Protein AF-X0SEF6-F1 (afdb_monomer_lite)

Organism: NCBI:txid412755

Structure (mmCIF, N/CA/C/O backbone):
data_AF-X0SEF6-F1
#
_entry.id   AF-X0SEF6-F1
#
loop_
_atom_site.group_PDB
_atom_site.id
_atom_site.type_symbol
_atom_site.label_atom_id
_atom_site.label_alt_id
_atom_site.label_comp_id
_atom_site.label_asym_id
_atom_site.label_entity_id
_atom_site.label_seq_id
_atom_site.pdbx_PDB_ins_code
_atom_site.Cartn_x
_atom_site.Cartn_y
_atom_site.Cartn_z
_atom_site.occupancy
_atom_site.B_iso_or_equiv
_atom_site.auth_seq_id
_atom_site.auth_comp_id
_atom_site.auth_asym_id
_atom_site.auth_atom_id
_atom_site.pdbx_PDB_model_num
ATOM 1 N N . GLU A 1 1 ? 53.444 -32.292 -73.837 1.00 49.59 1 GLU A N 1
ATOM 2 C CA . GLU A 1 1 ? 53.060 -30.864 -73.915 1.00 49.59 1 GLU A CA 1
ATOM 3 C C . GLU A 1 1 ? 51.605 -30.546 -73.526 1.00 49.59 1 GLU A C 1
ATOM 5 O O . GLU A 1 1 ? 51.194 -29.416 -73.721 1.00 49.59 1 GLU A O 1
ATOM 10 N N . SER A 1 2 ? 50.824 -31.433 -72.881 1.00 48.88 2 SER A N 1
ATOM 11 C CA . SER A 1 2 ? 49.420 -31.104 -72.523 1.00 48.88 2 SER A CA 1
ATOM 12 C C . SER A 1 2 ? 49.131 -30.876 -71.032 1.00 48.88 2 SER A C 1
ATOM 14 O O . SER A 1 2 ? 47.974 -30.718 -70.672 1.00 48.88 2 SER A O 1
ATOM 16 N N . LYS A 1 3 ? 50.142 -30.851 -70.149 1.00 47.28 3 LYS A N 1
ATOM 17 C CA . LYS A 1 3 ? 49.934 -30.604 -68.702 1.00 47.28 3 LYS A CA 1
ATOM 18 C C . LYS A 1 3 ? 50.310 -29.197 -68.235 1.00 47.28 3 LYS A C 1
ATOM 20 O O . LYS A 1 3 ? 49.926 -28.808 -67.141 1.00 47.28 3 LYS A O 1
ATOM 25 N N . THR A 1 4 ? 51.022 -28.424 -69.051 1.00 45.66 4 THR A N 1
ATOM 26 C CA . THR A 1 4 ? 51.435 -27.052 -68.716 1.00 45.66 4 THR A CA 1
ATOM 27 C C . THR A 1 4 ? 50.355 -26.020 -69.069 1.00 45.66 4 THR A C 1
ATOM 29 O O . THR A 1 4 ? 50.174 -25.067 -68.322 1.00 45.66 4 THR A O 1
ATOM 32 N N . GLY A 1 5 ? 49.552 -26.260 -70.116 1.00 43.94 5 GLY A N 1
ATOM 33 C CA . GLY A 1 5 ? 48.468 -25.355 -70.535 1.00 43.94 5 GLY A CA 1
ATOM 34 C C . GLY A 1 5 ? 47.200 -25.387 -69.665 1.00 43.94 5 GLY A C 1
ATOM 35 O O . GLY A 1 5 ? 46.475 -24.398 -69.607 1.00 43.94 5 GLY A O 1
ATOM 36 N N . GLU A 1 6 ? 46.928 -26.484 -68.947 1.00 44.94 6 GLU A N 1
ATOM 37 C CA . GLU A 1 6 ? 45.794 -26.558 -68.001 1.00 44.94 6 GLU A CA 1
ATOM 38 C C . GLU A 1 6 ? 46.107 -25.883 -66.657 1.00 44.94 6 GLU A C 1
ATOM 40 O O . GLU A 1 6 ? 45.212 -25.339 -66.012 1.00 44.94 6 GLU A O 1
ATOM 45 N N . LEU A 1 7 ? 47.383 -25.856 -66.253 1.00 40.81 7 LEU A N 1
ATOM 46 C CA . LEU A 1 7 ? 47.833 -25.184 -65.032 1.00 40.81 7 LEU A CA 1
ATOM 47 C C . LEU A 1 7 ? 47.932 -23.660 -65.196 1.00 40.81 7 LEU A C 1
ATOM 49 O O . LEU A 1 7 ? 47.728 -22.955 -64.213 1.00 40.81 7 LEU A O 1
ATOM 53 N N . GLU A 1 8 ? 48.180 -23.146 -66.406 1.00 42.25 8 GLU A N 1
ATOM 54 C CA . GLU A 1 8 ? 48.118 -21.701 -66.688 1.00 42.25 8 GLU A CA 1
ATOM 55 C C . GLU A 1 8 ? 46.672 -21.199 -66.834 1.00 42.25 8 GLU A C 1
ATOM 57 O O . GLU A 1 8 ? 46.326 -20.198 -66.208 1.00 42.25 8 GLU A O 1
ATOM 62 N N . LYS A 1 9 ? 45.772 -21.954 -67.487 1.00 41.47 9 LYS A N 1
ATOM 63 C CA . LYS A 1 9 ? 44.332 -21.616 -67.515 1.00 41.47 9 LYS A CA 1
ATOM 64 C C . LYS A 1 9 ? 43.674 -21.642 -66.131 1.00 41.47 9 LYS A C 1
ATOM 66 O O . LYS A 1 9 ? 42.882 -20.760 -65.812 1.00 41.47 9 LYS A O 1
ATOM 71 N N . ALA A 1 10 ? 44.049 -22.589 -65.267 1.00 38.97 10 ALA A N 1
ATOM 72 C CA . ALA A 1 10 ? 43.556 -22.642 -63.887 1.00 38.97 10 ALA A CA 1
ATOM 73 C C . ALA A 1 10 ? 44.151 -21.549 -62.971 1.00 38.97 10 ALA A C 1
ATOM 75 O O . ALA A 1 10 ? 43.643 -21.327 -61.866 1.00 38.97 10 ALA A O 1
ATOM 76 N N . ARG A 1 11 ? 45.231 -20.881 -63.403 1.00 37.09 11 ARG A N 1
ATOM 77 C CA . ARG A 1 11 ? 45.876 -19.780 -62.675 1.00 37.09 11 ARG A CA 1
ATOM 78 C C . ARG A 1 11 ? 45.358 -18.413 -63.131 1.00 37.09 11 ARG A C 1
ATOM 80 O O . ARG A 1 11 ? 45.251 -17.530 -62.288 1.00 37.09 11 ARG A O 1
ATOM 87 N N . GLU A 1 12 ? 44.943 -18.278 -64.391 1.00 35.09 12 GLU A N 1
ATOM 88 C CA . GLU A 1 12 ? 44.289 -17.068 -64.917 1.00 35.09 12 GLU A CA 1
ATOM 89 C C . GLU A 1 12 ? 42.787 -16.980 -64.571 1.00 35.09 12 GLU A C 1
ATOM 91 O O . GLU A 1 12 ? 42.274 -15.884 -64.369 1.00 35.09 12 GLU A O 1
ATOM 96 N N . GLU A 1 13 ? 42.075 -18.097 -64.357 1.00 35.16 13 GLU A N 1
ATOM 97 C CA . GLU A 1 13 ? 40.662 -18.071 -63.910 1.00 35.16 13 GLU A CA 1
ATOM 98 C C . GLU A 1 13 ? 40.471 -17.815 -62.397 1.00 35.16 13 GLU A C 1
ATOM 100 O O . GLU A 1 13 ? 39.342 -17.761 -61.899 1.00 35.16 13 GLU A O 1
ATOM 105 N N . LYS A 1 14 ? 41.562 -17.625 -61.639 1.00 38.12 14 LYS A N 1
ATOM 106 C CA . LYS A 1 14 ? 41.538 -17.335 -60.191 1.00 38.12 14 LYS A CA 1
ATOM 107 C C . LYS A 1 14 ? 41.860 -15.888 -59.813 1.00 38.12 14 LYS A C 1
ATOM 109 O O . LYS A 1 14 ? 41.932 -15.588 -58.621 1.00 38.12 14 LYS A O 1
ATOM 114 N N . GLU A 1 15 ? 41.951 -14.980 -60.780 1.00 44.91 15 GLU A N 1
ATOM 115 C CA . GLU A 1 15 ? 41.948 -13.538 -60.529 1.00 44.91 15 GLU A CA 1
ATOM 116 C C . GLU A 1 15 ? 40.689 -12.886 -61.120 1.00 44.91 15 GLU A C 1
ATOM 118 O O . GLU A 1 15 ? 40.535 -12.770 -62.330 1.00 44.91 15 GLU A O 1
ATOM 123 N N . SER A 1 16 ? 39.802 -12.440 -60.214 1.00 41.53 16 SER A N 1
ATOM 124 C CA . SER A 1 16 ? 38.735 -11.422 -60.379 1.00 41.53 16 SER A CA 1
ATOM 125 C C . SER A 1 16 ? 37.299 -11.818 -59.988 1.00 41.53 16 SER A C 1
ATOM 127 O O . SER A 1 16 ? 36.321 -11.384 -60.590 1.00 41.53 16 SER A O 1
ATOM 129 N N . LYS A 1 17 ? 37.120 -12.489 -58.846 1.00 36.59 17 LYS A N 1
ATOM 130 C CA . LYS A 1 17 ? 35.926 -12.230 -58.020 1.00 36.59 17 LYS A CA 1
ATOM 131 C C . LYS A 1 17 ? 36.357 -11.722 -56.653 1.00 36.59 17 LYS A C 1
ATOM 133 O O . LYS A 1 17 ? 36.699 -12.505 -55.771 1.00 36.59 17 LYS A O 1
ATOM 138 N N . LYS A 1 18 ? 36.350 -10.391 -56.485 1.00 37.09 18 LYS A N 1
ATOM 139 C CA . LYS A 1 18 ? 36.300 -9.773 -55.151 1.00 37.09 18 LYS A CA 1
ATOM 140 C C . LYS A 1 18 ? 35.148 -10.446 -54.392 1.00 37.09 18 LYS A C 1
ATOM 142 O O . LYS A 1 18 ? 34.067 -10.543 -54.974 1.00 37.09 18 LYS A O 1
ATOM 147 N N . PRO A 1 19 ? 35.341 -10.918 -53.148 1.00 39.47 19 PRO A N 1
ATOM 148 C CA . PRO A 1 19 ? 34.218 -11.394 -52.359 1.00 39.47 19 PRO A CA 1
ATOM 149 C C . PRO A 1 19 ? 33.232 -10.232 -52.226 1.00 39.47 19 PRO A C 1
ATOM 151 O O . PRO A 1 19 ? 33.594 -9.166 -51.727 1.00 39.47 19 PRO A O 1
ATOM 154 N N . GLU A 1 20 ? 32.014 -10.407 -52.737 1.00 45.00 20 GLU A N 1
ATOM 155 C CA . GLU A 1 20 ? 30.930 -9.466 -52.477 1.00 45.00 20 GLU A CA 1
ATOM 156 C C . GLU A 1 20 ? 30.797 -9.333 -50.960 1.00 45.00 20 GLU A C 1
ATOM 158 O O . GLU A 1 20 ? 30.642 -10.327 -50.244 1.00 45.00 20 GLU A O 1
ATOM 163 N N . ALA A 1 21 ? 30.935 -8.106 -50.456 1.00 55.66 21 ALA A N 1
ATOM 164 C CA . ALA A 1 21 ? 30.770 -7.820 -49.043 1.00 55.66 21 ALA A CA 1
ATOM 165 C C . ALA A 1 21 ? 29.341 -8.211 -48.643 1.00 55.66 21 ALA A C 1
ATOM 167 O O . ALA A 1 21 ? 28.380 -7.532 -49.001 1.00 55.66 21 ALA A O 1
ATOM 168 N N . LYS A 1 22 ? 29.198 -9.335 -47.935 1.00 56.25 22 LYS A N 1
ATOM 169 C CA . LYS A 1 22 ? 27.911 -9.803 -47.422 1.00 56.25 22 LYS A CA 1
ATOM 170 C C . LYS A 1 22 ? 27.418 -8.796 -46.384 1.00 56.25 22 LYS A C 1
ATOM 172 O O . LYS A 1 22 ? 27.980 -8.710 -45.296 1.00 56.25 22 LYS A O 1
ATOM 177 N N . ILE A 1 23 ? 26.397 -8.021 -46.739 1.00 61.75 23 ILE A N 1
ATOM 178 C CA . ILE A 1 23 ? 25.765 -7.057 -45.835 1.00 61.75 23 ILE A CA 1
ATOM 179 C C . ILE A 1 23 ? 24.925 -7.849 -44.829 1.00 61.75 23 ILE A C 1
ATOM 181 O O . ILE A 1 23 ? 24.017 -8.583 -45.219 1.00 61.75 23 ILE A O 1
ATOM 185 N N . VAL A 1 24 ? 25.243 -7.720 -43.542 1.00 73.50 24 VAL A N 1
ATOM 186 C CA . VAL A 1 24 ? 24.444 -8.256 -42.434 1.00 73.50 24 VAL A CA 1
ATOM 187 C C . VAL A 1 24 ? 23.917 -7.065 -41.640 1.00 73.50 24 VAL A C 1
ATOM 189 O O . VAL A 1 24 ? 24.701 -6.237 -41.178 1.00 73.50 24 VAL A O 1
ATOM 192 N N . ILE A 1 25 ? 22.593 -6.960 -41.521 1.00 87.69 25 ILE A N 1
ATOM 193 C CA . ILE A 1 25 ? 21.929 -5.945 -40.697 1.00 87.69 25 ILE A CA 1
ATOM 194 C C . ILE A 1 25 ? 21.659 -6.573 -39.332 1.00 87.69 25 ILE A C 1
ATOM 196 O O . ILE A 1 25 ? 20.988 -7.599 -39.250 1.00 87.69 25 ILE A O 1
ATOM 200 N N . ARG A 1 26 ? 22.202 -5.967 -38.276 1.00 92.31 26 ARG A N 1
ATOM 201 C CA . ARG A 1 26 ? 22.035 -6.402 -36.888 1.00 92.31 26 ARG A CA 1
ATOM 202 C C . ARG A 1 26 ? 20.757 -5.813 -36.308 1.00 92.31 26 ARG A C 1
ATOM 204 O O . ARG A 1 26 ? 20.639 -4.590 -36.213 1.00 92.31 26 ARG A O 1
ATOM 211 N N . THR A 1 27 ? 19.835 -6.681 -35.911 1.00 91.69 27 THR A N 1
ATOM 212 C CA . THR A 1 27 ? 18.480 -6.315 -35.461 1.00 91.69 27 THR A CA 1
ATOM 213 C C . THR A 1 27 ? 18.103 -6.972 -34.132 1.00 91.69 27 THR A C 1
ATOM 215 O O . THR A 1 27 ? 17.216 -6.488 -33.432 1.00 91.69 27 THR A O 1
ATOM 218 N N . SER A 1 28 ? 18.794 -8.047 -33.736 1.00 88.94 28 SER A N 1
ATOM 219 C CA . SER A 1 28 ? 18.467 -8.823 -32.539 1.00 88.94 28 SER A CA 1
ATOM 220 C C . SER A 1 28 ? 19.413 -8.516 -31.375 1.00 88.94 28 SER A C 1
ATOM 222 O O . SER A 1 28 ? 20.558 -8.975 -31.331 1.00 88.94 28 SER A O 1
ATOM 224 N N . PHE A 1 29 ? 18.911 -7.766 -30.388 1.00 90.69 29 PHE A N 1
ATOM 225 C CA . PHE A 1 29 ? 19.650 -7.361 -29.182 1.00 90.69 29 PHE A CA 1
ATOM 226 C C . PHE A 1 29 ? 18.973 -7.809 -27.872 1.00 90.69 29 PHE A C 1
ATOM 228 O O . PHE A 1 29 ? 18.750 -6.972 -26.996 1.00 90.69 29 PHE A O 1
ATOM 235 N N . PRO A 1 30 ? 18.614 -9.096 -27.702 1.00 91.75 30 PRO A N 1
ATOM 236 C CA . PRO A 1 30 ? 18.039 -9.562 -26.448 1.00 91.75 30 PRO A CA 1
ATOM 237 C C . PRO A 1 30 ? 19.053 -9.433 -25.305 1.00 91.75 30 PRO A C 1
ATOM 239 O O . PRO A 1 30 ? 20.242 -9.715 -25.470 1.00 91.75 30 PRO A O 1
ATOM 242 N N . GLU A 1 31 ? 18.571 -9.060 -24.121 1.00 89.31 31 GLU A N 1
ATOM 243 C CA . GLU A 1 31 ? 19.401 -9.025 -22.910 1.00 89.31 31 GLU A CA 1
ATOM 244 C C . GLU A 1 31 ? 19.793 -10.437 -22.448 1.00 89.31 31 GLU A C 1
ATOM 246 O O . GLU A 1 31 ? 20.881 -10.643 -21.913 1.00 89.31 31 GLU A O 1
ATOM 251 N N . THR A 1 32 ? 18.922 -11.423 -22.692 1.00 93.44 32 THR A N 1
ATOM 252 C CA . THR A 1 32 ? 19.153 -12.840 -22.383 1.00 93.44 32 THR A CA 1
ATOM 253 C C . THR A 1 32 ? 19.175 -13.656 -23.670 1.00 93.44 32 THR A C 1
ATOM 255 O O . THR A 1 32 ? 18.157 -13.790 -24.341 1.00 93.44 32 THR A O 1
ATOM 258 N N . THR A 1 33 ? 20.340 -14.222 -24.001 1.00 92.69 33 THR A N 1
ATOM 259 C CA . THR A 1 33 ? 20.526 -15.042 -25.214 1.00 92.69 33 THR A CA 1
ATOM 260 C C . THR A 1 33 ? 19.762 -16.369 -25.151 1.00 92.69 33 THR A C 1
ATOM 262 O O . THR A 1 33 ? 19.184 -16.802 -26.141 1.00 92.69 33 THR A O 1
ATOM 265 N N . LEU A 1 34 ? 19.795 -17.041 -23.999 1.00 92.56 34 LEU A N 1
ATOM 266 C CA . LEU A 1 34 ? 19.191 -18.355 -23.791 1.00 92.56 34 LEU A CA 1
ATOM 267 C C . LEU A 1 34 ? 18.745 -18.480 -22.333 1.00 92.56 34 LEU A C 1
ATOM 269 O O . LEU A 1 34 ? 19.518 -18.156 -21.429 1.00 92.56 34 LEU A O 1
ATOM 273 N N . TRP A 1 35 ? 17.544 -19.013 -22.114 1.00 94.25 35 TRP A N 1
ATOM 274 C CA . TRP A 1 35 ? 17.069 -19.433 -20.798 1.00 94.25 35 TRP A CA 1
ATOM 275 C C . TRP A 1 35 ? 16.454 -20.832 -20.881 1.00 94.25 35 TRP A C 1
ATOM 277 O O . TRP A 1 35 ? 15.343 -20.995 -21.372 1.00 94.25 35 TRP A O 1
ATOM 287 N N . GLU A 1 36 ? 17.185 -21.834 -20.388 1.00 93.00 36 GLU A N 1
ATOM 288 C CA . GLU A 1 36 ? 16.756 -23.239 -20.362 1.00 93.00 36 GLU A CA 1
ATOM 289 C C . GLU A 1 36 ? 16.700 -23.721 -18.907 1.00 93.00 36 GLU A C 1
ATOM 291 O O . GLU A 1 36 ? 17.716 -24.174 -18.370 1.00 93.00 36 GLU A O 1
ATOM 296 N N . PRO A 1 37 ? 15.546 -23.584 -18.227 1.00 91.12 37 PRO A N 1
ATOM 297 C CA . PRO A 1 37 ? 15.447 -23.846 -16.792 1.00 91.12 37 PRO A CA 1
ATOM 298 C C . PRO A 1 37 ? 15.525 -25.338 -16.444 1.00 91.12 37 PRO A C 1
ATOM 300 O O . PRO A 1 37 ? 15.799 -25.676 -15.294 1.00 91.12 37 PRO A O 1
ATOM 303 N N . LEU A 1 38 ? 15.280 -26.232 -17.409 1.00 90.38 38 LEU A N 1
ATOM 304 C CA . LEU A 1 38 ? 15.302 -27.675 -17.195 1.00 90.38 38 LEU A CA 1
ATOM 305 C C . LEU A 1 38 ? 15.926 -28.400 -18.388 1.00 90.38 38 LEU A C 1
ATOM 307 O O . LEU A 1 38 ? 15.347 -28.467 -19.468 1.00 90.38 38 LEU A O 1
ATOM 311 N N . LEU A 1 39 ? 17.082 -29.019 -18.154 1.00 90.69 39 LEU A N 1
ATOM 312 C CA . LEU A 1 39 ? 17.761 -29.883 -19.114 1.00 90.69 39 LEU A CA 1
ATOM 313 C C . LEU A 1 39 ? 18.163 -31.185 -18.426 1.00 90.69 39 LEU A C 1
ATOM 315 O O . LEU A 1 39 ? 18.943 -31.183 -17.474 1.00 90.69 39 LEU A O 1
ATOM 319 N N . ILE A 1 40 ? 17.655 -32.311 -18.923 1.00 91.06 40 ILE A N 1
ATOM 320 C CA . ILE A 1 40 ? 18.007 -33.637 -18.407 1.00 91.06 40 ILE A CA 1
ATOM 321 C C . ILE A 1 40 ? 19.186 -34.172 -19.216 1.00 91.06 40 ILE A C 1
ATOM 323 O O . ILE A 1 40 ? 19.093 -34.377 -20.427 1.00 91.06 40 ILE A O 1
ATOM 327 N N . THR A 1 41 ? 20.314 -34.400 -18.548 1.00 90.50 41 THR A N 1
ATOM 328 C CA . THR A 1 41 ? 21.505 -34.955 -19.200 1.00 90.50 41 THR A CA 1
ATOM 329 C C . THR A 1 41 ? 21.343 -36.456 -19.460 1.00 90.50 41 THR A C 1
ATOM 331 O O . THR A 1 41 ? 20.728 -37.177 -18.674 1.00 90.50 41 THR A O 1
ATOM 334 N N . LYS A 1 42 ? 21.942 -36.960 -20.545 1.00 88.38 42 LYS A N 1
ATOM 335 C CA . LYS A 1 42 ? 22.090 -38.404 -20.782 1.00 88.38 42 LYS A CA 1
ATOM 336 C C . LYS A 1 42 ? 23.532 -38.785 -20.470 1.00 88.38 42 LYS A C 1
ATOM 338 O O . LYS A 1 42 ? 24.449 -38.315 -21.140 1.00 88.38 42 LYS A O 1
ATOM 343 N N . ASN A 1 43 ? 23.737 -39.611 -19.444 1.00 86.81 43 ASN A N 1
ATOM 344 C CA . ASN A 1 43 ? 25.067 -40.001 -18.950 1.00 86.81 43 ASN A CA 1
ATOM 345 C C . ASN A 1 43 ? 25.958 -38.789 -18.598 1.00 86.81 43 ASN A C 1
ATOM 347 O O . ASN A 1 43 ? 27.127 -38.743 -18.981 1.00 86.81 43 ASN A O 1
ATOM 351 N N . GLY A 1 44 ? 25.389 -37.769 -17.943 1.00 84.88 44 GLY A N 1
ATOM 352 C CA . GLY A 1 44 ? 26.116 -36.560 -17.534 1.00 84.88 44 GLY A CA 1
ATOM 353 C C . GLY A 1 44 ? 26.490 -35.611 -18.679 1.00 84.88 44 GLY A C 1
ATOM 354 O O . GLY A 1 44 ? 27.224 -34.652 -18.462 1.00 84.88 44 GLY A O 1
ATOM 355 N N . LYS A 1 45 ? 26.011 -35.861 -19.906 1.00 89.44 45 LYS A N 1
ATOM 356 C CA . LYS A 1 45 ? 26.305 -35.038 -21.085 1.00 89.44 45 LYS A CA 1
ATOM 357 C C . LYS A 1 45 ? 25.039 -34.391 -21.640 1.00 89.44 45 LYS A C 1
ATOM 359 O O . LYS A 1 45 ? 23.980 -35.015 -21.713 1.00 89.44 45 LYS A O 1
ATOM 364 N N . VAL A 1 46 ? 25.184 -33.145 -22.077 1.00 89.31 46 VAL A N 1
ATOM 365 C CA . VAL A 1 46 ? 24.174 -32.375 -22.810 1.00 89.31 46 VAL A CA 1
ATOM 366 C C . VAL A 1 46 ? 24.872 -31.579 -23.912 1.00 89.31 46 VAL A C 1
ATOM 368 O O . VAL A 1 46 ? 26.007 -31.135 -23.739 1.00 89.31 46 VAL A O 1
ATOM 371 N N . LYS A 1 47 ? 24.214 -31.430 -25.062 1.00 89.75 47 LYS A N 1
ATOM 372 C CA . LYS A 1 47 ? 24.674 -30.589 -26.169 1.00 89.75 47 LYS A CA 1
ATOM 373 C C . LYS A 1 47 ? 23.586 -29.568 -26.464 1.00 89.75 47 LYS A C 1
ATOM 375 O O . LYS A 1 47 ? 22.450 -29.955 -26.710 1.00 89.75 47 LYS A O 1
ATOM 380 N N . LEU A 1 48 ? 23.956 -28.293 -26.460 1.00 87.88 48 LEU A N 1
ATOM 381 C CA . LEU A 1 48 ? 23.072 -27.182 -26.797 1.00 87.88 48 LEU A CA 1
ATOM 382 C C . LEU A 1 48 ? 23.592 -26.503 -28.060 1.00 87.88 48 LEU A C 1
ATOM 384 O O . LEU A 1 48 ? 24.799 -26.307 -28.215 1.00 87.88 48 LEU A O 1
ATOM 388 N N . SER A 1 49 ? 22.682 -26.171 -28.968 1.00 91.19 49 SER A N 1
ATOM 389 C CA . SER A 1 49 ? 22.960 -25.329 -30.128 1.00 91.19 49 SER A CA 1
ATOM 390 C C . SER A 1 49 ? 22.169 -24.046 -29.943 1.00 91.19 49 SER A C 1
ATOM 392 O O . SER A 1 49 ? 20.958 -24.098 -29.759 1.00 91.19 49 SER A O 1
ATOM 394 N N . VAL A 1 50 ? 22.870 -22.917 -29.917 1.00 89.62 50 VAL A N 1
ATOM 395 C CA . VAL A 1 50 ? 22.291 -21.607 -29.619 1.00 89.62 50 VAL A CA 1
ATOM 396 C C . VAL A 1 50 ? 22.746 -20.644 -30.697 1.00 89.62 50 VAL A C 1
ATOM 398 O O . VAL A 1 50 ? 23.942 -20.557 -30.987 1.00 89.62 50 VAL A O 1
ATOM 401 N N . GLN A 1 51 ? 21.798 -19.928 -31.289 1.00 90.25 51 GLN A N 1
ATOM 402 C CA . GLN A 1 51 ? 22.110 -18.797 -32.146 1.00 90.25 51 GLN A CA 1
ATOM 403 C C . GLN A 1 51 ? 22.491 -17.612 -31.257 1.00 90.25 51 GLN A C 1
ATOM 405 O O . GLN A 1 51 ? 21.711 -17.185 -30.411 1.00 90.25 51 GLN A O 1
ATOM 410 N N . MET A 1 52 ? 23.713 -17.109 -31.422 1.00 90.88 52 MET A N 1
ATOM 411 C CA . MET A 1 52 ? 24.180 -15.944 -30.672 1.00 90.88 52 MET A CA 1
ATOM 412 C C . MET A 1 52 ? 23.438 -14.684 -31.144 1.00 90.88 52 MET A C 1
ATOM 414 O O . MET A 1 52 ? 23.133 -14.589 -32.335 1.00 90.88 52 MET A O 1
ATOM 418 N N . PRO A 1 53 ? 23.158 -13.720 -30.249 1.00 91.81 53 PRO A N 1
ATOM 419 C CA . PRO A 1 53 ? 22.522 -12.466 -30.626 1.00 91.81 53 PRO A CA 1
ATOM 420 C C . PRO A 1 53 ? 23.477 -11.602 -31.451 1.00 91.81 53 PRO A C 1
ATOM 422 O O . PRO A 1 53 ? 24.698 -11.772 -31.396 1.00 91.81 53 PRO A O 1
ATOM 425 N N . ASP A 1 54 ? 22.931 -10.588 -32.118 1.00 92.12 54 ASP A N 1
ATOM 426 C CA . ASP A 1 54 ? 23.720 -9.638 -32.907 1.00 92.12 54 ASP A CA 1
ATOM 427 C C . ASP A 1 54 ? 24.490 -8.635 -32.024 1.00 92.12 54 ASP A C 1
ATOM 429 O O . ASP A 1 54 ? 25.252 -7.787 -32.498 1.00 92.12 54 ASP A O 1
ATOM 433 N N . ALA A 1 55 ? 24.304 -8.705 -30.704 1.00 90.00 55 ALA A N 1
ATOM 434 C CA . ALA A 1 55 ? 25.039 -7.905 -29.743 1.00 90.00 55 ALA A CA 1
ATOM 435 C C . ALA A 1 55 ? 26.527 -8.301 -29.713 1.00 90.00 55 ALA A C 1
ATOM 437 O O . ALA A 1 55 ? 26.910 -9.330 -29.153 1.00 90.00 55 ALA A O 1
ATOM 438 N N . ILE A 1 56 ? 27.383 -7.421 -30.238 1.00 91.94 56 ILE A N 1
ATOM 439 C CA . ILE A 1 56 ? 28.846 -7.532 -30.159 1.00 91.94 56 ILE A CA 1
ATOM 440 C C . ILE A 1 56 ? 29.286 -7.222 -28.721 1.00 91.94 56 ILE A C 1
ATOM 442 O O . ILE A 1 56 ? 29.530 -6.074 -28.342 1.00 91.94 56 ILE A O 1
ATOM 446 N N . THR A 1 57 ? 29.290 -8.254 -27.883 1.00 91.44 57 THR A N 1
ATOM 447 C CA . THR A 1 57 ? 29.634 -8.185 -26.461 1.00 91.44 57 THR A CA 1
ATOM 448 C C . THR A 1 57 ? 30.157 -9.535 -25.962 1.00 91.44 57 THR A C 1
ATOM 450 O O . THR A 1 57 ? 30.185 -10.532 -26.687 1.00 91.44 57 THR A O 1
ATOM 453 N N . THR A 1 58 ? 30.588 -9.579 -24.703 1.00 94.19 58 THR A N 1
ATOM 454 C CA . THR A 1 58 ? 30.877 -10.841 -24.014 1.00 94.19 58 THR A CA 1
ATOM 455 C C . THR A 1 58 ? 29.603 -11.358 -23.354 1.00 94.19 58 THR A C 1
ATOM 457 O O . THR A 1 58 ? 29.070 -10.723 -22.447 1.00 94.19 58 THR A O 1
ATOM 460 N N . GLN A 1 59 ? 29.123 -12.510 -23.811 1.00 94.06 59 GLN A N 1
ATOM 461 C CA . GLN A 1 59 ? 27.985 -13.222 -23.239 1.00 94.06 59 GLN A CA 1
ATOM 462 C C . GLN A 1 59 ? 28.461 -14.094 -22.072 1.00 94.06 59 GLN A C 1
ATOM 464 O O . GLN A 1 59 ? 29.451 -14.817 -22.203 1.00 94.06 59 GLN A O 1
ATOM 469 N N . LYS A 1 60 ? 27.757 -14.043 -20.938 1.00 95.31 60 LYS A N 1
ATOM 470 C CA . LYS A 1 60 ? 28.064 -14.865 -19.759 1.00 95.31 60 LYS A CA 1
ATOM 471 C C . LYS A 1 60 ? 27.158 -16.091 -19.719 1.00 95.31 60 LYS A C 1
ATOM 473 O O . LYS A 1 60 ? 25.963 -15.974 -19.474 1.00 95.31 60 LYS A O 1
ATOM 478 N N . LEU A 1 61 ? 27.738 -17.270 -19.905 1.00 93.81 61 LEU A N 1
ATOM 479 C CA . LEU A 1 61 ? 27.066 -18.552 -19.724 1.00 93.81 61 LEU A CA 1
ATOM 480 C C . LEU A 1 61 ? 27.164 -18.976 -18.257 1.00 93.81 61 LEU A C 1
ATOM 482 O O . LEU A 1 61 ? 28.269 -19.113 -17.732 1.00 93.81 61 LEU A O 1
ATOM 486 N N . SE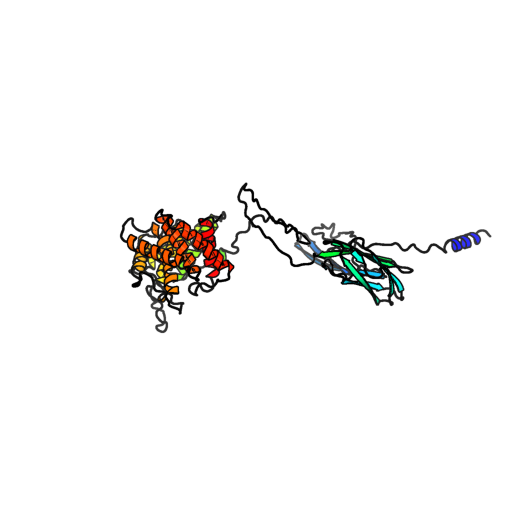R A 1 62 ? 26.020 -19.222 -17.618 1.00 95.56 62 SER A N 1
ATOM 487 C CA . SER A 1 62 ? 25.934 -19.842 -16.291 1.00 95.56 62 SER A CA 1
ATOM 488 C C . SER A 1 62 ? 25.147 -21.144 -16.386 1.00 95.56 62 SER A C 1
ATOM 490 O O . SER A 1 62 ? 24.063 -21.159 -16.959 1.00 95.56 62 SER A O 1
ATOM 492 N N . ILE A 1 63 ? 25.686 -22.225 -15.825 1.00 93.75 63 ILE A N 1
ATOM 493 C CA . ILE A 1 63 ? 25.021 -23.530 -15.758 1.00 93.75 63 ILE A CA 1
ATOM 494 C C . ILE A 1 63 ? 24.999 -23.972 -14.302 1.00 93.75 63 ILE A C 1
ATOM 496 O O . ILE A 1 63 ? 26.056 -24.089 -13.681 1.00 93.75 63 ILE A O 1
ATOM 500 N N . LEU A 1 64 ? 23.801 -24.230 -13.789 1.00 95.06 64 LEU A N 1
ATOM 501 C CA . LEU A 1 64 ? 23.569 -24.885 -12.510 1.00 95.06 64 LEU A CA 1
ATOM 502 C C . LEU A 1 64 ? 23.068 -26.301 -12.800 1.00 95.06 64 LEU A C 1
ATOM 504 O O . LEU A 1 64 ? 22.112 -26.467 -13.553 1.00 95.06 64 LEU A O 1
ATOM 508 N N . ALA A 1 65 ? 23.720 -27.309 -12.233 1.00 93.62 65 ALA A N 1
ATOM 509 C CA . ALA A 1 65 ? 23.344 -28.705 -12.413 1.00 93.62 65 ALA A CA 1
ATOM 510 C C . ALA A 1 65 ? 23.174 -29.385 -11.057 1.00 93.62 65 ALA A C 1
ATOM 512 O O . ALA A 1 65 ? 23.884 -29.057 -10.107 1.00 93.62 65 ALA A O 1
ATOM 513 N N . THR A 1 66 ? 22.260 -30.351 -10.995 1.00 94.38 66 THR A N 1
ATOM 514 C CA . THR A 1 66 ? 22.104 -31.244 -9.848 1.00 94.38 66 THR A CA 1
ATOM 515 C C . THR A 1 66 ? 22.004 -32.695 -10.301 1.00 94.38 66 THR A C 1
ATOM 517 O O . THR A 1 66 ? 21.593 -32.961 -11.435 1.00 94.38 66 THR A O 1
ATOM 520 N N . ASP A 1 67 ? 22.428 -33.626 -9.452 1.00 92.88 67 ASP A N 1
ATOM 521 C CA . ASP A 1 67 ? 22.295 -35.062 -9.685 1.00 92.88 67 ASP A CA 1
ATOM 522 C C . ASP A 1 67 ? 21.181 -35.684 -8.825 1.00 92.88 67 ASP A C 1
ATOM 524 O O . ASP A 1 67 ? 20.424 -34.996 -8.143 1.00 92.88 67 ASP A O 1
ATOM 528 N N . LYS A 1 68 ? 21.044 -37.013 -8.889 1.00 91.12 68 LYS A N 1
ATOM 529 C CA . LYS A 1 68 ? 20.012 -37.744 -8.139 1.00 91.12 68 LYS A CA 1
ATOM 530 C C . LYS A 1 68 ? 20.265 -37.780 -6.630 1.00 91.12 68 LYS A C 1
ATOM 532 O O . LYS A 1 68 ? 19.337 -38.079 -5.887 1.00 91.12 68 LYS A O 1
ATOM 537 N N . GLU A 1 69 ? 21.495 -37.520 -6.198 1.00 94.62 69 GLU A N 1
ATOM 538 C CA . GLU A 1 69 ? 21.902 -37.500 -4.790 1.00 94.62 69 GLU A CA 1
ATOM 539 C C . GLU A 1 69 ? 21.760 -36.089 -4.190 1.00 94.62 69 GLU A C 1
ATOM 541 O O . GLU A 1 69 ? 21.882 -35.912 -2.980 1.00 94.62 69 GLU A O 1
ATOM 546 N N . GLY A 1 70 ? 21.425 -35.092 -5.020 1.00 92.56 70 GLY A N 1
ATOM 547 C CA . GLY A 1 70 ? 21.199 -33.709 -4.612 1.00 92.56 70 GLY A CA 1
ATOM 548 C C . GLY A 1 70 ? 22.470 -32.862 -4.582 1.00 92.56 70 GLY A C 1
ATOM 549 O O . GLY A 1 70 ? 22.431 -31.732 -4.090 1.00 92.56 70 GLY A O 1
ATOM 550 N N . PHE A 1 71 ? 23.593 -33.352 -5.120 1.00 94.75 71 PHE A N 1
ATOM 551 C CA . PHE A 1 71 ? 24.786 -32.523 -5.274 1.00 94.75 71 PHE A CA 1
ATOM 552 C C . PHE A 1 71 ? 24.533 -31.407 -6.282 1.00 94.75 71 PHE A C 1
ATOM 554 O O . PHE A 1 71 ? 23.741 -31.561 -7.211 1.00 94.75 71 PHE A O 1
ATOM 561 N N . ILE A 1 72 ? 25.208 -30.271 -6.098 1.00 95.94 72 ILE A N 1
ATOM 562 C CA . ILE A 1 72 ? 25.054 -29.085 -6.944 1.00 95.94 72 ILE A CA 1
ATOM 563 C C . ILE A 1 72 ? 26.406 -28.706 -7.545 1.00 95.94 72 ILE A C 1
ATOM 565 O O . ILE A 1 72 ? 27.394 -28.537 -6.832 1.00 95.94 72 ILE A O 1
ATOM 569 N N . GLY A 1 73 ? 26.430 -28.519 -8.863 1.00 94.12 73 GLY A N 1
ATOM 570 C CA . GLY A 1 73 ? 27.570 -27.996 -9.609 1.00 94.12 73 GLY A CA 1
ATOM 571 C C . GLY A 1 73 ? 27.238 -26.668 -10.285 1.00 94.12 73 GLY A C 1
ATOM 572 O O . GLY A 1 73 ? 26.141 -26.492 -10.815 1.00 94.12 73 GLY A O 1
ATOM 573 N N . LEU A 1 74 ? 28.203 -25.745 -10.305 1.00 95.81 74 LEU A N 1
ATOM 574 C CA . LEU A 1 74 ? 28.092 -24.448 -10.975 1.00 95.81 74 LEU A CA 1
ATOM 575 C C . LEU A 1 74 ? 29.244 -24.254 -11.964 1.00 95.81 74 LEU A C 1
ATOM 577 O O . LEU A 1 74 ? 30.413 -24.362 -11.600 1.00 95.81 74 LEU A O 1
ATOM 581 N N . LEU A 1 75 ? 28.912 -23.884 -13.199 1.00 94.12 75 LEU A N 1
ATOM 582 C CA . LEU A 1 75 ? 29.870 -23.479 -14.223 1.00 94.12 75 LEU A CA 1
ATOM 583 C C . LEU A 1 75 ? 29.558 -22.061 -14.699 1.00 94.12 75 LEU A C 1
ATOM 585 O O . LEU A 1 75 ? 28.406 -21.738 -14.985 1.00 94.12 75 LEU A O 1
ATOM 589 N N . ARG A 1 76 ? 30.600 -21.237 -14.844 1.00 96.88 76 ARG A N 1
ATOM 590 C CA . ARG A 1 76 ? 30.527 -19.931 -15.509 1.00 96.88 76 ARG A CA 1
ATOM 591 C C . ARG A 1 76 ? 31.564 -19.844 -16.620 1.00 96.88 76 ARG A C 1
ATOM 593 O O . ARG A 1 76 ? 32.718 -20.228 -16.418 1.00 96.88 76 ARG A O 1
ATOM 600 N N . LYS A 1 77 ? 31.157 -19.362 -17.793 1.00 95.06 77 LYS A N 1
ATOM 601 C CA . LYS A 1 77 ? 32.022 -19.194 -18.967 1.00 95.06 77 LYS A CA 1
ATOM 602 C C . LYS A 1 77 ? 31.670 -17.922 -19.725 1.00 95.06 77 LYS A C 1
ATOM 604 O O . LYS A 1 77 ? 30.502 -17.569 -19.833 1.00 95.06 77 LYS A O 1
ATOM 609 N N . ASP A 1 78 ? 32.687 -17.302 -20.305 1.00 96.31 78 ASP A N 1
ATOM 610 C CA . ASP A 1 78 ? 32.536 -16.139 -21.172 1.00 96.31 78 ASP A CA 1
ATOM 611 C C . ASP A 1 78 ? 32.606 -16.572 -22.639 1.00 96.31 78 ASP A C 1
ATOM 613 O O . ASP A 1 78 ? 33.525 -17.287 -23.045 1.00 96.31 78 ASP A O 1
ATOM 617 N N . ILE A 1 79 ? 31.646 -16.115 -23.440 1.00 93.62 79 ILE A N 1
ATOM 618 C CA . ILE A 1 79 ? 31.585 -16.332 -24.886 1.00 93.62 79 ILE A CA 1
ATOM 619 C C . ILE A 1 79 ? 31.672 -14.961 -25.558 1.00 93.62 79 ILE A C 1
ATOM 621 O O . ILE A 1 79 ? 30.782 -14.126 -25.410 1.00 93.62 79 ILE A O 1
ATOM 625 N N . LYS A 1 80 ? 32.765 -14.703 -26.280 1.00 93.56 80 LYS A N 1
ATOM 626 C CA . LYS A 1 80 ? 33.004 -13.410 -26.936 1.00 93.56 80 LYS A CA 1
ATOM 627 C C . LYS A 1 80 ? 32.386 -13.393 -28.334 1.00 93.56 80 LYS A C 1
ATOM 629 O O . LYS A 1 80 ? 32.800 -14.173 -29.186 1.00 93.56 80 LYS A O 1
ATOM 634 N N . VAL A 1 81 ? 31.451 -12.474 -28.573 1.00 92.31 81 VAL A N 1
ATOM 635 C CA . VAL A 1 81 ? 30.927 -12.156 -29.909 1.00 92.31 81 VAL A CA 1
ATOM 636 C C . VAL A 1 81 ? 31.680 -10.934 -30.424 1.00 92.31 81 VAL A C 1
ATOM 638 O O . VAL A 1 81 ? 31.627 -9.869 -29.809 1.00 92.31 81 VAL A O 1
ATOM 641 N N . VAL A 1 82 ? 32.431 -11.094 -31.515 1.00 91.25 82 VAL A N 1
ATOM 642 C CA . VAL A 1 82 ? 33.307 -10.048 -32.064 1.00 91.25 82 VAL A CA 1
ATOM 643 C C . VAL A 1 82 ? 33.185 -9.961 -33.581 1.00 91.25 82 VAL A C 1
ATOM 645 O O . VAL A 1 82 ? 33.030 -10.976 -34.255 1.00 91.25 82 VAL A O 1
ATOM 648 N N . GLN A 1 83 ? 33.316 -8.746 -34.109 1.00 90.88 83 GLN A N 1
ATOM 649 C CA . GLN A 1 83 ? 33.398 -8.458 -35.539 1.00 90.88 83 GLN A CA 1
ATOM 650 C C . GLN A 1 83 ? 34.606 -7.539 -35.794 1.00 90.88 83 GLN A C 1
ATOM 652 O O . GLN A 1 83 ? 34.835 -6.640 -34.981 1.00 90.88 83 GLN A O 1
ATOM 657 N N . PRO A 1 84 ? 35.386 -7.722 -36.881 1.00 93.12 84 PRO A N 1
ATOM 658 C CA . PRO A 1 84 ? 36.591 -6.921 -37.132 1.00 93.12 84 PRO A CA 1
ATOM 659 C C . PRO A 1 84 ? 36.337 -5.412 -37.262 1.00 93.12 84 PRO A C 1
ATOM 661 O O . PRO A 1 84 ? 37.180 -4.610 -36.867 1.00 93.12 84 PRO A O 1
ATOM 664 N N . LEU A 1 85 ? 35.174 -5.032 -37.796 1.00 93.81 85 LEU A N 1
ATOM 665 C CA . LEU A 1 85 ? 34.703 -3.654 -37.903 1.00 93.81 85 LEU A CA 1
ATOM 666 C C . LEU A 1 85 ? 33.200 -3.621 -37.616 1.00 93.81 85 LEU A C 1
ATOM 668 O O . LEU A 1 85 ? 32.461 -4.398 -38.219 1.00 93.81 85 LEU A O 1
ATOM 672 N N . PHE A 1 86 ? 32.743 -2.730 -36.739 1.00 94.94 86 PHE A N 1
ATOM 673 C CA . PHE A 1 86 ? 31.315 -2.559 -36.462 1.00 94.94 86 PHE A CA 1
ATOM 674 C C . PHE A 1 86 ? 30.955 -1.116 -36.105 1.00 94.94 86 PHE A C 1
ATOM 676 O O . PHE A 1 86 ? 31.808 -0.351 -35.655 1.00 94.94 86 PHE A O 1
ATOM 683 N N . ILE A 1 87 ? 29.685 -0.758 -36.280 1.00 95.81 87 ILE A N 1
ATOM 684 C CA . ILE A 1 87 ? 29.104 0.526 -35.882 1.00 95.81 87 ILE A CA 1
ATOM 685 C C . ILE A 1 87 ? 28.069 0.321 -34.772 1.00 95.81 87 ILE A C 1
ATOM 687 O O . ILE A 1 87 ? 27.192 -0.524 -34.876 1.00 95.81 87 ILE A O 1
ATOM 691 N N . ARG A 1 88 ? 28.143 1.085 -33.684 1.00 95.81 88 ARG A N 1
ATOM 692 C CA . ARG A 1 88 ? 27.170 1.023 -32.584 1.00 95.81 88 ARG A CA 1
ATOM 693 C C . ARG A 1 88 ? 26.526 2.385 -32.385 1.00 95.81 88 ARG A C 1
ATOM 695 O O . ARG A 1 88 ? 27.223 3.346 -32.067 1.00 95.81 88 ARG A O 1
ATOM 702 N N . ALA A 1 89 ? 25.207 2.447 -32.504 1.00 96.56 89 ALA A N 1
ATOM 703 C CA . ALA A 1 89 ? 24.429 3.627 -32.172 1.00 96.56 89 ALA A CA 1
ATOM 704 C C . ALA A 1 89 ? 24.452 3.886 -30.659 1.00 96.56 89 ALA A C 1
ATOM 706 O O . ALA A 1 89 ? 24.241 2.975 -29.852 1.00 96.56 89 ALA A O 1
ATOM 707 N N . ALA A 1 90 ? 24.677 5.145 -30.294 1.00 95.50 90 ALA A N 1
ATOM 708 C CA . ALA A 1 90 ? 24.624 5.670 -28.934 1.00 95.50 90 ALA A CA 1
ATOM 709 C C . ALA A 1 90 ? 23.486 6.699 -28.806 1.00 95.50 90 ALA A C 1
ATOM 711 O O . ALA A 1 90 ? 23.658 7.779 -28.246 1.00 95.50 90 ALA A O 1
ATOM 712 N N . PHE A 1 91 ? 22.329 6.380 -29.388 1.00 96.50 91 PHE A N 1
ATOM 713 C CA . PHE A 1 91 ? 21.144 7.231 -29.332 1.00 96.50 91 PHE A CA 1
ATOM 714 C C . PHE A 1 91 ? 20.552 7.164 -27.914 1.00 96.50 91 PHE A C 1
ATOM 716 O O . PHE A 1 91 ? 20.619 6.102 -27.283 1.00 96.50 91 PHE A O 1
ATOM 723 N N . PRO A 1 92 ? 19.974 8.257 -27.390 1.00 96.44 92 PRO A N 1
ATOM 724 C CA . PRO A 1 92 ? 19.240 8.191 -26.134 1.00 96.44 92 PRO A CA 1
ATOM 725 C C . PRO A 1 92 ? 18.023 7.267 -26.282 1.00 96.44 92 PRO A C 1
ATOM 727 O O . PRO A 1 92 ? 17.496 7.081 -27.377 1.00 96.44 92 PRO A O 1
ATOM 730 N N . ALA A 1 93 ? 17.547 6.702 -25.170 1.00 94.12 93 ALA A N 1
ATOM 731 C CA . ALA A 1 93 ? 16.361 5.841 -25.188 1.00 94.12 93 ALA A CA 1
ATOM 732 C C . ALA A 1 93 ? 15.091 6.601 -25.611 1.00 94.12 93 ALA A C 1
ATOM 734 O O . ALA A 1 93 ? 14.175 6.018 -26.193 1.00 94.12 93 ALA A O 1
ATOM 735 N N . THR A 1 94 ? 15.046 7.905 -25.316 1.00 96.38 94 THR A N 1
ATOM 736 C CA . THR A 1 94 ? 13.908 8.772 -25.623 1.00 96.38 94 THR A CA 1
ATOM 737 C C . THR A 1 94 ? 14.356 10.138 -26.133 1.00 96.38 94 THR A C 1
ATOM 739 O O . THR A 1 94 ? 15.463 10.583 -25.827 1.00 96.38 94 THR A O 1
ATOM 742 N N . MET A 1 95 ? 13.479 10.806 -26.879 1.00 96.12 95 MET A N 1
ATOM 743 C CA . MET A 1 95 ? 13.594 12.221 -27.249 1.00 96.12 95 MET A CA 1
ATOM 744 C C . MET A 1 95 ? 12.216 12.887 -27.219 1.00 96.12 95 MET A C 1
ATOM 746 O O . MET A 1 95 ? 11.214 12.181 -27.188 1.00 96.12 95 MET A O 1
ATOM 750 N N . ILE A 1 96 ? 12.141 14.217 -27.245 1.00 94.56 96 ILE A N 1
ATOM 751 C CA . ILE A 1 96 ? 10.865 14.946 -27.261 1.00 94.56 96 ILE A CA 1
ATOM 752 C C . ILE A 1 96 ? 10.520 15.360 -28.699 1.00 94.56 96 ILE A C 1
ATOM 754 O O . ILE A 1 96 ? 11.383 15.772 -29.474 1.00 94.56 96 ILE A O 1
ATOM 758 N N . LEU A 1 97 ? 9.248 15.235 -29.077 1.00 93.38 97 LEU A N 1
ATOM 759 C CA . LEU A 1 97 ? 8.737 15.681 -30.369 1.00 93.38 97 LEU A CA 1
ATOM 760 C C . LEU A 1 97 ? 8.929 17.197 -30.519 1.00 93.38 97 LEU A C 1
ATOM 762 O O . LEU A 1 97 ? 8.449 17.965 -29.691 1.00 93.38 97 LEU A O 1
ATOM 766 N N . GLY A 1 98 ? 9.567 17.620 -31.609 1.00 92.06 98 GLY A N 1
ATOM 767 C CA . GLY A 1 98 ? 9.882 19.028 -31.873 1.00 92.06 98 GLY A CA 1
ATOM 768 C C . GLY A 1 98 ? 11.294 19.443 -31.456 1.00 92.06 98 GLY A C 1
ATOM 769 O O . GLY A 1 98 ? 11.760 20.478 -31.929 1.00 92.06 98 GLY A O 1
ATOM 770 N N . ASP A 1 99 ? 11.995 18.627 -30.664 1.00 95.00 99 ASP A N 1
ATOM 771 C CA . ASP A 1 99 ? 13.408 18.852 -30.367 1.00 95.00 99 ASP A CA 1
ATOM 772 C C . ASP A 1 99 ? 14.291 18.399 -31.534 1.00 95.00 99 ASP A C 1
ATOM 774 O O . ASP A 1 99 ? 14.059 17.359 -32.165 1.00 95.00 99 ASP A O 1
ATOM 778 N N . ASN A 1 100 ? 15.364 19.159 -31.754 1.00 97.25 100 ASN A N 1
ATOM 779 C CA . ASN A 1 100 ? 16.490 18.742 -32.573 1.00 97.25 100 ASN A CA 1
ATOM 780 C C . ASN A 1 100 ? 17.605 18.283 -31.640 1.00 97.25 100 ASN A C 1
ATOM 782 O O . ASN A 1 100 ? 18.067 19.048 -30.791 1.00 97.25 100 ASN A O 1
ATOM 786 N N . ILE A 1 101 ? 18.045 17.039 -31.797 1.00 97.25 101 ILE A N 1
ATOM 787 C CA . ILE A 1 101 ? 19.103 16.469 -30.966 1.00 97.25 101 ILE A CA 1
ATOM 788 C C . ILE A 1 101 ? 20.270 16.007 -31.825 1.00 97.25 101 ILE A C 1
ATOM 790 O O . ILE A 1 101 ? 20.098 15.551 -32.957 1.00 97.25 101 ILE A O 1
ATOM 794 N N . LYS A 1 102 ? 21.469 16.081 -31.248 1.00 97.81 102 LYS A N 1
ATOM 795 C CA . LYS A 1 102 ? 22.644 15.410 -31.796 1.00 97.81 102 LYS A CA 1
ATOM 796 C C . LYS A 1 102 ? 22.682 13.979 -31.288 1.00 97.81 102 LYS A C 1
ATOM 798 O O . LYS A 1 102 ? 22.596 13.736 -30.086 1.00 97.81 102 LYS A O 1
ATOM 803 N N . VAL A 1 103 ? 22.829 13.044 -32.211 1.00 97.69 103 VAL A N 1
ATOM 804 C CA . VAL A 1 103 ? 22.973 11.618 -31.938 1.00 97.69 103 VAL A CA 1
ATOM 805 C C . VAL A 1 103 ? 24.276 11.121 -32.530 1.00 97.69 103 VAL A C 1
ATOM 807 O O . VAL A 1 103 ? 24.719 11.606 -33.569 1.00 97.69 103 VAL A O 1
ATOM 810 N N . ALA A 1 104 ? 24.887 10.143 -31.873 1.00 97.75 104 ALA A N 1
ATOM 811 C CA . ALA A 1 104 ? 26.188 9.636 -32.267 1.00 97.75 104 ALA A CA 1
ATOM 812 C C . ALA A 1 104 ? 26.158 8.128 -32.513 1.00 97.75 104 ALA A C 1
ATOM 814 O O . ALA A 1 104 ? 25.373 7.386 -31.913 1.00 97.75 104 ALA A O 1
ATOM 815 N N . ALA A 1 105 ? 27.074 7.664 -33.357 1.00 97.69 105 ALA A N 1
ATOM 816 C CA . ALA A 1 105 ? 27.455 6.265 -33.429 1.00 97.69 105 ALA A CA 1
ATOM 817 C C . ALA A 1 105 ? 28.976 6.118 -33.323 1.00 97.69 105 ALA A C 1
ATOM 819 O O . ALA A 1 105 ? 29.743 6.920 -33.855 1.00 97.69 105 ALA A O 1
ATOM 820 N N . LEU A 1 106 ? 29.408 5.066 -32.632 1.00 97.38 106 LEU A N 1
ATOM 821 C CA . LEU A 1 106 ? 30.806 4.672 -32.535 1.00 97.38 106 LEU A CA 1
ATOM 822 C C . LEU A 1 106 ? 31.110 3.646 -33.623 1.00 97.38 106 LEU A C 1
ATOM 824 O O . LEU A 1 106 ? 30.565 2.543 -33.599 1.00 97.38 106 LEU A O 1
ATOM 828 N N . VAL A 1 107 ? 32.024 3.976 -34.528 1.00 96.81 107 VAL A N 1
ATOM 829 C CA . VAL A 1 107 ? 32.603 3.019 -35.470 1.00 96.81 107 VAL A CA 1
ATOM 830 C C . VAL A 1 107 ? 33.890 2.473 -34.869 1.00 96.81 107 VAL A C 1
ATOM 832 O O . VAL A 1 107 ? 34.818 3.231 -34.596 1.00 96.81 107 VAL A O 1
ATOM 835 N N . ARG A 1 108 ? 33.962 1.162 -34.644 1.00 96.56 108 ARG A N 1
ATOM 836 C CA . ARG A 1 108 ? 35.103 0.500 -34.007 1.00 96.56 108 ARG A CA 1
ATOM 837 C C . ARG A 1 108 ? 35.856 -0.366 -35.008 1.00 96.56 108 ARG A C 1
ATOM 839 O O . ARG A 1 108 ? 35.257 -1.223 -35.652 1.00 96.56 108 ARG A O 1
ATOM 846 N N . ASN A 1 109 ? 37.172 -0.176 -35.079 1.00 95.62 109 ASN A N 1
ATOM 847 C CA . ASN A 1 109 ? 38.096 -0.963 -35.887 1.00 95.62 109 ASN A CA 1
ATOM 848 C C . ASN A 1 109 ? 38.967 -1.833 -34.976 1.00 95.62 109 ASN A C 1
ATOM 850 O O . ASN A 1 109 ? 39.736 -1.322 -34.168 1.00 95.62 109 ASN A O 1
ATOM 854 N N . LEU A 1 110 ? 38.842 -3.151 -35.104 1.00 94.38 110 LEU A N 1
ATOM 855 C CA . LEU A 1 110 ? 39.653 -4.145 -34.391 1.00 94.38 110 LEU A CA 1
ATOM 856 C C . LEU A 1 110 ? 40.715 -4.789 -35.299 1.00 94.38 110 LEU A C 1
ATOM 858 O O . LEU A 1 110 ? 41.304 -5.807 -34.942 1.00 94.38 110 LEU A O 1
ATOM 862 N N . THR A 1 111 ? 40.932 -4.240 -36.496 1.00 94.19 111 THR A N 1
ATOM 863 C CA . THR A 1 111 ? 41.968 -4.705 -37.422 1.00 94.19 111 THR A CA 1
ATOM 864 C C . THR A 1 111 ? 43.307 -4.016 -37.153 1.00 94.19 111 THR A C 1
ATOM 866 O O . THR A 1 111 ? 43.393 -2.982 -36.486 1.00 94.19 111 THR A O 1
ATOM 869 N N . SER A 1 112 ? 44.376 -4.580 -37.716 1.00 94.25 112 SER A N 1
ATOM 870 C CA . SER A 1 112 ? 45.738 -4.051 -37.593 1.00 94.25 112 SER A CA 1
ATOM 871 C C . SER A 1 112 ? 46.016 -2.819 -38.459 1.00 94.25 112 SER A C 1
ATOM 873 O O . SER A 1 112 ? 47.080 -2.216 -38.314 1.00 94.25 112 SER A O 1
ATOM 875 N N . ASN A 1 113 ? 45.090 -2.445 -39.345 1.00 94.19 113 ASN A N 1
ATOM 876 C CA . ASN A 1 113 ? 45.268 -1.375 -40.319 1.00 94.19 113 ASN A CA 1
ATOM 877 C C . ASN A 1 113 ? 44.263 -0.255 -40.072 1.00 94.19 113 ASN A C 1
ATOM 879 O O . ASN A 1 113 ? 43.158 -0.485 -39.586 1.00 94.19 113 ASN A O 1
ATOM 883 N N . GLU A 1 114 ? 44.643 0.964 -40.427 1.00 95.75 114 GLU A N 1
ATOM 884 C CA . GLU A 1 114 ? 43.693 2.066 -40.511 1.00 95.75 114 GLU A CA 1
ATOM 885 C C . GLU A 1 114 ? 42.709 1.829 -41.662 1.00 95.75 114 GLU A C 1
ATOM 887 O O . GLU A 1 114 ? 43.095 1.343 -42.727 1.00 95.75 114 GLU A O 1
ATOM 892 N N . ILE A 1 115 ? 41.438 2.165 -41.439 1.00 95.69 115 ILE A N 1
ATOM 893 C CA . ILE A 1 115 ? 40.375 1.986 -42.425 1.00 95.69 115 ILE A CA 1
ATOM 894 C C . ILE A 1 115 ? 39.651 3.313 -42.630 1.00 95.69 115 ILE A C 1
ATOM 896 O O . ILE A 1 115 ? 39.208 3.947 -41.673 1.00 95.69 115 ILE A O 1
ATOM 900 N N . THR A 1 116 ? 39.484 3.700 -43.891 1.00 96.31 116 THR A N 1
ATOM 901 C CA . THR A 1 116 ? 38.593 4.793 -44.290 1.00 96.31 116 THR A CA 1
ATOM 902 C C . THR A 1 116 ? 37.296 4.205 -44.831 1.00 96.31 116 THR A C 1
ATOM 904 O O . THR A 1 116 ? 37.307 3.219 -45.574 1.00 96.31 116 THR A O 1
ATOM 907 N N . GLY A 1 117 ? 36.173 4.805 -44.456 1.00 94.81 117 GLY A N 1
ATOM 908 C CA . GLY A 1 117 ? 34.855 4.400 -44.922 1.00 94.81 117 GLY A CA 1
ATOM 909 C C . GLY A 1 117 ? 33.845 5.529 -44.881 1.00 94.81 117 GLY A C 1
ATOM 910 O O . GLY A 1 117 ? 34.163 6.660 -44.520 1.00 94.81 117 GLY A O 1
ATOM 911 N N . THR A 1 118 ? 32.613 5.180 -45.215 1.00 97.62 118 THR A N 1
ATOM 912 C CA . THR A 1 118 ? 31.459 6.072 -45.151 1.00 97.62 118 THR A CA 1
ATOM 913 C C . THR A 1 118 ? 30.481 5.512 -44.132 1.00 97.62 118 THR A C 1
ATOM 915 O O . THR A 1 118 ? 30.038 4.368 -44.264 1.00 97.62 118 THR A O 1
ATOM 918 N N . ALA A 1 119 ? 30.171 6.298 -43.105 1.00 97.56 119 ALA A N 1
ATOM 919 C CA . ALA A 1 119 ? 29.076 6.023 -42.189 1.00 97.56 119 ALA A CA 1
ATOM 920 C C . ALA A 1 119 ? 27.796 6.687 -42.704 1.00 97.56 119 ALA A C 1
ATOM 922 O O . ALA A 1 119 ? 27.853 7.796 -43.228 1.00 97.56 119 ALA A O 1
ATOM 923 N N . ASN A 1 120 ? 26.652 6.028 -42.547 1.00 97.94 120 ASN A N 1
ATOM 924 C CA . ASN A 1 120 ? 25.364 6.541 -42.996 1.00 97.94 120 ASN A CA 1
ATOM 925 C C . ASN A 1 120 ? 24.265 6.292 -41.956 1.00 97.94 120 ASN A C 1
ATOM 927 O O . ASN A 1 120 ? 24.199 5.202 -41.382 1.00 97.94 120 ASN A O 1
ATOM 931 N N . LEU A 1 121 ? 23.394 7.283 -41.766 1.00 98.19 121 LEU A N 1
ATOM 932 C CA . LEU A 1 121 ? 22.159 7.173 -40.989 1.00 98.19 121 LEU A CA 1
ATOM 933 C C . LEU A 1 121 ? 20.952 7.152 -41.933 1.00 98.19 121 LEU A C 1
ATOM 935 O O . LEU A 1 121 ? 20.774 8.043 -42.765 1.00 98.19 121 LEU A O 1
ATOM 939 N N . PHE A 1 122 ? 20.097 6.147 -41.770 1.00 97.44 122 PHE A N 1
ATOM 940 C CA . PHE A 1 122 ? 18.842 5.995 -42.496 1.00 97.44 122 PHE A CA 1
ATOM 941 C C . PHE A 1 122 ? 17.670 5.855 -41.521 1.00 97.44 122 PHE A C 1
ATOM 943 O O . PHE A 1 122 ? 17.788 5.179 -40.501 1.00 97.44 122 PHE A O 1
ATOM 950 N N . SER A 1 123 ? 16.543 6.495 -41.828 1.00 97.06 123 SER A N 1
ATOM 951 C CA . SER A 1 123 ? 15.286 6.348 -41.094 1.00 97.06 123 SER A CA 1
ATOM 952 C C . SER A 1 123 ? 14.136 6.916 -41.927 1.00 97.06 123 SER A C 1
ATOM 954 O O . SER A 1 123 ? 14.256 8.022 -42.468 1.00 97.06 123 SER A O 1
ATOM 956 N N . ASP A 1 124 ? 13.033 6.173 -41.999 1.00 96.25 124 ASP A N 1
ATOM 957 C CA . ASP A 1 124 ? 11.766 6.654 -42.557 1.00 96.25 124 ASP A CA 1
ATOM 958 C C . ASP A 1 124 ? 10.907 7.368 -41.499 1.00 96.25 124 ASP A C 1
ATOM 960 O O . ASP A 1 124 ? 10.104 8.233 -41.851 1.00 96.25 124 ASP A O 1
ATOM 964 N N . ASP A 1 125 ? 11.160 7.133 -40.209 1.00 95.81 125 ASP A N 1
ATOM 965 C CA . ASP A 1 125 ? 10.389 7.693 -39.089 1.00 95.81 125 ASP A CA 1
ATOM 966 C C . ASP A 1 125 ? 11.002 8.983 -38.519 1.00 95.81 125 ASP A C 1
ATOM 968 O O . ASP A 1 125 ? 10.306 9.846 -37.995 1.00 95.81 125 ASP A O 1
ATOM 972 N N . LEU A 1 126 ? 12.312 9.177 -38.674 1.00 96.75 126 LEU A N 1
ATOM 973 C CA . LEU A 1 126 ? 13.038 10.350 -38.184 1.00 96.75 126 LEU A CA 1
ATOM 974 C C . LEU A 1 126 ? 13.354 11.312 -39.325 1.00 96.75 126 LEU A C 1
ATOM 976 O O . LEU A 1 126 ? 13.538 10.933 -40.487 1.00 96.75 126 LEU A O 1
ATOM 980 N N . LYS A 1 127 ? 13.432 12.602 -39.005 1.00 97.25 127 LYS A N 1
ATOM 981 C CA . LYS A 1 127 ? 13.951 13.613 -39.925 1.00 97.25 127 LYS A CA 1
ATOM 982 C C . LYS A 1 127 ? 15.426 13.830 -39.614 1.00 97.25 127 LYS A C 1
ATOM 984 O O . LYS A 1 127 ? 15.773 14.309 -38.542 1.00 97.25 127 LYS A O 1
ATOM 989 N N . ILE A 1 128 ? 16.287 13.488 -40.565 1.00 97.50 128 ILE A N 1
ATOM 990 C CA . ILE A 1 128 ? 17.729 13.734 -40.470 1.00 97.50 128 ILE A CA 1
ATOM 991 C C . ILE A 1 128 ? 17.991 15.147 -41.000 1.00 97.50 128 ILE A C 1
ATOM 993 O O . ILE A 1 128 ? 17.656 15.443 -42.147 1.00 97.50 128 ILE A O 1
ATOM 997 N N . LEU A 1 129 ? 18.518 16.021 -40.144 1.00 96.94 129 LEU A N 1
ATOM 998 C CA . LEU A 1 129 ? 18.721 17.451 -40.402 1.00 96.94 129 LEU A CA 1
ATOM 999 C C . LEU A 1 129 ? 20.121 17.759 -40.950 1.00 96.94 129 LEU A C 1
ATOM 1001 O O . LEU A 1 129 ? 20.298 18.755 -41.648 1.00 96.94 129 LEU A O 1
ATOM 1005 N N . SER A 1 130 ? 21.100 16.901 -40.660 1.00 95.88 130 SER A N 1
ATOM 1006 C CA . SER A 1 130 ? 22.471 16.986 -41.174 1.00 95.88 130 SER A CA 1
ATOM 1007 C C . SER A 1 130 ? 22.692 16.100 -42.412 1.00 95.88 130 SER A C 1
ATOM 1009 O O . SER A 1 130 ? 21.806 15.359 -42.842 1.00 95.88 130 SER A O 1
ATOM 1011 N N . ASN A 1 131 ? 23.905 16.131 -42.979 1.00 95.88 131 ASN A N 1
ATOM 1012 C CA . ASN A 1 131 ? 24.305 15.177 -44.019 1.00 95.88 131 ASN A CA 1
ATOM 1013 C C . ASN A 1 131 ? 24.172 13.739 -43.499 1.00 95.88 131 ASN A C 1
ATOM 1015 O O . ASN A 1 131 ? 24.680 13.420 -42.424 1.00 95.88 131 ASN A O 1
ATOM 1019 N N . LYS A 1 132 ? 23.492 12.877 -44.265 1.00 95.00 132 LYS A N 1
ATOM 1020 C CA . LYS A 1 132 ? 23.269 11.468 -43.898 1.00 95.00 132 LYS A CA 1
ATOM 1021 C C . LYS A 1 132 ? 24.558 10.653 -43.959 1.00 95.00 132 LYS A C 1
ATOM 1023 O O . LYS A 1 132 ? 24.794 9.831 -43.080 1.00 95.00 132 LYS A O 1
ATOM 1028 N N . GLU A 1 133 ? 25.398 10.928 -44.954 1.00 97.00 133 GLU A N 1
ATOM 1029 C CA . GLU A 1 133 ? 26.679 10.260 -45.165 1.00 97.00 133 GLU A CA 1
ATOM 1030 C C . GLU A 1 133 ? 27.841 11.086 -44.605 1.00 97.00 133 GLU A C 1
ATOM 1032 O O . GLU A 1 133 ? 27.957 12.284 -44.871 1.00 97.00 133 GLU A O 1
ATOM 1037 N N . ILE A 1 134 ? 28.719 10.431 -43.846 1.00 97.50 134 ILE A N 1
ATOM 1038 C CA . ILE A 1 134 ? 29.904 11.029 -43.231 1.00 97.50 134 ILE A CA 1
ATOM 1039 C C . ILE A 1 134 ? 31.111 10.150 -43.550 1.00 97.50 134 ILE A C 1
ATOM 1041 O O . ILE A 1 134 ? 31.163 8.977 -43.171 1.00 97.50 134 ILE A O 1
ATOM 1045 N N . THR A 1 135 ? 32.105 10.722 -44.228 1.00 96.88 135 THR A N 1
ATOM 1046 C CA . THR A 1 135 ? 33.404 10.066 -44.415 1.00 96.88 135 THR A CA 1
ATOM 1047 C C . THR A 1 135 ? 34.129 10.002 -43.078 1.00 96.88 135 THR A C 1
ATOM 1049 O O . THR A 1 135 ? 34.334 11.023 -42.425 1.00 96.88 135 THR A O 1
ATOM 1052 N N . VAL A 1 136 ? 34.546 8.804 -42.681 1.00 95.88 136 VAL A N 1
ATOM 1053 C CA . VAL A 1 136 ? 35.192 8.546 -41.395 1.00 95.88 136 VAL A CA 1
ATOM 1054 C C . VAL A 1 136 ? 36.512 7.810 -41.598 1.00 95.88 136 VAL A C 1
ATOM 1056 O O . VAL A 1 136 ? 36.603 6.830 -42.342 1.00 95.88 136 VAL A O 1
ATOM 1059 N N . ARG A 1 137 ? 37.552 8.294 -40.919 1.00 96.69 137 ARG A N 1
ATOM 1060 C CA . ARG A 1 137 ? 38.865 7.652 -40.826 1.00 96.69 137 ARG A CA 1
ATOM 1061 C C . ARG A 1 137 ? 38.966 6.987 -39.459 1.00 96.69 137 ARG A C 1
ATOM 1063 O O . ARG A 1 137 ? 38.807 7.655 -38.443 1.00 96.69 137 ARG A O 1
ATOM 1070 N N . ILE A 1 138 ? 39.199 5.679 -39.437 1.00 96.62 138 ILE A N 1
ATOM 1071 C CA . ILE A 1 138 ? 39.106 4.857 -38.230 1.00 96.62 138 ILE A CA 1
ATOM 1072 C C . ILE A 1 138 ? 40.486 4.226 -37.986 1.00 96.62 138 ILE A C 1
ATOM 1074 O O . ILE A 1 138 ? 40.861 3.288 -38.706 1.00 96.62 138 ILE A O 1
ATOM 1078 N N . PRO A 1 139 ? 41.273 4.728 -37.014 1.00 96.50 139 PRO A N 1
ATOM 1079 C CA . PRO A 1 139 ? 42.624 4.226 -36.779 1.00 96.50 139 PRO A CA 1
ATOM 1080 C C . PRO A 1 139 ? 42.631 2.743 -36.374 1.00 96.50 139 PRO A C 1
ATOM 1082 O O . PRO A 1 139 ? 41.610 2.177 -35.969 1.00 96.50 139 PRO A O 1
ATOM 1085 N N . LYS A 1 140 ? 43.788 2.086 -36.522 1.00 95.88 140 LYS A N 1
ATOM 1086 C CA . LYS A 1 140 ? 43.957 0.664 -36.175 1.00 95.88 140 LYS A CA 1
ATOM 1087 C C . LYS A 1 140 ? 43.655 0.433 -34.692 1.00 95.88 140 LYS A C 1
ATOM 1089 O O . LYS A 1 140 ? 44.129 1.193 -33.855 1.00 95.88 140 LYS A O 1
ATOM 1094 N N . ASN A 1 141 ? 42.926 -0.631 -34.357 1.00 93.81 141 ASN A N 1
ATOM 1095 C CA . ASN A 1 141 ? 42.544 -0.953 -32.971 1.00 93.81 141 ASN A CA 1
ATOM 1096 C C . ASN A 1 141 ? 41.883 0.208 -32.190 1.00 93.81 141 ASN A C 1
ATOM 1098 O O . ASN A 1 141 ? 41.878 0.208 -30.955 1.00 93.81 141 ASN A O 1
ATOM 1102 N N . GLU A 1 142 ? 41.305 1.184 -32.889 1.00 95.44 142 GLU A N 1
ATOM 1103 C CA . GLU A 1 142 ? 40.693 2.385 -32.325 1.00 95.44 142 GLU A CA 1
ATOM 1104 C C . GLU A 1 142 ? 39.242 2.554 -32.803 1.00 95.44 142 GLU A C 1
ATOM 1106 O O . GLU A 1 142 ? 38.660 1.677 -33.445 1.00 95.44 142 GLU A O 1
ATOM 1111 N N . GLY A 1 143 ? 38.589 3.632 -32.373 1.00 94.94 143 GLY A N 1
ATOM 1112 C CA . GLY A 1 143 ? 37.234 3.959 -32.792 1.00 94.94 143 GLY A CA 1
ATOM 1113 C C . GLY A 1 143 ? 37.124 5.419 -33.194 1.00 94.94 143 GLY A C 1
ATOM 1114 O O . GLY A 1 143 ? 37.887 6.253 -32.719 1.00 94.94 143 GLY A O 1
ATOM 1115 N N . ALA A 1 144 ? 36.164 5.705 -34.061 1.00 97.12 144 ALA A N 1
ATOM 1116 C CA . ALA A 1 144 ? 35.820 7.049 -34.490 1.00 97.12 144 ALA A CA 1
ATOM 1117 C C . ALA A 1 144 ? 34.332 7.293 -34.226 1.00 97.12 144 ALA A C 1
ATOM 1119 O O . ALA A 1 144 ? 33.510 6.387 -34.379 1.00 97.12 144 ALA A O 1
ATOM 1120 N N . VAL A 1 145 ? 33.997 8.511 -33.812 1.00 97.62 145 VAL A N 1
ATOM 1121 C CA . VAL A 1 145 ? 32.616 8.924 -33.555 1.00 97.62 145 VAL A CA 1
ATOM 1122 C C . VAL A 1 145 ? 32.098 9.683 -34.768 1.00 97.62 145 VAL A C 1
ATOM 1124 O O . VAL A 1 145 ? 32.793 10.537 -35.315 1.00 97.62 145 VAL A O 1
ATOM 1127 N N . VAL A 1 146 ? 30.883 9.351 -35.184 1.00 97.69 146 VAL A N 1
ATOM 1128 C CA . VAL A 1 146 ? 30.131 10.065 -36.218 1.00 97.69 146 VAL A CA 1
ATOM 1129 C C . VAL A 1 146 ? 28.846 10.595 -35.599 1.00 97.69 146 VAL A C 1
ATOM 1131 O O . VAL A 1 146 ? 28.211 9.893 -34.810 1.00 97.69 146 VAL A O 1
ATOM 1134 N N . GLU A 1 147 ? 28.491 11.834 -35.924 1.00 98.19 147 GLU A N 1
ATOM 1135 C CA . GLU A 1 147 ? 27.360 12.542 -35.324 1.00 98.19 147 GLU A CA 1
ATOM 1136 C C . GLU A 1 147 ? 26.381 13.014 -36.396 1.00 98.19 147 GLU A C 1
ATOM 1138 O O . GLU A 1 147 ? 26.789 13.533 -37.434 1.00 98.19 147 GLU A O 1
ATOM 1143 N N . TRP A 1 148 ? 25.089 12.885 -36.109 1.00 98.38 148 TRP A N 1
ATOM 1144 C CA . TRP A 1 148 ? 24.004 13.424 -36.921 1.00 98.38 148 TRP A CA 1
ATOM 1145 C C . TRP A 1 148 ? 23.092 14.294 -36.070 1.00 98.38 148 TRP A C 1
ATOM 1147 O O . TRP A 1 148 ? 22.944 14.067 -34.870 1.00 98.38 148 TRP A O 1
ATOM 1157 N N . GLU A 1 149 ? 22.445 15.264 -36.701 1.00 98.25 149 GLU A N 1
ATOM 1158 C CA . GLU A 1 149 ? 21.352 16.012 -36.088 1.00 98.25 149 GLU A CA 1
ATOM 1159 C C . GLU A 1 149 ? 20.020 15.447 -36.592 1.00 98.25 149 GLU A C 1
ATOM 1161 O O . GLU A 1 149 ? 19.830 15.287 -37.801 1.00 98.25 149 GLU A O 1
ATOM 1166 N N . ILE A 1 150 ? 19.113 15.106 -35.675 1.00 98.12 150 ILE A N 1
ATOM 1167 C CA . ILE A 1 150 ? 17.814 14.495 -35.986 1.00 98.12 150 ILE A CA 1
ATOM 1168 C C . ILE A 1 150 ? 16.673 15.209 -35.259 1.00 98.12 150 ILE A C 1
ATOM 1170 O O . ILE A 1 150 ? 16.876 15.788 -34.192 1.00 98.12 150 ILE A O 1
ATOM 1174 N N . SER A 1 151 ? 15.460 15.092 -35.796 1.00 97.38 151 SER A N 1
ATOM 1175 C CA . SE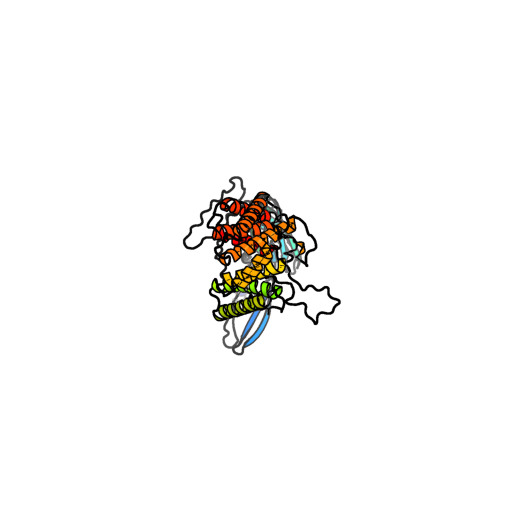R A 1 151 ? 14.212 15.431 -35.109 1.00 97.38 151 SER A CA 1
ATOM 1176 C C . SER A 1 151 ? 13.178 14.313 -35.288 1.00 97.38 151 SER A C 1
ATOM 1178 O O . SER A 1 151 ? 13.132 13.659 -36.335 1.00 97.38 151 SER A O 1
ATOM 1180 N N . GLY A 1 152 ? 12.324 14.096 -34.286 1.00 94.69 152 GLY A N 1
ATOM 1181 C CA . GLY A 1 152 ? 11.217 13.136 -34.384 1.00 94.69 152 GLY A CA 1
ATOM 1182 C C . GLY A 1 152 ? 10.120 13.632 -35.332 1.00 94.69 152 GLY A C 1
ATOM 1183 O O . GLY A 1 152 ? 9.853 14.836 -35.368 1.00 94.69 152 GLY A O 1
ATOM 1184 N N . LYS A 1 153 ? 9.491 12.732 -36.103 1.00 91.12 153 LYS A N 1
ATOM 1185 C CA . LYS A 1 153 ? 8.304 13.073 -36.915 1.00 91.12 153 LYS A CA 1
ATOM 1186 C C . LYS A 1 153 ? 7.009 12.846 -36.143 1.00 91.12 153 LYS A C 1
ATOM 1188 O O . LYS A 1 153 ? 6.137 13.710 -36.161 1.00 91.12 153 LYS A O 1
ATOM 1193 N N . GLU A 1 154 ? 6.908 11.715 -35.448 1.00 89.56 154 GLU A N 1
ATOM 1194 C CA . GLU A 1 154 ? 5.719 11.302 -34.699 1.00 89.56 154 GLU A CA 1
ATOM 1195 C C . GLU A 1 154 ? 6.097 10.717 -33.333 1.00 89.56 154 GLU A C 1
ATOM 1197 O O . GLU A 1 154 ? 7.215 10.245 -33.128 1.00 89.56 154 GLU A O 1
ATOM 1202 N N . CYS A 1 155 ? 5.163 10.764 -32.379 1.00 91.25 155 CYS A N 1
ATOM 1203 C CA . CYS A 1 155 ? 5.340 10.154 -31.059 1.00 91.25 155 CYS A CA 1
ATOM 1204 C C . CYS A 1 155 ? 5.267 8.623 -31.138 1.00 91.25 155 CYS A C 1
ATOM 1206 O O . CYS A 1 155 ? 4.470 8.080 -31.898 1.00 91.25 155 CYS A O 1
ATOM 1208 N N . GLY A 1 156 ? 6.027 7.933 -30.287 1.00 91.69 156 GLY A N 1
ATOM 1209 C CA . GLY A 1 156 ? 6.117 6.471 -30.265 1.00 91.69 156 GLY A CA 1
ATOM 1210 C C . GLY A 1 156 ? 7.489 5.943 -30.703 1.00 91.69 156 GLY A C 1
ATOM 1211 O O . GLY A 1 156 ? 8.455 6.708 -30.767 1.00 91.69 156 GLY A O 1
ATOM 1212 N N . PRO A 1 157 ? 7.622 4.630 -30.962 1.00 94.81 157 PRO A N 1
ATOM 1213 C CA . PRO A 1 157 ? 8.876 4.052 -31.434 1.00 94.81 157 PRO A CA 1
ATOM 1214 C C . PRO A 1 157 ? 9.164 4.519 -32.866 1.00 94.81 157 PRO A C 1
ATOM 1216 O O . PRO A 1 157 ? 8.334 4.343 -33.746 1.00 94.81 157 PRO A O 1
ATOM 1219 N N . ASN A 1 158 ? 10.332 5.118 -33.080 1.00 95.69 158 ASN A N 1
ATOM 1220 C CA . ASN A 1 158 ? 10.817 5.546 -34.391 1.00 95.69 158 ASN A CA 1
ATOM 1221 C C . ASN A 1 158 ? 12.061 4.718 -34.734 1.00 95.69 158 ASN A C 1
ATOM 1223 O O . ASN A 1 158 ? 13.042 4.737 -33.979 1.00 95.69 158 ASN A O 1
ATOM 1227 N N . GLU A 1 159 ? 12.023 3.993 -35.847 1.00 96.75 159 GLU A N 1
ATOM 1228 C CA . GLU A 1 159 ? 13.101 3.105 -36.270 1.00 96.75 159 GLU A CA 1
ATOM 1229 C C . GLU A 1 159 ? 14.203 3.862 -37.014 1.00 96.75 159 GLU A C 1
ATOM 1231 O O . GLU A 1 159 ? 13.959 4.781 -37.799 1.00 96.75 159 GLU A O 1
ATOM 1236 N N . PHE A 1 160 ? 15.452 3.468 -36.791 1.00 96.94 160 PHE A N 1
ATOM 1237 C CA . PHE A 1 160 ? 16.599 3.967 -37.533 1.00 96.94 160 PHE A CA 1
ATOM 1238 C C . PHE A 1 160 ? 17.632 2.868 -37.765 1.00 96.94 160 PHE A C 1
ATOM 1240 O O . PHE A 1 160 ? 17.743 1.908 -37.004 1.00 96.94 160 PHE A O 1
ATOM 1247 N N . THR A 1 161 ? 18.441 3.049 -38.805 1.00 97.88 161 THR A N 1
ATOM 1248 C CA . THR A 1 161 ? 19.585 2.198 -39.127 1.00 97.88 161 THR A CA 1
ATOM 1249 C C . THR A 1 161 ? 20.840 3.049 -39.254 1.00 97.88 161 THR A C 1
ATOM 1251 O O . THR A 1 161 ? 20.901 3.960 -40.081 1.00 97.88 161 THR A O 1
ATOM 1254 N N . VAL A 1 162 ? 21.866 2.731 -38.465 1.00 97.81 162 VAL A N 1
ATOM 1255 C CA . VAL A 1 162 ? 23.226 3.241 -38.676 1.00 97.81 162 VAL A CA 1
ATOM 1256 C C . VAL A 1 162 ? 24.033 2.198 -39.433 1.00 97.81 162 VAL A C 1
ATOM 1258 O O . VAL A 1 162 ? 23.938 1.005 -39.155 1.00 97.81 162 VAL A O 1
ATOM 1261 N N . SER A 1 163 ? 24.840 2.629 -40.392 1.00 97.31 163 SER A N 1
ATOM 1262 C CA . SER A 1 163 ? 25.650 1.734 -41.216 1.00 97.31 163 SER A CA 1
ATOM 1263 C C . SER A 1 163 ? 27.045 2.296 -41.433 1.00 97.31 163 SER A C 1
ATOM 1265 O O . SER A 1 163 ? 27.250 3.507 -41.393 1.00 97.31 163 SER A O 1
ATOM 1267 N N . VAL A 1 164 ? 28.013 1.413 -41.661 1.00 96.06 164 VAL A N 1
ATOM 1268 C CA . VAL A 1 164 ? 29.352 1.770 -42.131 1.00 96.06 164 VAL A CA 1
ATOM 1269 C C . VAL A 1 164 ? 29.723 0.880 -43.309 1.00 96.06 164 VAL A C 1
ATOM 1271 O O . VAL A 1 164 ? 29.528 -0.338 -43.273 1.00 96.06 164 VAL A O 1
ATOM 1274 N N . LYS A 1 165 ? 30.267 1.487 -44.364 1.00 95.62 165 LYS A N 1
ATOM 1275 C CA . LYS A 1 165 ? 30.774 0.792 -45.548 1.00 95.62 165 LYS A CA 1
ATOM 1276 C C . LYS A 1 165 ? 32.214 1.205 -45.820 1.00 95.62 165 LYS A C 1
ATOM 1278 O O . LYS A 1 165 ? 32.547 2.385 -45.841 1.00 95.62 165 LYS A O 1
ATOM 1283 N N . THR A 1 166 ? 33.069 0.217 -46.036 1.00 92.62 166 THR A N 1
ATOM 1284 C CA . THR A 1 166 ? 34.494 0.385 -46.351 1.00 92.62 166 THR A CA 1
ATOM 1285 C C . THR A 1 166 ? 34.835 -0.453 -47.583 1.00 92.62 166 THR A C 1
ATOM 1287 O O . THR A 1 166 ? 33.964 -1.122 -48.142 1.00 92.62 166 THR A O 1
ATOM 1290 N N . ALA A 1 167 ? 36.102 -0.460 -48.003 1.00 89.50 167 ALA A N 1
ATOM 1291 C CA . ALA A 1 167 ? 36.543 -1.299 -49.118 1.00 89.50 167 ALA A CA 1
ATOM 1292 C C . ALA A 1 167 ? 36.310 -2.807 -48.879 1.00 89.50 167 ALA A C 1
ATOM 1294 O O . ALA A 1 167 ? 35.983 -3.520 -49.825 1.00 89.50 167 ALA A O 1
ATOM 1295 N N . ASN A 1 168 ? 36.466 -3.276 -47.633 1.00 88.44 168 ASN A N 1
ATOM 1296 C CA . ASN A 1 168 ? 36.502 -4.710 -47.298 1.00 88.44 168 ASN A CA 1
ATOM 1297 C C . ASN A 1 168 ? 35.451 -5.144 -46.264 1.00 88.44 168 ASN A C 1
ATOM 1299 O O . ASN A 1 168 ? 35.216 -6.336 -46.093 1.00 88.44 168 ASN A O 1
ATOM 1303 N N . PHE A 1 169 ? 34.835 -4.199 -45.556 1.00 90.44 169 PHE A N 1
ATOM 1304 C CA . PHE A 1 169 ? 33.888 -4.467 -44.474 1.00 90.44 169 PHE A CA 1
ATOM 1305 C C . PHE A 1 169 ? 32.637 -3.605 -44.613 1.00 90.44 169 PHE A C 1
ATOM 1307 O O . PHE A 1 169 ? 32.717 -2.444 -45.030 1.00 90.44 169 PHE A O 1
ATOM 1314 N N . SER A 1 170 ? 31.504 -4.156 -44.190 1.00 93.50 170 SER A N 1
ATOM 1315 C CA . SER A 1 170 ? 30.251 -3.432 -44.011 1.00 93.50 170 SER A CA 1
ATOM 1316 C C . SER A 1 170 ? 29.551 -3.938 -42.751 1.00 93.50 170 SER A C 1
ATOM 1318 O O . SER A 1 170 ? 29.591 -5.133 -42.475 1.00 93.50 170 SER A O 1
ATOM 1320 N N . ASP A 1 171 ? 28.946 -3.031 -41.988 1.00 95.38 171 ASP A N 1
ATOM 1321 C CA . ASP A 1 171 ? 28.127 -3.348 -40.813 1.00 95.38 171 ASP A CA 1
ATOM 1322 C C . ASP A 1 171 ? 26.920 -2.414 -40.772 1.00 95.38 171 ASP A C 1
ATOM 1324 O O . ASP A 1 171 ? 26.992 -1.272 -41.239 1.00 95.38 171 ASP A O 1
ATOM 1328 N N . SER A 1 172 ? 25.805 -2.891 -40.233 1.00 96.12 172 SER A N 1
ATOM 1329 C CA . SER A 1 172 ? 24.608 -2.082 -40.010 1.00 96.12 172 SER A CA 1
ATOM 1330 C C . SER A 1 172 ? 23.925 -2.498 -38.715 1.00 96.12 172 SER A C 1
ATOM 1332 O O . SER A 1 172 ? 23.852 -3.683 -38.409 1.00 96.12 172 SER A O 1
ATOM 1334 N N . GLU A 1 173 ? 23.423 -1.527 -37.960 1.00 95.81 173 GLU A N 1
ATOM 1335 C CA . GLU A 1 173 ? 22.668 -1.722 -36.723 1.00 95.81 173 GLU A CA 1
ATOM 1336 C C . GLU A 1 173 ? 21.341 -0.976 -36.823 1.00 95.81 173 GLU A C 1
ATOM 1338 O O . GLU A 1 173 ? 21.334 0.239 -37.032 1.00 95.81 173 GLU A O 1
ATOM 1343 N N . GLN A 1 174 ? 20.239 -1.705 -36.651 1.00 96.69 174 GLN A N 1
ATOM 1344 C CA . GLN A 1 174 ? 18.884 -1.162 -36.626 1.00 96.69 174 GLN A CA 1
ATOM 1345 C C . GLN A 1 174 ? 18.345 -1.178 -35.195 1.00 96.69 174 GLN A C 1
ATOM 1347 O O . GLN A 1 174 ? 18.453 -2.187 -34.493 1.00 96.69 174 GLN A O 1
ATOM 1352 N N . LYS A 1 175 ? 17.796 -0.047 -34.750 1.00 95.12 175 LYS A N 1
ATOM 1353 C CA . LYS A 1 175 ? 17.234 0.157 -33.408 1.00 95.12 175 LYS A CA 1
ATOM 1354 C C . LYS A 1 175 ? 16.092 1.167 -33.462 1.00 95.12 175 LYS A C 1
ATOM 1356 O O . LYS A 1 175 ? 15.899 1.845 -34.465 1.00 95.12 175 LYS A O 1
ATOM 1361 N N . ASN A 1 176 ? 15.396 1.304 -32.337 1.00 95.31 176 ASN A N 1
ATOM 1362 C CA . ASN A 1 176 ? 14.340 2.292 -32.153 1.00 95.31 176 ASN A CA 1
ATOM 1363 C C . ASN A 1 176 ? 14.741 3.332 -31.104 1.00 95.31 176 ASN A C 1
ATOM 1365 O O . ASN A 1 176 ? 15.375 2.998 -30.101 1.00 95.31 176 ASN A O 1
ATOM 1369 N N . ILE A 1 177 ? 14.316 4.574 -31.316 1.00 96.44 177 ILE A N 1
ATOM 1370 C CA . ILE A 1 177 ? 14.264 5.631 -30.299 1.00 96.44 177 ILE A CA 1
ATOM 1371 C C . ILE A 1 177 ? 12.796 5.955 -30.016 1.00 96.44 177 ILE A C 1
ATOM 1373 O O . ILE A 1 177 ? 11.988 6.012 -30.941 1.00 96.44 177 ILE A O 1
ATOM 1377 N N . PHE A 1 178 ? 12.419 6.145 -28.751 1.00 96.06 178 PHE A N 1
ATOM 1378 C CA . PHE A 1 178 ? 11.032 6.467 -28.410 1.00 96.06 178 PHE A CA 1
ATOM 1379 C C . PHE A 1 178 ? 10.820 7.986 -28.341 1.00 96.06 178 PHE A C 1
ATOM 1381 O O . PHE A 1 178 ? 11.390 8.668 -27.490 1.00 96.06 178 PHE A O 1
ATOM 1388 N N . VAL A 1 179 ? 9.985 8.529 -29.222 1.00 95.00 179 VAL A N 1
ATOM 1389 C CA . VAL A 1 179 ? 9.653 9.957 -29.249 1.00 95.00 179 VAL A CA 1
ATOM 1390 C C . VAL A 1 179 ? 8.478 10.223 -28.308 1.00 95.00 179 VAL A C 1
ATOM 1392 O O . VAL A 1 179 ? 7.376 9.703 -28.486 1.00 95.00 179 VAL A O 1
ATOM 1395 N N . LEU A 1 180 ? 8.718 11.037 -27.288 1.00 92.75 180 LEU A N 1
ATOM 1396 C CA . LEU A 1 180 ? 7.737 11.504 -26.319 1.00 92.75 180 LEU A CA 1
ATOM 1397 C C . LEU A 1 180 ? 7.045 12.774 -26.828 1.00 92.75 180 LEU A C 1
ATOM 1399 O O . LEU A 1 180 ? 7.668 13.581 -27.517 1.00 92.75 180 LEU A O 1
ATOM 1403 N N . PRO A 1 181 ? 5.778 13.010 -26.467 1.00 90.06 181 PRO A N 1
ATOM 1404 C CA . PRO A 1 181 ? 5.119 14.267 -26.790 1.00 90.06 181 PRO A CA 1
ATOM 1405 C C . PRO A 1 181 ? 5.735 15.450 -26.045 1.00 90.06 181 PRO A C 1
ATOM 1407 O O . PRO A 1 181 ? 6.115 15.331 -24.882 1.00 90.06 181 PRO A O 1
ATOM 1410 N N . ALA A 1 182 ? 5.760 16.614 -26.692 1.00 87.81 182 ALA A N 1
ATOM 1411 C CA . ALA A 1 182 ? 6.089 17.869 -26.027 1.00 87.81 182 ALA A CA 1
ATOM 1412 C C . ALA A 1 182 ? 4.953 18.327 -25.100 1.00 87.81 182 ALA A C 1
ATOM 1414 O O . ALA A 1 182 ? 3.774 18.276 -25.467 1.00 87.81 182 ALA A O 1
ATOM 1415 N N . GLY A 1 183 ? 5.326 18.835 -23.924 1.00 86.06 183 GLY A N 1
ATOM 1416 C CA . GLY A 1 183 ? 4.418 19.447 -22.954 1.00 86.06 183 GLY A CA 1
ATOM 1417 C C . GLY A 1 183 ? 4.422 18.767 -21.586 1.00 86.06 183 GLY A C 1
ATOM 1418 O O . GLY A 1 183 ? 5.236 17.892 -21.298 1.00 86.06 183 GLY A O 1
ATOM 1419 N N . GLU A 1 184 ? 3.498 19.196 -20.729 1.00 84.19 184 GLU A N 1
ATOM 1420 C CA . GLU A 1 184 ? 3.331 18.658 -19.379 1.00 84.19 184 GLU A CA 1
ATOM 1421 C C . GLU A 1 184 ? 2.272 17.538 -19.367 1.00 84.19 184 GLU A C 1
ATOM 1423 O O . GLU A 1 184 ? 1.155 17.741 -19.862 1.00 84.19 184 GLU A O 1
ATOM 1428 N N . PRO A 1 185 ? 2.574 16.355 -18.803 1.00 85.31 185 PRO A N 1
ATOM 1429 C CA . PRO A 1 185 ? 1.619 15.259 -18.748 1.00 85.31 185 PRO A CA 1
ATOM 1430 C C . PRO A 1 185 ? 0.477 15.571 -17.772 1.00 85.31 185 PRO A C 1
ATOM 1432 O O . PRO A 1 185 ? 0.682 15.705 -16.567 1.00 85.31 185 PRO A O 1
ATOM 1435 N N . LYS A 1 186 ? -0.761 15.605 -18.278 1.00 84.56 186 LYS A N 1
ATOM 1436 C CA . LYS A 1 186 ? -1.970 15.645 -17.442 1.00 84.56 186 LYS A CA 1
ATOM 1437 C C . LYS A 1 186 ? -2.531 14.243 -17.262 1.00 84.56 186 LYS A C 1
ATOM 1439 O O . LYS A 1 186 ? -3.008 13.628 -18.215 1.00 84.56 186 LYS A O 1
ATOM 1444 N N . VAL A 1 187 ? -2.489 13.746 -16.029 1.00 82.56 187 VAL A N 1
ATOM 1445 C CA . VAL A 1 187 ? -2.996 12.416 -15.681 1.00 82.56 187 VAL A CA 1
ATOM 1446 C C . VAL A 1 187 ? -4.399 12.537 -15.097 1.00 82.56 187 VAL A C 1
ATOM 1448 O O . VAL A 1 187 ? -4.593 13.115 -14.030 1.00 82.56 187 VAL A O 1
ATOM 1451 N N . HIS A 1 188 ? -5.377 11.947 -15.782 1.00 82.56 188 HIS A N 1
ATOM 1452 C CA . HIS A 1 188 ? -6.724 11.750 -15.255 1.00 82.56 188 HIS A CA 1
ATOM 1453 C C . HIS A 1 188 ? -6.880 10.300 -14.820 1.00 82.56 188 HIS A C 1
ATOM 1455 O O . HIS A 1 188 ? -6.720 9.384 -15.624 1.00 82.56 188 HIS A O 1
ATOM 1461 N N . LEU A 1 189 ? -7.191 10.098 -13.543 1.00 81.69 189 LEU A N 1
ATOM 1462 C CA . LEU A 1 189 ? -7.308 8.774 -12.958 1.00 81.69 189 LEU A CA 1
ATOM 1463 C C . LEU A 1 189 ? -8.721 8.557 -12.436 1.00 81.69 189 LEU A C 1
ATOM 1465 O O . LEU A 1 189 ? -9.186 9.296 -11.572 1.00 81.69 189 LEU A O 1
ATOM 1469 N N . VAL A 1 190 ? -9.371 7.511 -12.936 1.00 81.81 190 VAL A N 1
ATOM 1470 C CA . VAL A 1 190 ? -10.625 7.008 -12.377 1.00 81.81 190 VAL A CA 1
ATOM 1471 C C . VAL A 1 190 ? -10.374 5.596 -11.876 1.00 81.81 190 VAL A C 1
ATOM 1473 O O . VAL A 1 190 ? -9.735 4.793 -12.554 1.00 81.81 190 VAL A O 1
ATOM 1476 N N . ARG A 1 191 ? -10.836 5.316 -10.660 1.00 82.69 191 ARG A N 1
ATOM 1477 C CA . ARG A 1 191 ? -10.707 4.021 -9.992 1.00 82.69 191 ARG A CA 1
ATOM 1478 C C . ARG A 1 191 ? -12.086 3.581 -9.528 1.00 82.69 191 ARG A C 1
ATOM 1480 O O . ARG A 1 191 ? -12.923 4.424 -9.220 1.00 82.69 191 ARG A O 1
ATOM 1487 N N . GLY A 1 192 ? -12.285 2.277 -9.447 1.00 79.31 192 GLY A N 1
ATOM 1488 C CA . GLY A 1 192 ? -13.481 1.679 -8.880 1.00 79.31 192 GLY A CA 1
ATOM 1489 C C . GLY A 1 192 ? -13.223 0.237 -8.488 1.00 79.31 192 GLY A C 1
ATOM 1490 O O . GLY A 1 192 ? -12.207 -0.348 -8.869 1.00 79.31 192 GLY A O 1
ATOM 1491 N N . SER A 1 193 ? -14.145 -0.319 -7.716 1.00 77.25 193 SER A N 1
ATOM 1492 C CA . SER A 1 193 ? -14.193 -1.734 -7.376 1.00 77.25 193 SER A CA 1
ATOM 1493 C C . SER A 1 193 ? -15.504 -2.321 -7.890 1.00 77.25 193 SER A C 1
ATOM 1495 O O . SER A 1 193 ? -16.542 -1.663 -7.900 1.00 77.25 193 SER A O 1
ATOM 1497 N N . ILE A 1 194 ? -15.445 -3.567 -8.347 1.00 78.75 194 ILE A N 1
ATOM 1498 C CA . ILE A 1 194 ? -16.617 -4.347 -8.738 1.00 78.75 194 ILE A CA 1
ATOM 1499 C C . ILE A 1 194 ? -16.720 -5.510 -7.758 1.00 78.75 194 ILE A C 1
ATOM 1501 O O . ILE A 1 194 ? -15.717 -6.165 -7.469 1.00 78.75 194 ILE A O 1
ATOM 1505 N N . LYS A 1 195 ? -17.926 -5.778 -7.258 1.00 75.19 195 LYS A N 1
ATOM 1506 C CA . LYS A 1 195 ? -18.237 -6.969 -6.463 1.00 75.19 195 LYS A CA 1
ATOM 1507 C C . LYS A 1 195 ? -19.318 -7.776 -7.182 1.00 75.19 195 LYS A C 1
ATOM 1509 O O . LYS A 1 195 ? -20.312 -7.203 -7.620 1.00 75.19 195 LYS A O 1
ATOM 1514 N N . GLY A 1 196 ? -19.132 -9.093 -7.288 1.00 78.44 196 GLY A N 1
ATOM 1515 C CA . GLY A 1 196 ? -20.069 -9.976 -7.994 1.00 78.44 196 GLY A CA 1
ATOM 1516 C C . GLY A 1 196 ? -20.188 -9.636 -9.484 1.00 78.44 196 GLY A C 1
ATOM 1517 O O . GLY A 1 196 ? -19.196 -9.286 -10.117 1.00 78.44 196 GLY A O 1
ATOM 1518 N N . GLU A 1 197 ? -21.403 -9.707 -10.028 1.00 83.00 197 GLU A N 1
ATOM 1519 C CA . GLU A 1 197 ? -21.713 -9.430 -11.444 1.00 83.00 197 GLU A CA 1
ATOM 1520 C C . GLU A 1 197 ? -21.902 -7.929 -11.761 1.00 83.00 197 GLU A C 1
ATOM 1522 O O . GLU A 1 197 ? -22.520 -7.564 -12.760 1.00 83.00 197 GLU A O 1
ATOM 1527 N N . GLY A 1 198 ? -21.405 -7.030 -10.905 1.00 82.06 198 GLY A N 1
ATOM 1528 C CA . GLY A 1 198 ? -21.529 -5.587 -11.114 1.00 82.06 198 GLY A CA 1
ATOM 1529 C C . GLY A 1 198 ? -20.795 -5.086 -12.368 1.00 82.06 198 GLY A C 1
ATOM 1530 O O . GLY A 1 198 ? -19.807 -5.666 -12.813 1.00 82.06 198 GLY A O 1
ATOM 1531 N N . VAL A 1 199 ? -21.241 -3.954 -12.917 1.00 84.19 199 VAL A N 1
ATOM 1532 C CA . VAL A 1 199 ? -20.582 -3.281 -14.049 1.00 84.19 199 VAL A CA 1
ATOM 1533 C C . VAL A 1 199 ? -19.996 -1.952 -13.578 1.00 84.19 199 VAL A C 1
ATOM 1535 O O . VAL A 1 199 ? -20.729 -1.087 -13.100 1.00 84.19 199 VAL A O 1
ATOM 1538 N N . PHE A 1 200 ? -18.685 -1.757 -13.745 1.00 83.56 200 PHE A N 1
ATOM 1539 C CA . PHE A 1 200 ? -18.051 -0.456 -13.522 1.00 83.56 200 PHE A CA 1
ATOM 1540 C C . PHE A 1 200 ? -18.089 0.382 -14.799 1.00 83.56 200 PHE A C 1
ATOM 1542 O O . PHE A 1 200 ? -17.371 0.107 -15.759 1.00 83.56 200 PHE A O 1
ATOM 1549 N N . ASN A 1 201 ? -18.914 1.428 -14.794 1.00 85.56 201 ASN A N 1
ATOM 1550 C CA . ASN A 1 201 ? -18.997 2.388 -15.887 1.00 85.56 201 ASN A CA 1
ATOM 1551 C C . ASN A 1 201 ? -18.236 3.661 -15.524 1.00 85.56 201 ASN A C 1
ATOM 1553 O O . ASN A 1 201 ? -18.500 4.285 -14.501 1.00 85.56 201 ASN A O 1
ATOM 1557 N N . THR A 1 202 ? -17.337 4.091 -16.401 1.00 84.25 202 THR A N 1
ATOM 1558 C CA . THR A 1 202 ? -16.640 5.370 -16.264 1.00 84.25 202 THR A CA 1
ATOM 1559 C C . THR A 1 202 ? -16.535 6.068 -17.615 1.00 84.25 202 THR A C 1
ATOM 1561 O O . THR A 1 202 ? -16.542 5.429 -18.668 1.00 84.25 202 THR A O 1
ATOM 1564 N N . ARG A 1 203 ? -16.462 7.400 -17.590 1.00 81.12 203 ARG A N 1
ATOM 1565 C CA . ARG A 1 203 ? -16.208 8.233 -18.765 1.00 81.12 203 ARG A CA 1
ATOM 1566 C C . ARG A 1 203 ? -14.951 9.047 -18.521 1.00 81.12 203 ARG A C 1
ATOM 1568 O O . ARG A 1 203 ? -14.842 9.741 -17.515 1.00 81.12 203 ARG A O 1
ATOM 1575 N N . PHE A 1 204 ? -14.042 9.011 -19.483 1.00 77.62 204 PHE A N 1
ATOM 1576 C CA . PHE A 1 204 ? -12.855 9.852 -19.491 1.00 77.62 204 PHE A CA 1
ATOM 1577 C C . PHE A 1 204 ? -13.020 10.901 -20.582 1.00 77.62 204 PHE A C 1
ATOM 1579 O O . PHE A 1 204 ? -13.292 10.569 -21.737 1.00 77.62 204 PHE A O 1
ATOM 1586 N N . ILE A 1 205 ? -12.874 12.171 -20.218 1.00 77.25 205 ILE A N 1
ATOM 1587 C CA . ILE A 1 205 ? -12.862 13.260 -21.191 1.00 77.25 205 ILE A CA 1
ATOM 1588 C C . ILE A 1 205 ? -11.412 13.463 -21.606 1.00 77.25 205 ILE A C 1
ATOM 1590 O O . ILE A 1 205 ? -10.578 13.873 -20.803 1.00 77.25 205 ILE A O 1
ATOM 1594 N N . LEU A 1 206 ? -11.114 13.157 -22.864 1.00 77.44 206 LEU A N 1
ATOM 1595 C CA . LEU A 1 206 ? -9.814 13.457 -23.442 1.00 77.44 206 LEU A CA 1
ATOM 1596 C C . LEU A 1 206 ? -9.771 14.926 -23.850 1.00 77.44 206 LEU A C 1
ATOM 1598 O O . LEU A 1 206 ? -10.655 15.404 -24.567 1.00 77.44 206 LEU A O 1
ATOM 1602 N N . ASP A 1 207 ? -8.725 15.631 -23.428 1.00 82.44 207 ASP A N 1
ATOM 1603 C CA . ASP A 1 207 ? -8.494 16.996 -23.883 1.00 82.44 207 ASP A CA 1
ATOM 1604 C C . ASP A 1 207 ? -8.221 16.989 -25.394 1.00 82.44 207 ASP A C 1
ATOM 1606 O O . ASP A 1 207 ? -7.230 16.432 -25.885 1.00 82.44 207 ASP A O 1
ATOM 1610 N N . ARG A 1 208 ? -9.126 17.617 -26.152 1.00 81.81 208 ARG A N 1
ATOM 1611 C CA . ARG A 1 208 ? -9.013 17.731 -27.610 1.00 81.81 208 ARG A CA 1
ATOM 1612 C C . ARG A 1 208 ? -7.793 18.547 -28.036 1.00 81.81 208 ARG A C 1
ATOM 1614 O O . ARG A 1 208 ? -7.347 18.385 -29.166 1.00 81.81 208 ARG A O 1
ATOM 1621 N N . LYS A 1 209 ? -7.251 19.385 -27.151 1.00 83.31 209 LYS A N 1
ATOM 1622 C CA . LYS A 1 209 ? -6.048 20.187 -27.397 1.00 83.31 209 LYS A CA 1
ATOM 1623 C C . LYS A 1 209 ? -4.752 19.457 -27.044 1.00 83.31 209 LYS A C 1
ATOM 1625 O O . LYS A 1 209 ? -3.687 19.972 -27.359 1.00 83.31 209 LYS A O 1
ATOM 1630 N N . ALA A 1 210 ? -4.818 18.287 -26.403 1.00 81.56 210 ALA A N 1
ATOM 1631 C CA . ALA A 1 210 ? -3.617 17.527 -26.075 1.00 81.56 210 ALA A CA 1
ATOM 1632 C C . ALA A 1 210 ? -2.908 17.048 -27.350 1.00 81.56 210 ALA A C 1
ATOM 1634 O O . ALA A 1 210 ? -3.540 16.427 -28.209 1.00 81.56 210 ALA A O 1
ATOM 1635 N N . THR A 1 211 ? -1.599 17.302 -27.419 1.00 76.25 211 THR A N 1
ATOM 1636 C CA . THR A 1 211 ? -0.694 16.892 -28.506 1.00 76.25 211 THR A CA 1
ATOM 1637 C C . THR A 1 211 ? -0.632 15.374 -28.662 1.00 76.25 211 THR A C 1
ATOM 1639 O O . THR A 1 211 ? -0.495 14.863 -29.767 1.00 76.25 211 THR A O 1
ATOM 1642 N N . TYR A 1 212 ? -0.760 14.641 -27.554 1.00 79.62 212 TYR A N 1
ATOM 1643 C CA . TYR A 1 212 ? -0.729 13.184 -27.528 1.00 79.62 212 TYR A CA 1
ATOM 1644 C C . TYR A 1 212 ? -1.598 12.657 -26.394 1.00 79.62 212 TYR A C 1
ATOM 1646 O O . TYR A 1 212 ? -1.774 13.319 -25.369 1.00 79.62 212 TYR A O 1
ATOM 1654 N N . ARG A 1 213 ? -2.185 11.477 -26.591 1.00 81.38 213 ARG A N 1
ATOM 1655 C CA . ARG A 1 213 ? -3.182 10.905 -25.683 1.00 81.38 213 ARG A CA 1
ATOM 1656 C C . ARG A 1 213 ? -2.869 9.439 -25.461 1.00 81.38 213 ARG A C 1
ATOM 1658 O O . ARG A 1 213 ? -2.762 8.681 -26.418 1.00 81.38 213 ARG A O 1
ATOM 1665 N N . VAL A 1 214 ? -2.776 9.048 -24.197 1.00 77.81 214 VAL A N 1
ATOM 1666 C CA . VAL A 1 214 ? -2.627 7.650 -23.792 1.00 77.81 214 VAL A CA 1
ATOM 1667 C C . VAL A 1 214 ? -3.764 7.320 -22.843 1.00 77.81 214 VAL A C 1
ATOM 1669 O O . VAL A 1 214 ? -4.017 8.057 -21.891 1.00 77.81 214 VAL A O 1
ATOM 1672 N N . VAL A 1 215 ? -4.451 6.213 -23.111 1.00 80.69 215 VAL A N 1
ATOM 1673 C CA . VAL A 1 215 ? -5.475 5.664 -22.223 1.00 80.69 215 VAL A CA 1
ATOM 1674 C C . VAL A 1 215 ? -5.000 4.295 -21.779 1.00 80.69 215 VAL A C 1
ATOM 1676 O O . VAL A 1 215 ? -4.847 3.397 -22.600 1.00 80.69 215 VAL A O 1
ATOM 1679 N N . ASN A 1 216 ? -4.774 4.152 -20.476 1.00 82.56 216 ASN A N 1
ATOM 1680 C CA . ASN A 1 216 ? -4.399 2.886 -19.866 1.00 82.56 216 ASN A CA 1
ATOM 1681 C C . ASN A 1 216 ? -5.553 2.389 -19.005 1.00 82.56 216 ASN A C 1
ATOM 1683 O O . ASN A 1 216 ? -6.027 3.103 -18.121 1.00 82.56 216 ASN A O 1
ATOM 1687 N N . ILE A 1 217 ? -5.972 1.150 -19.246 1.00 85.50 217 ILE A N 1
ATOM 1688 C CA . ILE A 1 217 ? -6.898 0.432 -18.376 1.00 85.50 217 ILE A CA 1
ATOM 1689 C C . ILE A 1 217 ? -6.074 -0.609 -17.631 1.00 85.50 217 ILE A C 1
ATOM 1691 O O . ILE A 1 217 ? -5.466 -1.481 -18.248 1.00 85.50 217 ILE A O 1
ATOM 1695 N N . ASN A 1 218 ? -6.036 -0.497 -16.306 1.00 84.75 218 ASN A N 1
ATOM 1696 C CA . ASN A 1 218 ? -5.407 -1.489 -15.447 1.00 84.75 218 ASN A CA 1
ATOM 1697 C C . ASN A 1 218 ? -6.499 -2.185 -14.631 1.00 84.75 218 ASN A C 1
ATOM 1699 O O . ASN A 1 218 ? -7.235 -1.527 -13.894 1.00 84.75 218 ASN A O 1
ATOM 1703 N N . VAL A 1 219 ? -6.615 -3.500 -14.807 1.00 83.50 219 VAL A N 1
ATOM 1704 C CA . VAL A 1 219 ? -7.537 -4.343 -14.050 1.00 83.50 219 VAL A CA 1
ATOM 1705 C C . VAL A 1 219 ? -6.718 -5.131 -13.042 1.00 83.50 219 VAL A C 1
ATOM 1707 O O . VAL A 1 219 ? -6.055 -6.108 -13.388 1.00 83.50 219 VAL A O 1
ATOM 1710 N N . SER A 1 220 ? -6.784 -4.705 -11.786 1.00 80.69 220 SER A N 1
ATOM 1711 C CA . SER A 1 220 ? -6.222 -5.463 -10.675 1.00 80.69 220 SER A CA 1
ATOM 1712 C C . SER A 1 220 ? -7.280 -6.413 -10.138 1.00 80.69 220 SER A C 1
ATOM 1714 O O . SER A 1 220 ? -8.308 -5.977 -9.619 1.00 80.69 220 SER A O 1
ATOM 1716 N N . LEU A 1 221 ? -7.017 -7.714 -10.234 1.00 75.75 221 LEU A N 1
ATOM 1717 C CA . LEU A 1 221 ? -7.779 -8.695 -9.470 1.00 75.75 221 LEU A CA 1
ATOM 1718 C C . LEU A 1 221 ? -7.478 -8.489 -7.975 1.00 75.75 221 LEU A C 1
ATOM 1720 O O . LEU A 1 221 ? -6.343 -8.132 -7.636 1.00 75.75 221 LEU A O 1
ATOM 1724 N N . PRO A 1 222 ? -8.464 -8.669 -7.078 1.00 67.94 222 PRO A N 1
ATOM 1725 C CA . PRO A 1 222 ? -8.235 -8.524 -5.648 1.00 67.94 222 PRO A CA 1
ATOM 1726 C C . PRO A 1 222 ? -7.063 -9.409 -5.222 1.00 67.94 222 PRO A C 1
ATOM 1728 O O . PRO A 1 222 ? -6.985 -10.584 -5.587 1.00 67.94 222 PRO A O 1
ATOM 1731 N N . SER A 1 223 ? -6.130 -8.834 -4.464 1.00 58.56 223 SER A N 1
ATOM 1732 C CA . SER A 1 223 ? -5.022 -9.595 -3.904 1.00 58.56 223 SER A CA 1
ATOM 1733 C C . SER A 1 223 ? -5.590 -10.643 -2.951 1.00 58.56 223 SER A C 1
ATOM 1735 O O . SER A 1 223 ? -6.138 -10.296 -1.908 1.00 58.56 223 SER A O 1
ATOM 1737 N N . VAL A 1 224 ? -5.425 -11.920 -3.290 1.00 55.47 224 VAL A N 1
ATOM 1738 C CA . VAL A 1 224 ? -5.853 -13.071 -2.472 1.00 55.47 224 VAL A CA 1
ATOM 1739 C C . VAL A 1 224 ? -4.962 -13.274 -1.234 1.00 55.47 224 VAL A C 1
ATOM 1741 O O . VAL A 1 224 ? -5.080 -14.267 -0.523 1.00 55.47 224 VAL A O 1
ATOM 1744 N N . PHE A 1 225 ? -4.026 -12.357 -0.979 1.00 56.44 225 PHE A N 1
ATOM 1745 C CA . PHE A 1 225 ? -3.111 -12.458 0.147 1.00 56.44 225 PHE A CA 1
ATOM 1746 C C . PHE A 1 225 ? -3.766 -11.915 1.420 1.00 56.44 225 PHE A C 1
ATOM 1748 O O . PHE A 1 225 ? -4.345 -10.826 1.387 1.00 56.44 225 PHE A O 1
ATOM 1755 N N . PRO A 1 226 ? -3.647 -12.624 2.557 1.00 60.38 226 PRO A N 1
ATOM 1756 C CA . PRO A 1 226 ? -4.062 -12.074 3.836 1.00 60.38 226 PRO A CA 1
ATOM 1757 C C . PRO A 1 226 ? -3.276 -10.788 4.109 1.00 60.38 226 PRO A C 1
ATOM 1759 O O . PRO A 1 226 ? -2.047 -10.768 4.024 1.00 60.38 226 PRO A O 1
ATOM 1762 N N . ALA A 1 227 ? -3.996 -9.714 4.444 1.00 63.28 227 ALA A N 1
ATOM 1763 C CA . ALA A 1 227 ? -3.419 -8.408 4.769 1.00 63.28 227 ALA A CA 1
ATOM 1764 C C . ALA A 1 227 ? -2.424 -8.459 5.945 1.00 63.28 227 ALA A C 1
ATOM 1766 O O . ALA A 1 227 ? -1.605 -7.555 6.092 1.00 63.28 227 ALA A O 1
ATOM 1767 N N . ILE A 1 228 ? -2.478 -9.511 6.771 1.00 66.94 228 ILE A N 1
ATOM 1768 C CA . ILE A 1 228 ? -1.593 -9.705 7.918 1.00 66.94 228 ILE A CA 1
ATOM 1769 C C . ILE A 1 228 ? -0.804 -11.004 7.738 1.00 66.94 228 ILE A C 1
ATOM 1771 O O . ILE A 1 228 ? -1.325 -12.108 7.890 1.00 66.94 228 ILE A O 1
ATOM 1775 N N . GLN A 1 229 ? 0.489 -10.861 7.461 1.00 65.81 229 GLN A N 1
ATOM 1776 C CA . GLN A 1 229 ? 1.468 -11.939 7.583 1.00 65.81 229 GLN A CA 1
ATOM 1777 C C . GLN A 1 229 ? 2.061 -11.929 9.001 1.00 65.81 229 GLN A C 1
ATOM 1779 O O . GLN A 1 229 ? 2.077 -10.897 9.665 1.00 65.81 229 GLN A O 1
ATOM 1784 N N . ALA A 1 230 ? 2.529 -13.082 9.487 1.00 69.50 230 ALA A N 1
ATOM 1785 C CA . ALA A 1 230 ? 3.135 -13.226 10.820 1.00 69.50 230 ALA A CA 1
ATOM 1786 C C . ALA A 1 230 ? 2.241 -12.824 12.014 1.00 69.50 230 ALA A C 1
ATOM 1788 O O . ALA A 1 230 ? 2.730 -12.451 13.073 1.00 69.50 230 ALA A O 1
ATOM 1789 N N . TRP A 1 231 ? 0.924 -12.977 11.889 1.00 64.81 231 TRP A N 1
ATOM 1790 C CA . TRP A 1 231 ? -0.046 -12.741 12.966 1.00 64.81 231 TRP A CA 1
ATOM 1791 C C . TRP A 1 231 ? 0.210 -13.547 14.258 1.00 64.81 231 TRP A C 1
ATOM 1793 O O . TRP A 1 231 ? -0.247 -13.167 15.335 1.00 64.81 231 TRP A O 1
ATOM 1803 N N . TRP A 1 232 ? 0.968 -14.645 14.182 1.00 64.56 232 TRP A N 1
ATOM 1804 C CA . TRP A 1 232 ? 1.464 -15.380 15.349 1.00 64.56 232 TRP A CA 1
ATOM 1805 C C . TRP A 1 232 ? 2.429 -14.555 16.215 1.00 64.56 232 TRP A C 1
ATOM 1807 O O . TRP A 1 232 ? 2.530 -14.829 17.405 1.00 64.56 232 TRP A O 1
ATOM 1817 N N . ALA A 1 233 ? 3.084 -13.520 15.676 1.00 70.12 233 ALA A N 1
ATOM 1818 C CA . ALA A 1 233 ? 3.949 -12.614 16.437 1.00 70.12 233 ALA A CA 1
ATOM 1819 C C . ALA A 1 233 ? 3.174 -11.780 17.473 1.00 70.12 233 ALA A C 1
ATOM 1821 O O . ALA A 1 233 ? 3.758 -11.280 18.430 1.00 70.12 233 ALA A O 1
ATOM 1822 N N . PHE A 1 234 ? 1.849 -11.680 17.323 1.00 67.56 234 PHE A N 1
ATOM 1823 C CA . PHE A 1 234 ? 0.958 -11.070 18.309 1.00 67.56 234 PHE A CA 1
ATOM 1824 C C . PHE A 1 234 ? 0.578 -12.027 19.453 1.00 67.56 234 PHE A C 1
ATOM 1826 O O . PHE A 1 234 ? -0.236 -11.684 20.307 1.00 67.56 234 PHE A O 1
ATOM 1833 N N . ASP A 1 235 ? 1.149 -13.236 19.505 1.00 66.25 235 ASP A N 1
ATOM 1834 C CA . ASP A 1 235 ? 1.014 -14.157 20.635 1.00 66.25 235 ASP A CA 1
ATOM 1835 C C . ASP A 1 235 ? 1.835 -13.672 21.842 1.00 66.25 235 ASP A C 1
ATOM 1837 O O . ASP A 1 235 ? 2.846 -14.253 22.232 1.00 66.25 235 ASP A O 1
ATOM 1841 N N . THR A 1 236 ? 1.407 -12.560 22.435 1.00 64.69 236 THR A N 1
ATOM 1842 C CA . THR A 1 236 ? 1.989 -12.036 23.665 1.00 64.69 236 THR A CA 1
ATOM 1843 C C . THR A 1 236 ? 1.254 -12.621 24.870 1.00 64.69 236 THR A C 1
ATOM 1845 O O . THR A 1 236 ? 0.027 -12.799 24.879 1.00 64.69 236 THR A O 1
ATOM 1848 N N . ARG A 1 237 ? 2.012 -12.976 25.914 1.00 61.94 237 ARG A N 1
ATOM 1849 C CA . ARG A 1 237 ? 1.433 -13.263 27.231 1.00 61.94 237 ARG A CA 1
ATOM 1850 C C . ARG A 1 237 ? 1.052 -11.921 27.862 1.00 61.94 237 ARG A C 1
ATOM 1852 O O . ARG A 1 237 ? 1.929 -11.062 27.947 1.00 61.94 237 ARG A O 1
ATOM 1859 N N . PRO A 1 238 ? -0.200 -11.725 28.309 1.00 61.72 238 PRO A N 1
ATOM 1860 C CA . PRO A 1 238 ? -0.560 -10.495 28.997 1.00 61.72 238 PRO A CA 1
ATOM 1861 C C . PRO A 1 238 ? 0.274 -10.364 30.279 1.00 61.72 238 PRO A C 1
ATOM 1863 O O . PRO A 1 238 ? 0.413 -11.323 31.043 1.00 61.72 238 PRO A O 1
ATOM 1866 N N . TRP A 1 239 ? 0.849 -9.179 30.487 1.00 63.47 239 TRP A N 1
ATOM 1867 C CA . TRP A 1 239 ? 1.510 -8.794 31.737 1.00 63.47 239 TRP A CA 1
ATOM 1868 C C . TRP A 1 239 ? 0.455 -8.708 32.863 1.00 63.47 239 TRP A C 1
ATOM 1870 O O . TRP A 1 239 ? -0.739 -8.608 32.593 1.00 63.47 239 TRP A O 1
ATOM 1880 N N . TYR A 1 240 ? 0.859 -8.749 34.136 1.00 72.50 240 TYR A N 1
ATOM 1881 C CA . TYR A 1 240 ? -0.063 -8.710 35.285 1.00 72.50 240 TYR A CA 1
ATOM 1882 C C . TYR A 1 240 ? -0.922 -7.430 35.411 1.00 72.50 240 TYR A C 1
ATOM 1884 O O . TYR A 1 240 ? -1.881 -7.430 36.183 1.00 72.50 240 TYR A O 1
ATOM 1892 N N . SER A 1 241 ? -0.614 -6.344 34.693 1.00 84.56 241 SER A N 1
ATOM 1893 C CA . SER A 1 241 ? -1.350 -5.075 34.783 1.00 84.56 241 SER A CA 1
ATOM 1894 C C . SER A 1 241 ? -2.707 -5.120 34.058 1.00 84.56 241 SER A C 1
ATOM 1896 O O . SER A 1 241 ? -2.765 -5.612 32.928 1.00 84.56 241 SER A O 1
ATOM 1898 N N . PRO A 1 242 ? -3.784 -4.534 34.627 1.00 88.88 242 PRO A N 1
ATOM 1899 C CA . PRO A 1 242 ? -5.083 -4.436 33.951 1.00 88.88 242 PRO A CA 1
ATOM 1900 C C . PRO A 1 242 ? -4.995 -3.789 32.565 1.00 88.88 242 PRO A C 1
ATOM 1902 O O . PRO A 1 242 ? -5.633 -4.249 31.621 1.00 88.88 242 PRO A O 1
ATOM 1905 N N . TRP A 1 243 ? -4.147 -2.767 32.413 1.00 85.19 243 TRP A N 1
ATOM 1906 C CA . TRP A 1 243 ? -3.902 -2.116 31.125 1.00 85.19 243 TRP A CA 1
ATOM 1907 C C . TRP A 1 243 ? -3.334 -3.081 30.070 1.00 85.19 243 TRP A C 1
ATOM 1909 O O . TRP A 1 243 ? -3.855 -3.142 28.958 1.00 85.19 243 TRP A O 1
ATOM 1919 N N . ALA A 1 244 ? -2.310 -3.874 30.408 1.00 86.06 244 ALA A N 1
ATOM 1920 C CA . ALA A 1 244 ? -1.698 -4.798 29.451 1.00 86.06 244 ALA A CA 1
ATOM 1921 C C . ALA A 1 244 ? -2.653 -5.939 29.074 1.00 86.06 244 ALA A C 1
ATOM 1923 O O . ALA A 1 244 ? -2.681 -6.373 27.918 1.00 86.06 244 ALA A O 1
ATOM 1924 N N . VAL A 1 245 ? -3.459 -6.403 30.036 1.00 90.12 245 VAL A N 1
ATOM 1925 C CA . VAL A 1 245 ? -4.524 -7.383 29.789 1.00 90.12 245 VAL A CA 1
ATOM 1926 C C . VAL A 1 245 ? -5.558 -6.803 28.822 1.00 90.12 245 VAL A C 1
ATOM 1928 O O . VAL A 1 245 ? -5.884 -7.461 27.836 1.00 90.12 245 VAL A O 1
ATOM 1931 N N . ALA A 1 246 ? -6.018 -5.568 29.047 1.00 92.06 246 ALA A N 1
ATOM 1932 C CA . ALA A 1 246 ? -6.974 -4.883 28.177 1.00 92.06 246 ALA A CA 1
ATOM 1933 C C . ALA A 1 246 ? -6.430 -4.665 26.755 1.00 92.06 246 ALA A C 1
ATOM 1935 O O . ALA A 1 246 ? -7.100 -5.027 25.789 1.00 92.06 246 ALA A O 1
ATOM 1936 N N . ALA A 1 247 ? -5.197 -4.170 26.613 1.00 88.12 247 ALA A N 1
ATOM 1937 C CA . ALA A 1 247 ? -4.562 -3.958 25.309 1.00 88.12 247 ALA A CA 1
ATOM 1938 C C . ALA A 1 247 ? -4.454 -5.269 24.510 1.00 88.12 247 ALA A C 1
ATOM 1940 O O . ALA A 1 247 ? -4.838 -5.350 23.342 1.00 88.12 247 ALA A O 1
ATOM 1941 N N . THR A 1 248 ? -3.994 -6.335 25.174 1.00 88.44 248 THR A N 1
ATOM 1942 C CA . THR A 1 248 ? -3.865 -7.667 24.564 1.00 88.44 248 THR A CA 1
ATOM 1943 C C . THR A 1 248 ? -5.235 -8.263 24.220 1.00 88.44 248 THR A C 1
ATOM 1945 O O . THR A 1 248 ? -5.370 -8.973 23.224 1.00 88.44 248 THR A O 1
ATOM 1948 N N . ALA A 1 249 ? -6.268 -7.979 25.018 1.00 91.75 249 ALA A N 1
ATOM 1949 C CA . ALA A 1 249 ? -7.632 -8.424 24.756 1.00 91.75 249 ALA A CA 1
ATOM 1950 C C . ALA A 1 249 ? -8.249 -7.736 23.531 1.00 91.75 249 ALA A C 1
ATOM 1952 O O . ALA A 1 249 ? -8.794 -8.437 22.685 1.00 91.75 249 ALA A O 1
ATOM 1953 N N . ILE A 1 250 ? -8.105 -6.412 23.387 1.00 90.88 250 ILE A N 1
ATOM 1954 C CA . ILE A 1 250 ? -8.574 -5.671 22.199 1.00 90.88 250 ILE A CA 1
ATOM 1955 C C . ILE A 1 250 ? -7.932 -6.256 20.935 1.00 90.88 250 ILE A C 1
ATOM 1957 O O . ILE A 1 250 ? -8.623 -6.611 19.984 1.00 90.88 250 ILE A O 1
ATOM 1961 N N . MET A 1 251 ? -6.613 -6.460 20.958 1.00 88.31 251 MET A N 1
ATOM 1962 C CA . MET A 1 251 ? -5.886 -7.071 19.845 1.00 88.31 251 MET A CA 1
ATOM 1963 C C . MET A 1 251 ? -6.382 -8.492 19.523 1.00 88.31 251 MET A C 1
ATOM 1965 O O . MET A 1 251 ? -6.630 -8.816 18.361 1.00 88.31 251 MET A O 1
ATOM 1969 N N . ASN A 1 252 ? -6.548 -9.350 20.536 1.00 89.38 252 ASN A N 1
ATOM 1970 C CA . ASN A 1 252 ? -7.022 -10.724 20.340 1.00 89.38 252 ASN A CA 1
ATOM 1971 C C . ASN A 1 252 ? -8.482 -10.785 19.862 1.00 89.38 252 ASN A C 1
ATOM 1973 O O . ASN A 1 252 ? -8.825 -11.708 19.124 1.00 89.38 252 ASN A O 1
ATOM 1977 N N . ALA A 1 253 ? -9.329 -9.825 20.248 1.00 91.56 253 ALA A N 1
ATOM 1978 C CA . ALA A 1 253 ? -10.707 -9.722 19.774 1.00 91.56 253 ALA A CA 1
ATOM 1979 C C . ALA A 1 253 ? -10.740 -9.401 18.273 1.00 91.56 253 ALA A C 1
ATOM 1981 O O . ALA A 1 253 ? -11.364 -10.139 17.507 1.00 91.56 253 ALA A O 1
ATOM 1982 N N . SER A 1 254 ? -9.964 -8.403 17.834 1.00 87.62 254 SER A N 1
ATOM 1983 C CA . SER A 1 254 ? -9.797 -8.084 16.410 1.00 87.62 254 SER A CA 1
ATOM 1984 C C . SER A 1 254 ? -9.215 -9.260 15.623 1.00 87.62 254 SER A C 1
ATOM 1986 O O . SER A 1 254 ? -9.670 -9.563 14.521 1.00 87.62 254 SER A O 1
ATOM 1988 N N . MET A 1 255 ? -8.243 -9.980 16.197 1.00 85.81 255 MET A N 1
ATOM 1989 C CA . MET A 1 255 ? -7.657 -11.163 15.560 1.00 85.81 255 MET A CA 1
ATOM 1990 C C . MET A 1 255 ? -8.664 -12.310 15.429 1.00 85.81 255 MET A C 1
ATOM 1992 O O . MET A 1 255 ? -8.671 -13.017 14.421 1.00 85.81 255 MET A O 1
ATOM 1996 N N . LEU A 1 256 ? -9.528 -12.501 16.427 1.00 88.88 256 LEU A N 1
ATOM 1997 C CA . LEU A 1 256 ? -10.589 -13.503 16.384 1.00 88.88 256 LEU A CA 1
ATOM 1998 C C . LEU A 1 256 ? -11.614 -13.166 15.296 1.00 88.88 256 LEU A C 1
ATOM 2000 O O . LEU A 1 256 ? -12.012 -14.055 14.543 1.00 88.88 256 LEU A O 1
ATOM 2004 N N . GLU A 1 257 ? -12.017 -11.899 15.181 1.00 87.62 257 GLU A N 1
ATOM 2005 C CA . GLU A 1 257 ? -12.910 -11.443 14.112 1.00 87.62 257 GLU A CA 1
ATOM 2006 C C . GLU A 1 257 ? -12.278 -11.632 12.728 1.00 87.62 257 GLU A C 1
ATOM 2008 O O . GLU A 1 257 ? -12.913 -12.193 11.833 1.00 87.62 257 GLU A O 1
ATOM 2013 N N . TYR A 1 258 ? -11.013 -11.234 12.568 1.00 84.00 258 TYR A N 1
ATOM 2014 C CA . TYR A 1 258 ? -10.263 -11.424 11.329 1.00 84.00 258 TYR A CA 1
ATOM 2015 C C . TYR A 1 258 ? -10.193 -12.904 10.935 1.00 84.00 258 TYR A C 1
ATOM 2017 O O . TYR A 1 258 ? -10.596 -13.265 9.833 1.00 84.00 258 TYR A O 1
ATOM 2025 N N . THR A 1 259 ? -9.789 -13.774 11.868 1.00 82.38 259 THR A N 1
ATOM 2026 C CA . THR A 1 259 ? -9.665 -15.226 11.644 1.00 82.38 259 THR A CA 1
ATOM 2027 C C . THR A 1 259 ? -10.998 -15.848 11.216 1.00 82.38 259 THR A C 1
ATOM 2029 O O . THR A 1 259 ? -11.023 -16.698 10.331 1.00 82.38 259 THR A O 1
ATOM 2032 N N . ARG A 1 260 ? -12.123 -15.404 11.795 1.00 85.94 260 ARG A N 1
ATOM 2033 C CA . ARG A 1 260 ? -13.470 -15.860 11.408 1.00 85.94 260 ARG A CA 1
ATOM 2034 C C . ARG A 1 260 ? -13.870 -15.423 9.996 1.00 85.94 260 ARG A C 1
ATOM 2036 O O . ARG A 1 260 ? -14.598 -16.153 9.337 1.00 85.94 260 ARG A O 1
ATOM 2043 N N . LYS A 1 261 ? -13.434 -14.241 9.547 1.00 83.00 261 LYS A N 1
ATOM 2044 C CA . LYS A 1 261 ? -13.774 -13.677 8.227 1.00 83.00 261 LYS A CA 1
ATOM 2045 C C . LYS A 1 261 ? -12.916 -14.225 7.085 1.00 83.00 261 LYS A C 1
ATOM 2047 O O . LYS A 1 261 ? -13.313 -14.094 5.933 1.00 83.00 261 LYS A O 1
ATOM 2052 N N . THR A 1 262 ? -11.752 -14.799 7.383 1.00 78.25 262 THR A N 1
ATOM 2053 C CA . THR A 1 262 ? -10.796 -15.289 6.377 1.00 78.25 262 THR A CA 1
ATOM 2054 C C . THR A 1 262 ? -10.686 -16.818 6.337 1.00 78.25 262 THR A C 1
ATOM 2056 O O . THR A 1 262 ? -9.606 -17.322 6.042 1.00 78.25 262 THR A O 1
ATOM 2059 N N . ASP A 1 263 ? -11.752 -17.550 6.692 1.00 66.25 263 ASP A N 1
ATOM 2060 C CA . ASP A 1 263 ? -11.786 -19.026 6.773 1.00 66.25 263 ASP A CA 1
ATOM 2061 C C . ASP A 1 263 ? -10.615 -19.631 7.578 1.00 66.25 263 ASP A C 1
ATOM 2063 O O . ASP A 1 263 ? -10.000 -20.630 7.202 1.00 66.25 263 ASP A O 1
ATOM 2067 N N . GLY A 1 264 ? -10.259 -18.986 8.694 1.00 66.69 264 GLY A N 1
ATOM 2068 C CA . GLY A 1 264 ? -9.112 -19.366 9.511 1.00 66.69 264 GLY A CA 1
ATOM 2069 C C . GLY A 1 264 ? -9.300 -20.659 10.316 1.00 66.69 264 GLY A C 1
ATOM 2070 O O . GLY A 1 264 ? -10.407 -21.060 10.669 1.00 66.69 264 GLY A O 1
ATOM 2071 N N . ASP A 1 265 ? -8.171 -21.288 10.649 1.00 78.44 265 ASP A N 1
ATOM 2072 C CA . ASP A 1 265 ? -8.057 -22.543 11.403 1.00 78.44 265 ASP A CA 1
ATOM 2073 C C . ASP A 1 265 ? -8.881 -22.562 12.712 1.00 78.44 265 ASP A C 1
ATOM 2075 O O . ASP A 1 265 ? -8.726 -21.707 13.594 1.00 78.44 265 ASP A O 1
ATOM 2079 N N . THR A 1 266 ? -9.722 -23.593 12.866 1.00 86.81 266 THR A N 1
ATOM 2080 C CA . THR A 1 266 ? -10.566 -23.832 14.048 1.00 86.81 266 THR A CA 1
ATOM 2081 C C . THR A 1 266 ? -9.761 -23.887 15.347 1.00 86.81 266 THR A C 1
ATOM 2083 O O . THR A 1 266 ? -10.218 -23.358 16.364 1.00 86.81 266 THR A O 1
ATOM 2086 N N . GLN A 1 267 ? -8.552 -24.463 15.334 1.00 86.69 267 GLN A N 1
ATOM 2087 C CA . GLN A 1 267 ? -7.707 -24.538 16.532 1.00 86.69 267 GLN A CA 1
ATOM 2088 C C . GLN A 1 267 ? -7.343 -23.146 17.042 1.00 86.69 267 GLN A C 1
ATOM 2090 O O . GLN A 1 267 ? -7.320 -22.890 18.248 1.00 86.69 267 GLN A O 1
ATOM 2095 N N . ARG A 1 268 ? -7.102 -22.211 16.122 1.00 83.38 268 ARG A N 1
ATOM 2096 C CA . ARG A 1 268 ? -6.764 -20.844 16.492 1.00 83.38 268 ARG A CA 1
ATOM 2097 C C . ARG A 1 268 ? -7.970 -20.061 16.986 1.00 83.38 268 ARG A C 1
ATOM 2099 O O . ARG A 1 268 ? -7.841 -19.311 17.954 1.00 83.38 268 ARG A O 1
ATOM 2106 N N . ILE A 1 269 ? -9.124 -20.226 16.344 1.00 88.81 269 ILE A N 1
ATOM 2107 C CA . ILE A 1 269 ? -10.371 -19.623 16.827 1.00 88.81 269 ILE A CA 1
ATOM 2108 C C . ILE A 1 269 ? -10.567 -19.997 18.299 1.00 88.81 269 ILE A C 1
ATOM 2110 O O . ILE A 1 269 ? -10.794 -19.117 19.129 1.00 88.81 269 ILE A O 1
ATOM 2114 N N . GLU A 1 270 ? -10.389 -21.272 18.638 1.00 90.69 270 GLU A N 1
ATOM 2115 C CA . GLU A 1 270 ? -10.518 -21.746 20.013 1.00 90.69 270 GLU A CA 1
ATOM 2116 C C . GLU A 1 270 ? -9.426 -21.187 20.942 1.00 90.69 270 GLU A C 1
ATOM 2118 O O . GLU A 1 270 ? -9.727 -20.691 22.027 1.00 90.69 270 GLU A O 1
ATOM 2123 N N . PHE A 1 271 ? -8.170 -21.143 20.495 1.00 88.62 271 PHE A N 1
ATOM 2124 C CA . PHE A 1 271 ? -7.075 -20.529 21.254 1.00 88.62 271 PHE A CA 1
ATOM 2125 C C . PHE A 1 271 ? -7.331 -19.052 21.607 1.00 88.62 271 PHE A C 1
ATOM 2127 O O . PHE A 1 271 ? -7.122 -18.627 22.747 1.00 88.62 271 PHE A O 1
ATOM 2134 N N . LEU A 1 272 ? -7.809 -18.253 20.647 1.00 89.88 272 LEU A N 1
ATOM 2135 C CA . LEU A 1 272 ? -8.138 -16.841 20.868 1.00 89.88 272 LEU A CA 1
ATOM 2136 C C . LEU A 1 272 ? -9.335 -16.688 21.812 1.00 89.88 272 LEU A C 1
ATOM 2138 O O . LEU A 1 272 ? -9.302 -15.831 22.696 1.00 89.88 272 LEU A O 1
ATOM 2142 N N . ARG A 1 273 ? -10.356 -17.547 21.685 1.00 93.00 273 ARG A N 1
ATOM 2143 C CA . ARG A 1 273 ? -11.495 -17.580 22.616 1.00 93.00 273 ARG A CA 1
ATOM 2144 C C . ARG A 1 273 ? -11.031 -17.840 24.048 1.00 93.00 273 ARG A C 1
ATOM 2146 O O . ARG A 1 273 ? -11.384 -17.068 24.933 1.00 93.00 273 ARG A O 1
ATOM 2153 N N . GLN A 1 274 ? -10.176 -18.840 24.267 1.00 92.12 274 GLN A N 1
ATOM 2154 C CA . GLN A 1 274 ? -9.626 -19.151 25.593 1.00 92.12 274 GLN A CA 1
ATOM 2155 C C . GLN A 1 274 ? -8.853 -17.972 26.193 1.00 92.12 274 GLN A C 1
ATOM 2157 O O . GLN A 1 274 ? -9.030 -17.638 27.368 1.00 92.12 274 GLN A O 1
ATOM 2162 N N . LYS A 1 275 ? -8.024 -17.297 25.387 1.00 90.81 275 LYS A N 1
ATOM 2163 C CA . LYS A 1 275 ? -7.299 -16.097 25.823 1.00 90.81 275 LYS A CA 1
ATOM 2164 C C . LYS A 1 275 ? -8.226 -14.959 26.228 1.00 90.81 275 LYS A C 1
ATOM 2166 O O . LYS A 1 275 ? -7.998 -14.339 27.264 1.00 90.81 275 LYS A O 1
ATOM 2171 N N . LEU A 1 276 ? -9.255 -14.689 25.431 1.00 93.19 276 LEU A N 1
ATOM 2172 C CA . LEU A 1 276 ? -10.223 -13.628 25.700 1.00 93.19 276 LEU A CA 1
ATOM 2173 C C . LEU A 1 276 ? -11.070 -13.938 26.941 1.00 93.19 276 LEU A C 1
ATOM 2175 O O . LEU A 1 276 ? -11.278 -13.054 27.768 1.00 93.19 276 LEU A O 1
ATOM 2179 N N . THR A 1 277 ? -11.479 -15.196 27.136 1.00 94.31 277 THR A N 1
ATOM 2180 C CA . THR A 1 277 ? -12.147 -15.636 28.370 1.00 94.31 277 THR A CA 1
ATOM 2181 C C . THR A 1 277 ? -11.248 -15.425 29.586 1.00 94.31 277 THR A C 1
ATOM 2183 O O . THR A 1 277 ? -11.682 -14.821 30.564 1.00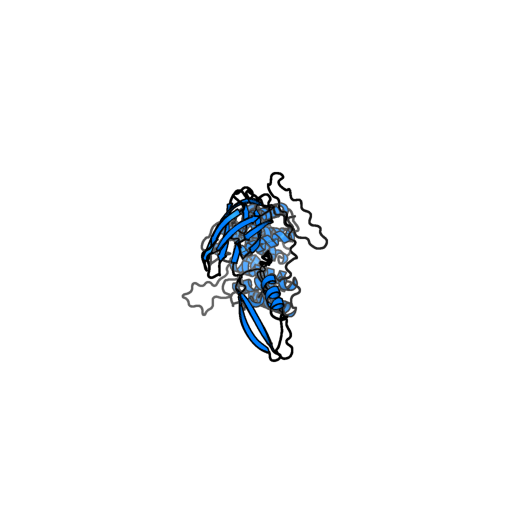 94.31 277 THR A O 1
ATOM 2186 N N . LYS A 1 278 ? -9.973 -15.832 29.510 1.00 92.06 278 LYS A N 1
ATOM 2187 C CA . LYS A 1 278 ? -9.002 -15.599 30.589 1.00 92.06 278 LYS A CA 1
ATOM 2188 C C . LYS A 1 278 ? -8.822 -14.108 30.887 1.00 92.06 278 LYS A C 1
ATOM 2190 O O . LYS A 1 278 ? -8.786 -13.732 32.055 1.00 92.06 278 LYS A O 1
ATOM 2195 N N . ALA A 1 279 ? -8.726 -13.272 29.853 1.00 92.44 279 ALA A N 1
ATOM 2196 C CA . ALA A 1 279 ? -8.603 -11.826 30.006 1.00 92.44 279 ALA A CA 1
ATOM 2197 C C . ALA A 1 279 ? -9.836 -11.217 30.695 1.00 92.44 279 ALA A C 1
ATOM 2199 O O . ALA A 1 279 ? -9.670 -10.452 31.638 1.00 92.44 279 ALA A O 1
ATOM 2200 N N . SER A 1 280 ? -11.053 -11.606 30.293 1.00 94.81 280 SER A N 1
ATOM 2201 C CA . SER A 1 280 ? -12.306 -11.176 30.938 1.00 94.81 280 SER A CA 1
ATOM 2202 C C . SER A 1 280 ? -12.322 -11.519 32.430 1.00 94.81 280 SER A C 1
ATOM 2204 O O . SER A 1 280 ? -12.509 -10.636 33.267 1.00 94.81 280 SER A O 1
ATOM 2206 N N . THR A 1 281 ? -12.036 -12.779 32.784 1.00 93.25 281 THR A N 1
ATOM 2207 C CA . THR A 1 281 ? -11.997 -13.226 34.186 1.00 93.25 281 THR A CA 1
ATOM 2208 C C . THR A 1 281 ? -10.927 -12.490 34.988 1.00 93.25 281 THR A C 1
ATOM 2210 O O . THR A 1 281 ? -11.171 -12.089 36.124 1.00 93.25 281 THR A O 1
ATOM 2213 N N . GLN A 1 282 ? -9.746 -12.283 34.401 1.00 91.19 282 GLN A N 1
ATOM 2214 C CA . GLN A 1 282 ? -8.669 -11.549 35.053 1.00 91.19 282 GLN A CA 1
ATOM 2215 C C . GLN A 1 282 ? -9.061 -10.088 35.293 1.00 91.19 282 GLN A C 1
ATOM 2217 O O . GLN A 1 282 ? -8.924 -9.615 36.413 1.00 91.19 282 GLN A O 1
ATOM 2222 N N . LEU A 1 283 ? -9.598 -9.385 34.294 1.00 93.81 283 LEU A N 1
ATOM 2223 C CA . LEU A 1 283 ? -10.036 -7.994 34.445 1.00 93.81 283 LEU A CA 1
ATOM 2224 C C . LEU A 1 283 ? -11.145 -7.856 35.494 1.00 93.81 283 LEU A C 1
ATOM 2226 O O . LEU A 1 283 ? -11.083 -6.944 36.315 1.00 93.81 283 LEU A O 1
ATOM 2230 N N . ALA A 1 284 ? -12.106 -8.782 35.525 1.00 94.25 284 ALA A N 1
ATOM 2231 C CA . ALA A 1 284 ? -13.148 -8.821 36.550 1.00 94.25 284 ALA A CA 1
ATOM 2232 C C . ALA A 1 284 ? -12.564 -8.975 37.964 1.00 94.25 284 ALA A C 1
ATOM 2234 O O . ALA A 1 284 ? -12.911 -8.209 38.860 1.00 94.25 284 ALA A O 1
ATOM 2235 N N . ALA A 1 285 ? -11.622 -9.907 38.152 1.00 91.06 285 ALA A N 1
ATOM 2236 C CA . ALA A 1 285 ? -10.920 -10.080 39.425 1.00 91.06 285 ALA A CA 1
ATOM 2237 C C . ALA A 1 285 ? -10.066 -8.858 39.798 1.00 91.06 285 ALA A C 1
ATOM 2239 O O . ALA A 1 285 ? -9.822 -8.615 40.978 1.00 91.06 285 ALA A O 1
ATOM 2240 N N . GLN A 1 286 ? -9.620 -8.100 38.793 1.00 90.44 286 GLN A N 1
ATOM 2241 C CA . GLN A 1 286 ? -8.769 -6.931 38.956 1.00 90.44 286 GLN A CA 1
ATOM 2242 C C . GLN A 1 286 ? -9.528 -5.610 39.203 1.00 90.44 286 GLN A C 1
ATOM 2244 O O . GLN A 1 286 ? -8.902 -4.553 39.306 1.00 90.44 286 GLN A O 1
ATOM 2249 N N . GLN A 1 287 ? -10.862 -5.637 39.263 1.00 92.44 287 GLN A N 1
ATOM 2250 C CA . GLN A 1 287 ? -11.679 -4.436 39.442 1.00 92.44 287 GLN A CA 1
ATOM 2251 C C . GLN A 1 287 ? -11.653 -3.959 40.902 1.00 92.44 287 GLN A C 1
ATOM 2253 O O . GLN A 1 287 ? -11.879 -4.739 41.829 1.00 92.44 287 GLN A O 1
ATOM 2258 N N . PHE A 1 288 ? -11.419 -2.663 41.124 1.00 91.12 288 PHE A N 1
ATOM 2259 C CA . PHE A 1 288 ? -11.530 -2.068 42.457 1.00 91.12 288 PHE A CA 1
ATOM 2260 C C . PHE A 1 288 ? -12.994 -2.043 42.936 1.00 91.12 288 PHE A C 1
ATOM 2262 O O . PHE A 1 288 ? -13.907 -2.000 42.108 1.00 91.12 288 PHE A O 1
ATOM 2269 N N . PRO A 1 289 ? -13.263 -1.985 44.258 1.00 90.19 289 PRO A N 1
ATOM 2270 C CA . PRO A 1 289 ? -14.631 -1.900 44.785 1.00 90.19 289 PRO A CA 1
ATOM 2271 C C . PRO A 1 289 ? -15.465 -0.729 44.237 1.00 90.19 289 PRO A C 1
ATOM 2273 O O . PRO A 1 289 ? -16.690 -0.803 44.210 1.00 90.19 289 PRO A O 1
ATOM 2276 N N . SER A 1 290 ? -14.813 0.346 43.787 1.00 89.69 290 SER A N 1
ATOM 2277 C CA . SER A 1 290 ? -15.443 1.493 43.122 1.00 89.69 290 SER A CA 1
ATOM 2278 C C . SER A 1 290 ? -15.957 1.210 41.707 1.00 89.69 290 SER A C 1
ATOM 2280 O O . SER A 1 290 ? -16.720 2.016 41.176 1.00 89.69 290 SER A O 1
ATOM 2282 N N . GLY A 1 291 ? -15.534 0.104 41.088 1.00 92.81 291 GLY A N 1
ATOM 2283 C CA . GLY A 1 291 ? -15.752 -0.207 39.675 1.00 92.81 291 GLY A CA 1
ATOM 2284 C C . GLY A 1 291 ? -14.605 0.194 38.743 1.00 92.81 291 GLY A C 1
ATOM 2285 O O . GLY A 1 291 ? -14.674 -0.094 37.549 1.00 92.81 291 GLY A O 1
ATOM 2286 N N . ALA A 1 292 ? -13.560 0.840 39.260 1.00 92.38 292 ALA A N 1
ATOM 2287 C CA . ALA A 1 292 ? -12.437 1.324 38.464 1.00 92.38 292 ALA A CA 1
ATOM 2288 C C . ALA A 1 292 ? -11.343 0.273 38.229 1.00 92.38 292 ALA A C 1
ATOM 2290 O O . ALA A 1 292 ? -11.259 -0.742 38.923 1.00 92.38 292 ALA A O 1
ATOM 2291 N N . TRP A 1 293 ? -10.432 0.601 37.312 1.00 91.75 293 TRP A N 1
ATOM 2292 C CA . TRP A 1 293 ? -9.110 -0.012 37.185 1.00 91.75 293 TRP A CA 1
ATOM 2293 C C . TRP A 1 293 ? -8.008 1.044 37.234 1.00 91.75 293 TRP A C 1
ATOM 2295 O O . TRP A 1 293 ? -8.248 2.242 37.086 1.00 91.75 293 TRP A O 1
ATOM 2305 N N . GLY A 1 294 ? -6.786 0.570 37.444 1.00 85.56 294 GLY A N 1
ATOM 2306 C CA . GLY A 1 294 ? -5.565 1.362 37.455 1.00 85.56 294 GLY A CA 1
ATOM 2307 C C . GLY A 1 294 ? -4.511 0.781 36.527 1.00 85.56 294 GLY A C 1
ATOM 2308 O O . GLY A 1 294 ? -4.732 -0.237 35.869 1.00 85.56 294 GLY A O 1
ATOM 2309 N N . TRP A 1 295 ? -3.328 1.395 36.527 1.00 78.94 295 TRP A N 1
ATOM 2310 C CA . TRP A 1 295 ? -2.170 0.831 35.833 1.00 78.94 295 TRP A CA 1
ATOM 2311 C C . TRP A 1 295 ? -1.740 -0.505 36.456 1.00 78.94 295 TRP A C 1
ATOM 2313 O O . TRP A 1 295 ? -1.461 -1.458 35.736 1.00 78.94 295 TRP A O 1
ATOM 2323 N N . TYR A 1 296 ? -1.754 -0.610 37.789 1.00 74.75 296 TYR A N 1
ATOM 2324 C CA . TYR A 1 296 ? -1.501 -1.850 38.528 1.00 74.75 296 TYR A CA 1
ATOM 2325 C C . TYR A 1 296 ? -2.741 -2.300 39.307 1.00 74.75 296 TYR A C 1
ATOM 2327 O O . TYR A 1 296 ? -3.454 -1.478 39.886 1.00 74.75 296 TYR A O 1
ATOM 2335 N N . PHE A 1 297 ? -2.981 -3.614 39.336 1.00 64.81 297 PHE A N 1
ATOM 2336 C CA . PHE A 1 297 ? -3.951 -4.221 40.242 1.00 64.81 297 PHE A CA 1
ATOM 2337 C C . PHE A 1 297 ? -3.272 -4.433 41.591 1.00 64.81 297 PHE A C 1
ATOM 2339 O O . PHE A 1 297 ? -2.456 -5.341 41.715 1.00 64.81 297 PHE A O 1
ATOM 2346 N N . LEU A 1 298 ? -3.610 -3.574 42.559 1.00 58.78 298 LEU A N 1
ATOM 2347 C CA . LEU A 1 298 ? -2.963 -3.442 43.869 1.00 58.78 298 LEU A CA 1
ATOM 2348 C C . LEU A 1 298 ? -1.533 -2.885 43.740 1.00 58.78 298 LEU A C 1
ATOM 2350 O O . LEU A 1 298 ? -0.740 -3.327 42.913 1.00 58.78 298 LEU A O 1
ATOM 2354 N N . ALA A 1 299 ? -1.205 -1.862 44.534 1.00 50.84 299 ALA A N 1
ATOM 2355 C CA . ALA A 1 299 ? 0.183 -1.448 44.696 1.00 50.84 299 ALA A CA 1
ATOM 2356 C C . ALA A 1 299 ? 0.963 -2.680 45.166 1.00 50.84 299 ALA A C 1
ATOM 2358 O O . ALA A 1 299 ? 0.653 -3.243 46.215 1.00 50.84 299 ALA A O 1
ATOM 2359 N N . ASP A 1 300 ? 1.900 -3.145 44.349 1.00 43.47 300 ASP A N 1
ATOM 2360 C CA . ASP A 1 300 ? 2.788 -4.235 44.709 1.00 43.47 300 ASP A CA 1
ATOM 2361 C C . ASP A 1 300 ? 3.459 -3.883 46.045 1.00 43.47 300 ASP A C 1
ATOM 2363 O O . ASP A 1 300 ? 4.195 -2.901 46.136 1.00 43.47 300 ASP A O 1
ATOM 2367 N N . ALA A 1 301 ? 3.186 -4.664 47.092 1.00 42.09 301 ALA A N 1
ATOM 2368 C CA . ALA A 1 301 ? 3.832 -4.512 48.394 1.00 42.09 301 ALA A CA 1
ATOM 2369 C C . ALA A 1 301 ? 5.354 -4.771 48.331 1.00 42.09 301 ALA A C 1
ATOM 2371 O O . ALA A 1 301 ? 6.043 -4.607 49.335 1.00 42.09 301 ALA A O 1
ATOM 2372 N N . THR A 1 302 ? 5.883 -5.170 47.168 1.00 44.38 302 THR A N 1
ATOM 2373 C CA . THR A 1 302 ? 7.311 -5.332 46.876 1.00 44.38 302 THR A CA 1
ATOM 2374 C C . THR A 1 302 ? 7.895 -4.224 45.989 1.00 44.38 302 THR A C 1
ATOM 2376 O O . THR A 1 302 ? 9.107 -4.206 45.764 1.00 44.38 302 THR A O 1
ATOM 2379 N N . ALA A 1 303 ? 7.090 -3.249 45.540 1.00 45.44 303 ALA A N 1
ATOM 2380 C CA . ALA A 1 303 ? 7.610 -2.080 44.836 1.00 45.44 303 ALA A CA 1
ATOM 2381 C C . ALA A 1 303 ? 8.447 -1.212 45.802 1.00 45.44 303 ALA A C 1
ATOM 2383 O O . ALA A 1 303 ? 7.943 -0.817 46.858 1.00 45.44 303 ALA A O 1
ATOM 2384 N N . PRO A 1 304 ? 9.713 -0.883 45.469 1.00 42.97 304 PRO A N 1
ATOM 2385 C CA . PRO A 1 304 ? 10.539 -0.012 46.297 1.00 42.97 304 PRO A CA 1
ATOM 2386 C C . PRO A 1 304 ? 9.827 1.317 46.572 1.00 42.97 304 PRO A C 1
ATOM 2388 O O . PRO A 1 304 ? 9.338 1.958 45.643 1.00 42.97 304 PRO A O 1
ATOM 2391 N N . HIS A 1 305 ? 9.834 1.771 47.830 1.00 45.62 305 HIS A N 1
ATOM 2392 C CA . HIS A 1 305 ? 9.223 3.035 48.282 1.00 45.62 305 HIS A CA 1
ATOM 2393 C C . HIS A 1 305 ? 9.743 4.305 47.573 1.00 45.62 305 HIS A C 1
ATOM 2395 O O . HIS A 1 305 ? 9.286 5.408 47.860 1.00 45.62 305 HIS A O 1
ATOM 2401 N N . THR A 1 306 ? 10.717 4.167 46.674 1.00 42.59 306 THR A N 1
ATOM 2402 C CA . THR A 1 306 ? 11.320 5.236 45.875 1.00 42.59 306 THR A CA 1
ATOM 2403 C C . THR A 1 306 ? 10.650 5.444 44.516 1.00 42.59 306 THR A C 1
ATOM 2405 O O . THR A 1 306 ? 10.950 6.434 43.851 1.00 42.59 306 THR A O 1
ATOM 2408 N N . LEU A 1 307 ? 9.741 4.560 44.092 1.00 42.59 307 LEU A N 1
ATOM 2409 C CA . LEU A 1 307 ? 8.895 4.797 42.923 1.00 42.59 307 LEU A CA 1
ATOM 2410 C C . LEU A 1 307 ? 7.598 5.484 43.380 1.00 42.59 307 LEU A C 1
ATOM 2412 O O . LEU A 1 307 ? 6.950 4.979 44.301 1.00 42.59 307 LEU A O 1
ATOM 2416 N N . PRO A 1 308 ? 7.182 6.614 42.771 1.00 41.38 308 PRO A N 1
ATOM 2417 C CA . PRO A 1 308 ? 5.868 7.181 43.048 1.00 41.38 308 PRO A CA 1
ATOM 2418 C C . PRO A 1 308 ? 4.825 6.096 42.778 1.00 41.38 308 PRO A C 1
ATOM 2420 O O . PRO A 1 308 ? 4.880 5.431 41.746 1.00 41.38 308 PRO A O 1
ATOM 2423 N N . ILE A 1 309 ? 3.914 5.864 43.724 1.00 47.81 309 ILE A N 1
ATOM 2424 C CA . ILE A 1 309 ? 2.894 4.820 43.608 1.00 47.81 309 ILE A CA 1
ATOM 2425 C C . ILE A 1 309 ? 2.021 5.151 42.386 1.00 47.81 309 ILE A C 1
ATOM 2427 O O . ILE A 1 309 ? 1.086 5.938 42.472 1.00 47.81 309 ILE A O 1
ATOM 2431 N N . VAL A 1 310 ? 2.313 4.528 41.239 1.00 51.78 310 VAL A N 1
ATOM 2432 C CA . VAL A 1 310 ? 1.486 4.551 40.011 1.00 51.78 310 VAL A CA 1
ATOM 2433 C C . VAL A 1 310 ? 0.282 3.591 40.151 1.00 51.78 310 VAL A C 1
ATOM 2435 O O . VAL A 1 310 ? -0.331 3.161 39.177 1.00 51.78 310 VAL A O 1
ATOM 2438 N N . GLY A 1 311 ? -0.043 3.187 41.382 1.00 55.56 311 GLY A N 1
ATOM 2439 C CA . GLY A 1 311 ? -1.140 2.291 41.730 1.00 55.56 311 GLY A CA 1
ATOM 2440 C C . GLY A 1 311 ? -2.335 3.077 42.258 1.00 55.56 311 GLY A C 1
ATOM 2441 O O . GLY A 1 311 ? -2.210 3.827 43.221 1.00 55.56 311 GLY A O 1
ATOM 2442 N N . GLY A 1 312 ? -3.497 2.904 41.638 1.00 71.19 312 GLY A N 1
ATOM 2443 C CA . GLY A 1 312 ? -4.731 3.556 42.061 1.00 71.19 312 GLY A CA 1
ATOM 2444 C C . GLY A 1 312 ? -5.786 3.556 40.966 1.00 71.19 312 GLY A C 1
ATOM 2445 O O . GLY A 1 312 ? -5.502 3.250 39.808 1.00 71.19 312 GLY A O 1
ATOM 2446 N N . GLU A 1 313 ? -7.011 3.892 41.345 1.00 85.75 313 GLU A N 1
ATOM 2447 C CA . GLU A 1 313 ? -8.130 4.044 40.420 1.00 85.75 313 GLU A CA 1
ATOM 2448 C C . GLU A 1 313 ? -7.845 5.163 39.416 1.00 85.75 313 GLU A C 1
ATOM 2450 O O . GLU A 1 313 ? -7.412 6.254 39.786 1.00 85.75 313 GLU A O 1
ATOM 2455 N N . ASN A 1 314 ? -8.088 4.904 38.136 1.00 86.81 314 ASN A N 1
ATOM 2456 C CA . ASN A 1 314 ? -7.808 5.860 37.082 1.00 86.81 314 ASN A CA 1
ATOM 2457 C C . ASN A 1 314 ? -8.884 5.804 36.002 1.00 86.81 314 ASN A C 1
ATOM 2459 O O . ASN A 1 314 ? -9.197 4.744 35.460 1.00 86.81 314 ASN A O 1
ATOM 2463 N N . LEU A 1 315 ? -9.420 6.969 35.651 1.00 89.06 315 LEU A N 1
ATOM 2464 C CA . LEU A 1 315 ? -10.487 7.083 34.667 1.00 89.06 315 LEU A CA 1
ATOM 2465 C C . LEU A 1 315 ? -10.076 6.586 33.274 1.00 89.06 315 LEU A C 1
ATOM 2467 O O . LEU A 1 315 ? -10.836 5.844 32.659 1.00 89.06 315 LEU A O 1
ATOM 2471 N N . TYR A 1 316 ? -8.892 6.973 32.792 1.00 88.00 316 TYR A N 1
ATOM 2472 C CA . TYR A 1 316 ? -8.412 6.595 31.463 1.00 88.00 316 TYR A CA 1
ATOM 2473 C C . TYR A 1 316 ? -8.245 5.074 31.352 1.00 88.00 316 TYR A C 1
ATOM 2475 O O . TYR A 1 316 ? -8.804 4.454 30.449 1.00 88.00 316 TYR A O 1
ATOM 2483 N N . TYR A 1 317 ? -7.577 4.443 32.325 1.00 88.81 317 TYR A N 1
ATOM 2484 C CA . TYR A 1 317 ? -7.449 2.981 32.349 1.00 88.81 317 TYR A CA 1
ATOM 2485 C C . TYR A 1 317 ? -8.799 2.285 32.523 1.00 88.81 317 TYR A C 1
ATOM 2487 O O . TYR A 1 317 ? -9.017 1.238 31.923 1.00 88.81 317 TYR A O 1
ATOM 2495 N N . THR A 1 318 ? -9.728 2.872 33.280 1.00 93.56 318 THR A N 1
ATOM 2496 C CA . THR A 1 318 ? -11.084 2.324 33.432 1.00 93.56 318 THR A CA 1
ATOM 2497 C C . THR A 1 318 ? -11.852 2.343 32.111 1.00 93.56 318 THR A C 1
ATOM 2499 O O . THR A 1 318 ? -12.455 1.334 31.755 1.00 93.56 318 THR A O 1
ATOM 2502 N N . ALA A 1 319 ? -11.796 3.442 31.353 1.00 93.50 319 ALA A N 1
ATOM 2503 C CA . ALA A 1 319 ? -12.402 3.525 30.024 1.00 93.50 319 ALA A CA 1
ATOM 2504 C C . ALA A 1 319 ? -11.750 2.536 29.044 1.00 93.50 319 ALA A C 1
ATOM 2506 O O . ALA A 1 319 ? -12.444 1.832 28.314 1.00 93.50 319 ALA A O 1
ATOM 2507 N N . TYR A 1 320 ? -10.423 2.404 29.084 1.00 92.12 320 TYR A N 1
ATOM 2508 C CA . TYR A 1 320 ? -9.691 1.472 28.228 1.00 92.12 320 TYR A CA 1
ATOM 2509 C C . TYR A 1 320 ? -10.008 -0.003 28.536 1.00 92.12 320 TYR A C 1
ATOM 2511 O O . TYR A 1 320 ? -10.237 -0.803 27.628 1.00 92.12 320 TYR A O 1
ATOM 2519 N N . VAL A 1 321 ? -10.093 -0.372 29.820 1.00 95.31 321 VAL A N 1
ATOM 2520 C CA . VAL A 1 321 ? -10.528 -1.712 30.244 1.00 95.31 321 VAL A CA 1
ATOM 2521 C C . VAL A 1 321 ? -11.986 -1.961 29.853 1.00 95.31 321 VAL A C 1
ATOM 2523 O O . VAL A 1 321 ? -12.301 -3.037 29.347 1.00 95.31 321 VAL A O 1
ATOM 2526 N N . LEU A 1 322 ? -12.870 -0.971 30.019 1.00 96.62 322 LEU A N 1
ATOM 2527 C CA . LEU A 1 322 ? -14.264 -1.081 29.591 1.00 96.62 322 LEU A CA 1
ATOM 2528 C C . LEU A 1 322 ? -14.373 -1.332 28.079 1.00 96.62 322 LEU A C 1
ATOM 2530 O O . LEU A 1 322 ? -15.147 -2.198 27.675 1.00 96.62 322 LEU A O 1
ATOM 2534 N N . ARG A 1 323 ? -13.551 -0.663 27.256 1.00 95.50 323 ARG A N 1
ATOM 2535 C CA . ARG A 1 323 ? -13.448 -0.951 25.817 1.00 95.50 323 ARG A CA 1
ATOM 2536 C C . ARG A 1 323 ? -13.065 -2.407 25.566 1.00 95.50 323 ARG A C 1
ATOM 2538 O O . ARG A 1 323 ? -13.734 -3.084 24.796 1.00 95.50 323 ARG A O 1
ATOM 2545 N N . ALA A 1 324 ? -12.027 -2.910 26.233 1.00 95.44 324 ALA A N 1
ATOM 2546 C CA . ALA A 1 324 ? -11.590 -4.295 26.063 1.00 95.44 324 ALA A CA 1
ATOM 2547 C C . ALA A 1 324 ? -12.695 -5.308 26.404 1.00 95.44 324 ALA A C 1
ATOM 2549 O O . ALA A 1 324 ? -12.908 -6.266 25.663 1.00 95.44 324 ALA A O 1
ATOM 2550 N N . LEU A 1 325 ? -13.433 -5.076 27.492 1.00 96.69 325 LEU A N 1
ATOM 2551 C CA . LEU A 1 325 ? -14.592 -5.889 27.863 1.00 96.69 325 LEU A CA 1
ATOM 2552 C C . LEU A 1 325 ? -15.710 -5.811 26.809 1.00 96.69 325 LEU A C 1
ATOM 2554 O O . LEU A 1 325 ? -16.313 -6.834 26.481 1.00 96.69 325 LEU A O 1
ATOM 2558 N N . ALA A 1 326 ? -15.947 -4.632 26.233 1.00 95.00 326 ALA A N 1
ATOM 2559 C CA . ALA A 1 326 ? -16.910 -4.444 25.154 1.00 95.00 326 ALA A CA 1
ATOM 2560 C C . ALA A 1 326 ? -16.525 -5.227 23.886 1.00 95.00 326 ALA A C 1
ATOM 2562 O O . ALA A 1 326 ? -17.365 -5.924 23.320 1.00 95.00 326 ALA A O 1
ATOM 2563 N N . GLU A 1 327 ? -15.250 -5.195 23.487 1.00 94.06 327 GLU A N 1
ATOM 2564 C CA . GLU A 1 327 ? -14.738 -5.945 22.329 1.00 94.06 327 GLU A CA 1
ATOM 2565 C C . GLU A 1 327 ? -14.796 -7.468 22.556 1.00 94.06 327 GLU A C 1
ATOM 2567 O O . GLU A 1 327 ? -15.194 -8.220 21.663 1.00 94.06 327 GLU A O 1
ATOM 2572 N N . ILE A 1 328 ? -14.484 -7.947 23.771 1.00 94.50 328 ILE A N 1
ATOM 2573 C CA . ILE A 1 328 ? -14.665 -9.363 24.141 1.00 94.50 328 ILE A CA 1
ATOM 2574 C C . ILE A 1 328 ? -16.138 -9.765 23.978 1.00 94.50 328 ILE A C 1
ATOM 2576 O O . ILE A 1 328 ? -16.438 -10.807 23.390 1.00 94.50 328 ILE A O 1
ATOM 2580 N N . ARG A 1 329 ? -17.067 -8.936 24.469 1.00 93.38 329 ARG A N 1
ATOM 2581 C CA . ARG A 1 329 ? -18.507 -9.190 24.345 1.00 93.38 329 ARG A CA 1
ATOM 2582 C C . ARG A 1 329 ? -18.967 -9.177 22.887 1.00 93.38 329 ARG A C 1
ATOM 2584 O O . ARG A 1 329 ? -19.672 -10.100 22.484 1.00 93.38 329 ARG A O 1
ATOM 2591 N N . LYS A 1 330 ? -18.528 -8.198 22.089 1.00 90.94 330 LYS A N 1
ATOM 2592 C CA . LYS A 1 330 ? -18.792 -8.106 20.641 1.00 90.94 330 LYS A CA 1
ATOM 2593 C C . LYS A 1 330 ? -18.305 -9.349 19.888 1.00 90.94 330 LYS A C 1
ATOM 2595 O O . LYS A 1 330 ? -18.941 -9.788 18.935 1.00 90.94 330 LYS A O 1
ATOM 2600 N N . ALA A 1 331 ? -17.237 -9.991 20.365 1.00 90.50 331 ALA A N 1
ATOM 2601 C CA . ALA A 1 331 ? -16.748 -11.262 19.832 1.00 90.50 331 ALA A CA 1
ATOM 2602 C C . ALA A 1 331 ? -17.594 -12.501 20.226 1.00 90.50 331 ALA A C 1
ATOM 2604 O O . ALA A 1 331 ? -17.191 -13.638 19.923 1.00 90.50 331 ALA A O 1
ATOM 2605 N N . ASN A 1 332 ? -18.768 -12.307 20.842 1.00 91.06 332 ASN A N 1
ATOM 2606 C CA . ASN A 1 332 ? -19.672 -13.336 21.368 1.00 91.06 332 ASN A CA 1
ATOM 2607 C C . ASN A 1 332 ? -19.016 -14.209 22.448 1.00 91.06 332 ASN A C 1
ATOM 2609 O O . ASN A 1 332 ? -19.066 -15.444 22.398 1.00 91.06 332 ASN A O 1
ATOM 2613 N N . LEU A 1 333 ? -18.353 -13.562 23.407 1.00 92.50 333 LEU A N 1
ATOM 2614 C CA . LEU A 1 333 ? -17.798 -14.194 24.602 1.00 92.50 333 LEU A CA 1
ATOM 2615 C C . LEU A 1 333 ? -18.426 -13.606 25.866 1.00 92.50 333 LEU A C 1
ATOM 2617 O O . LEU A 1 333 ? -18.847 -12.450 25.900 1.00 92.50 333 LEU A O 1
ATOM 2621 N N . LEU A 1 334 ? -18.500 -14.430 26.912 1.00 91.19 334 LEU A N 1
ATOM 2622 C CA . LEU A 1 334 ? -19.119 -14.043 28.172 1.00 91.19 334 LEU A CA 1
ATOM 2623 C C . LEU A 1 334 ? -18.271 -12.988 28.896 1.00 91.19 334 LEU A C 1
ATOM 2625 O O . LEU A 1 334 ? -17.088 -13.184 29.180 1.00 91.19 334 LEU A O 1
ATOM 2629 N N . VAL A 1 335 ? -18.931 -11.892 29.245 1.00 94.25 335 VAL A N 1
ATOM 2630 C CA . VAL A 1 335 ? -18.437 -10.843 30.136 1.00 94.25 335 VAL A CA 1
ATOM 2631 C C . VAL A 1 335 ? -19.541 -10.576 31.149 1.00 94.25 335 VAL A C 1
ATOM 2633 O O . VAL A 1 335 ? -20.709 -10.577 30.769 1.00 94.25 335 VAL A O 1
ATOM 2636 N N . GLU A 1 336 ? -19.218 -10.379 32.422 1.00 93.19 336 GLU A N 1
ATOM 2637 C CA . GLU A 1 336 ? -20.230 -10.134 33.453 1.00 93.19 336 GLU A CA 1
ATOM 2638 C C . GLU A 1 336 ? -20.800 -8.708 33.365 1.00 93.19 336 GLU A C 1
ATOM 2640 O O . GLU A 1 336 ? -20.053 -7.730 33.439 1.00 93.19 336 GLU A O 1
ATOM 2645 N N . ASP A 1 337 ? -22.131 -8.574 33.276 1.00 92.31 337 ASP A N 1
ATOM 2646 C CA . ASP A 1 337 ? -22.810 -7.266 33.214 1.00 92.31 337 ASP A CA 1
ATOM 2647 C C . ASP A 1 337 ? -22.446 -6.378 34.400 1.00 92.31 337 ASP A C 1
ATOM 2649 O O . ASP A 1 337 ? -22.172 -5.192 34.240 1.00 92.31 337 ASP A O 1
ATOM 2653 N N . LYS A 1 338 ? -22.392 -6.964 35.602 1.00 93.19 338 LYS A N 1
ATOM 2654 C CA . LYS A 1 338 ? -22.090 -6.242 36.840 1.00 93.19 338 LYS A CA 1
ATOM 2655 C C . LYS A 1 338 ? -20.727 -5.545 36.781 1.00 93.19 338 LYS A C 1
ATOM 2657 O O . LYS A 1 338 ? -20.617 -4.409 37.234 1.00 93.19 338 LYS A O 1
ATOM 2662 N N . VAL A 1 339 ? -19.719 -6.196 36.200 1.00 95.25 339 VAL A N 1
ATOM 2663 C CA . VAL A 1 339 ? -18.360 -5.648 36.069 1.00 95.25 339 VAL A CA 1
ATOM 2664 C C . VAL A 1 339 ? -18.374 -4.410 35.171 1.00 95.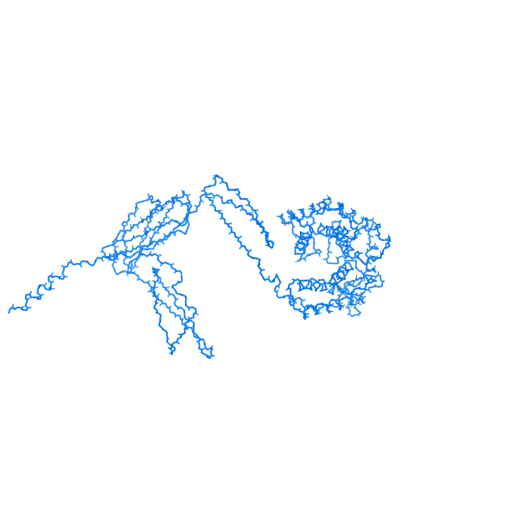25 339 VAL A C 1
ATOM 2666 O O . VAL A 1 339 ? -17.882 -3.353 35.565 1.00 95.25 339 VAL A O 1
ATOM 2669 N N . MET A 1 340 ? -19.008 -4.496 34.001 1.00 95.25 340 MET A N 1
ATOM 2670 C CA . MET A 1 340 ? -19.134 -3.352 33.091 1.00 95.25 340 MET A CA 1
ATOM 2671 C C . MET A 1 340 ? -20.012 -2.237 33.672 1.00 95.25 340 MET A C 1
ATOM 2673 O O . MET A 1 340 ? -19.654 -1.066 33.576 1.00 95.25 340 MET A O 1
ATOM 2677 N N . LEU A 1 341 ? -21.117 -2.573 34.345 1.00 92.81 341 LEU A N 1
ATOM 2678 C CA . LEU A 1 341 ? -22.003 -1.591 34.980 1.00 92.81 341 LEU A CA 1
ATOM 2679 C C . LEU A 1 341 ? -21.310 -0.800 36.090 1.00 92.81 341 LEU A C 1
ATOM 2681 O O . LEU A 1 341 ? -21.515 0.410 36.197 1.00 92.81 341 LEU A O 1
ATOM 2685 N N . ASN A 1 342 ? -20.478 -1.452 36.903 1.00 94.38 342 ASN A N 1
ATOM 2686 C CA . ASN A 1 342 ? -19.687 -0.766 37.923 1.00 94.38 342 ASN A CA 1
ATOM 2687 C C . ASN A 1 342 ? -18.707 0.235 37.288 1.00 94.38 342 ASN A C 1
ATOM 2689 O O . ASN A 1 342 ? -18.596 1.367 37.758 1.00 94.38 342 ASN A O 1
ATOM 2693 N N . ALA A 1 343 ? -18.062 -0.147 36.183 1.00 95.12 343 ALA A N 1
ATOM 2694 C CA . ALA A 1 343 ? -17.156 0.725 35.441 1.00 95.12 343 ALA A CA 1
ATOM 2695 C C . ALA A 1 343 ? -17.878 1.934 34.830 1.00 95.12 343 ALA A C 1
ATOM 2697 O O . ALA A 1 343 ? -17.420 3.066 34.971 1.00 95.12 343 ALA A O 1
ATOM 2698 N N . ILE A 1 344 ? -19.046 1.715 34.215 1.00 93.25 344 ILE A N 1
ATOM 2699 C CA . ILE A 1 344 ? -19.896 2.783 33.667 1.00 93.25 344 ILE A CA 1
ATOM 2700 C C . ILE A 1 344 ? -20.283 3.774 34.773 1.00 93.25 344 ILE A C 1
ATOM 2702 O O . ILE A 1 344 ? -20.135 4.984 34.600 1.00 93.25 344 ILE A O 1
ATOM 2706 N N . LYS A 1 345 ? -20.721 3.278 35.939 1.00 91.88 345 LYS A N 1
ATOM 2707 C CA . LYS A 1 345 ? -21.062 4.124 37.095 1.00 91.88 345 LYS A CA 1
ATOM 2708 C C . LYS A 1 345 ? -19.866 4.939 37.586 1.00 91.88 345 LYS A C 1
ATOM 2710 O O . LYS A 1 345 ? -20.020 6.129 37.861 1.00 91.88 345 LYS A O 1
ATOM 2715 N N . TYR A 1 346 ? -18.684 4.327 37.665 1.00 93.19 346 TYR A N 1
ATOM 2716 C CA . TYR A 1 346 ? -17.451 5.025 38.028 1.00 93.19 346 TYR A CA 1
ATOM 2717 C C . TYR A 1 346 ? -17.124 6.153 37.039 1.00 93.19 346 TYR A C 1
ATOM 2719 O O . TYR A 1 346 ? -16.935 7.300 37.448 1.00 93.19 346 TYR A O 1
ATOM 2727 N N . ILE A 1 347 ? -17.137 5.849 35.737 1.00 93.00 347 ILE A N 1
ATOM 2728 C CA . ILE A 1 347 ? -16.873 6.816 34.665 1.00 93.00 347 ILE A CA 1
ATOM 2729 C C . ILE A 1 347 ? -17.856 7.988 34.753 1.00 93.00 347 ILE A C 1
ATOM 2731 O O . ILE A 1 347 ? -17.437 9.144 34.795 1.00 93.00 347 ILE A O 1
ATOM 2735 N N . LEU A 1 348 ? -19.160 7.723 34.862 1.00 90.75 348 LEU A N 1
ATOM 2736 C CA . LEU A 1 348 ? -20.181 8.772 34.944 1.00 90.75 348 LEU A CA 1
ATOM 2737 C C . LEU A 1 348 ? -20.072 9.628 36.215 1.00 90.75 348 LEU A C 1
ATOM 2739 O O . LEU A 1 348 ? -20.450 10.801 36.189 1.00 90.75 348 LEU A O 1
ATOM 2743 N N . LYS A 1 349 ? -19.536 9.093 37.316 1.00 89.31 349 LYS A N 1
ATOM 2744 C CA . LYS A 1 349 ? -19.268 9.869 38.536 1.00 89.31 349 LYS A CA 1
ATOM 2745 C C . LYS A 1 349 ? -18.071 10.818 38.377 1.00 89.31 349 LYS A C 1
ATOM 2747 O O . LYS A 1 349 ? -18.052 11.867 39.011 1.00 89.31 349 LYS A O 1
ATOM 2752 N N . GLY A 1 350 ? -17.103 10.488 37.521 1.00 86.38 350 GLY A N 1
ATOM 2753 C CA . GLY A 1 350 ? -15.860 11.248 37.319 1.00 86.38 350 GLY A CA 1
ATOM 2754 C C . GLY A 1 350 ? -15.960 12.508 36.446 1.00 86.38 350 GLY A C 1
ATOM 2755 O O . GLY A 1 350 ? -14.927 13.019 36.015 1.00 86.38 350 GLY A O 1
ATOM 2756 N N . ARG A 1 351 ? -17.168 12.995 36.134 1.00 88.44 351 ARG A N 1
ATOM 2757 C CA . ARG A 1 351 ? -17.380 14.153 35.246 1.00 88.44 351 ARG A CA 1
ATOM 2758 C C . ARG A 1 351 ? -17.117 15.491 35.952 1.00 88.44 351 ARG A C 1
ATOM 2760 O O . ARG A 1 351 ? -17.433 15.658 37.127 1.00 88.44 351 ARG A O 1
ATOM 2767 N N . ASN A 1 352 ? -16.585 16.463 35.214 1.00 83.31 352 ASN A N 1
ATOM 2768 C CA . ASN A 1 352 ? -16.365 17.841 35.662 1.00 83.31 352 ASN A CA 1
ATOM 2769 C C . ASN A 1 352 ? -17.664 18.683 35.625 1.00 83.31 352 ASN A C 1
ATOM 2771 O O . ASN A 1 352 ? -18.731 18.194 35.253 1.00 83.31 352 ASN A O 1
ATOM 2775 N N . SER A 1 353 ? -17.583 19.973 35.977 1.00 80.88 353 SER A N 1
ATOM 2776 C CA . SER A 1 353 ? -18.728 20.906 35.963 1.00 80.88 353 SER A CA 1
ATOM 2777 C C . SER A 1 353 ? -19.351 21.104 34.577 1.00 80.88 353 SER A C 1
ATOM 2779 O O . SER A 1 353 ? -20.541 21.386 34.467 1.00 80.88 353 SER A O 1
ATOM 2781 N N . GLN A 1 354 ? -18.568 20.912 33.516 1.00 80.88 354 GLN A N 1
ATOM 2782 C CA . GLN A 1 354 ? -19.051 20.919 32.141 1.00 80.88 354 GLN A CA 1
ATOM 2783 C C . GLN A 1 354 ? -19.656 19.575 31.738 1.00 80.88 354 GLN A C 1
ATOM 2785 O O . GLN A 1 354 ? -20.127 19.459 30.616 1.00 80.88 354 GLN A O 1
ATOM 2790 N N . GLY A 1 355 ? -19.659 18.557 32.606 1.00 84.12 355 GLY A N 1
ATOM 2791 C CA . GLY A 1 355 ? -20.122 17.193 32.351 1.00 84.12 355 GLY A CA 1
ATOM 2792 C C . GLY A 1 355 ? -19.240 16.401 31.376 1.00 84.12 355 GLY A C 1
ATOM 2793 O O . GLY A 1 355 ? -19.768 15.538 30.677 1.00 84.12 355 GLY A O 1
ATOM 2794 N N . LEU A 1 356 ? -17.967 16.776 31.256 1.00 88.06 356 LEU A N 1
ATOM 2795 C CA . LEU A 1 356 ? -16.917 16.126 30.463 1.00 88.06 356 LEU A CA 1
ATOM 2796 C C . LEU A 1 356 ? -15.868 15.516 31.403 1.00 88.06 356 LEU A C 1
ATOM 2798 O O . LEU A 1 356 ? -15.999 15.618 32.623 1.00 88.06 356 LEU A O 1
ATOM 2802 N N . TRP A 1 357 ? -14.828 14.894 30.859 1.00 90.50 357 TRP A N 1
ATOM 2803 C CA . TRP A 1 357 ? -13.759 14.286 31.647 1.00 90.50 357 TRP A CA 1
ATOM 2804 C C . TRP A 1 357 ? -12.427 14.989 31.449 1.00 90.50 357 TRP A C 1
ATOM 2806 O O . TRP A 1 357 ? -12.090 15.407 30.346 1.00 90.50 357 TRP A O 1
ATOM 2816 N N . SER A 1 358 ? -11.659 15.090 32.535 1.00 86.12 358 SER A N 1
ATOM 2817 C CA . SER A 1 358 ? -10.331 15.686 32.473 1.00 86.12 358 SER A CA 1
ATOM 2818 C C . SER A 1 358 ? -9.295 14.681 31.983 1.00 86.12 358 SER A C 1
ATOM 2820 O O . SER A 1 358 ? -9.140 13.596 32.548 1.00 86.12 358 SER A O 1
ATOM 2822 N N . SER A 1 359 ? -8.522 15.098 30.988 1.00 83.50 359 SER A N 1
ATOM 2823 C CA . SER A 1 359 ? -7.374 14.390 30.421 1.00 83.50 359 SER A CA 1
ATOM 2824 C C . SER A 1 359 ? -6.205 14.228 31.395 1.00 83.50 359 SER A C 1
ATOM 2826 O O . SER A 1 359 ? -5.331 13.401 31.155 1.00 83.50 359 SER A O 1
ATOM 2828 N N . LYS A 1 360 ? -6.219 14.928 32.540 1.00 79.38 360 LYS A N 1
ATOM 2829 C CA . LYS A 1 360 ? -5.190 14.849 33.597 1.00 79.38 360 LYS A CA 1
ATOM 2830 C C . LYS A 1 360 ? -4.936 13.440 34.139 1.00 79.38 360 LYS A C 1
ATOM 2832 O O . LYS A 1 360 ? -3.879 13.192 34.705 1.00 79.38 360 LYS A O 1
ATOM 2837 N N . GLY A 1 361 ? -5.890 12.521 33.978 1.00 71.06 361 GLY A N 1
ATOM 2838 C CA . GLY A 1 361 ? -5.722 11.115 34.352 1.00 71.06 361 GLY A CA 1
ATOM 2839 C C . GLY A 1 361 ? -4.822 10.306 33.408 1.00 71.06 361 GLY A C 1
ATOM 2840 O O . GLY A 1 361 ? -4.403 9.211 33.780 1.00 71.06 361 GLY A O 1
ATOM 2841 N N . ALA A 1 362 ? -4.506 10.801 32.210 1.00 74.19 362 ALA A N 1
ATOM 2842 C CA . ALA A 1 362 ? -3.595 10.137 31.281 1.00 74.19 362 ALA A CA 1
ATOM 2843 C C . ALA A 1 362 ? -2.134 10.411 31.691 1.00 74.19 362 ALA A C 1
ATOM 2845 O O . ALA A 1 362 ? -1.514 11.362 31.228 1.00 74.19 362 ALA A O 1
ATOM 2846 N N . TYR A 1 363 ? -1.592 9.583 32.592 1.00 63.41 363 TYR A N 1
ATOM 2847 C CA . TYR A 1 363 ? -0.285 9.785 33.248 1.00 63.41 363 TYR A CA 1
ATOM 2848 C C . TYR A 1 363 ? 0.928 9.936 32.314 1.00 63.41 363 TYR A C 1
ATOM 2850 O O . TYR A 1 363 ? 1.952 10.459 32.736 1.00 63.41 363 TYR A O 1
ATOM 2858 N N . PHE A 1 364 ? 0.842 9.457 31.076 1.00 66.12 364 PHE A N 1
ATOM 2859 C CA . PHE A 1 364 ? 1.910 9.530 30.072 1.00 66.12 364 PHE A CA 1
ATOM 2860 C C . PHE A 1 364 ? 1.833 10.804 29.210 1.00 66.12 364 PHE A C 1
ATOM 2862 O O . PHE A 1 364 ? 2.562 10.928 28.228 1.00 66.12 364 PHE A O 1
ATOM 2869 N N . TRP A 1 365 ? 0.944 11.740 29.557 1.00 65.81 365 TRP A N 1
ATOM 2870 C CA . TRP A 1 365 ? 0.735 12.995 28.845 1.00 65.81 365 TRP A CA 1
ATOM 2871 C C . TRP A 1 365 ? 1.062 14.206 29.717 1.00 65.81 365 TRP A C 1
ATOM 2873 O O . TRP A 1 365 ? 0.887 14.168 30.930 1.00 65.81 365 TRP A O 1
ATOM 2883 N N . GLU A 1 366 ? 1.518 15.294 29.093 1.00 65.31 366 GLU A N 1
ATOM 2884 C CA . GLU A 1 366 ? 1.945 16.510 29.804 1.00 65.31 366 GLU A CA 1
ATOM 2885 C C . GLU A 1 366 ? 1.133 17.764 29.416 1.00 65.31 366 GLU A C 1
ATOM 2887 O O . GLU A 1 366 ? 1.279 18.809 30.052 1.00 65.31 366 GLU A O 1
ATOM 2892 N N . VAL A 1 367 ? 0.238 17.690 28.414 1.00 73.31 367 VAL A N 1
ATOM 2893 C CA . VAL A 1 367 ? -0.529 18.854 27.915 1.00 73.31 367 VAL A CA 1
ATOM 2894 C C . VAL A 1 367 ? -2.023 18.741 28.225 1.00 73.31 367 VAL A C 1
ATOM 2896 O O . VAL A 1 367 ? -2.814 18.164 27.481 1.00 73.31 367 VAL A O 1
ATOM 2899 N N . PHE A 1 368 ? -2.464 19.374 29.303 1.00 80.81 368 PHE A N 1
ATOM 2900 C CA . PHE A 1 368 ? -3.864 19.314 29.727 1.00 80.81 368 PHE A CA 1
ATOM 2901 C C . PHE A 1 368 ? -4.592 20.618 29.397 1.00 80.81 368 PHE A C 1
ATOM 2903 O O . PHE A 1 368 ? -4.304 21.657 29.990 1.00 80.81 368 PHE A O 1
ATOM 2910 N N . ASN A 1 369 ? -5.524 20.569 28.444 1.00 84.00 369 ASN A N 1
ATOM 2911 C CA . ASN A 1 369 ? -6.322 21.711 28.008 1.00 84.00 369 ASN A CA 1
ATOM 2912 C C . ASN A 1 369 ? -7.729 21.264 27.565 1.00 84.00 369 ASN A C 1
ATOM 2914 O O . ASN A 1 369 ? -8.059 20.082 27.575 1.00 84.00 369 ASN A O 1
ATOM 2918 N N . GLU A 1 370 ? -8.570 22.219 27.170 1.00 84.75 370 GLU A N 1
ATOM 2919 C CA . GLU A 1 370 ? -9.943 21.937 26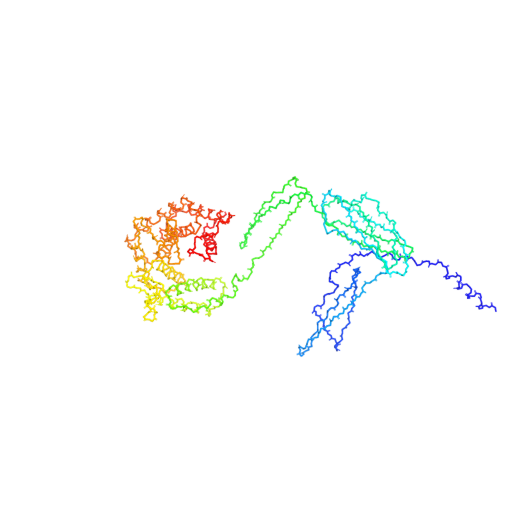.734 1.00 84.75 370 GLU A CA 1
ATOM 2920 C C . GLU A 1 370 ? -10.007 20.996 25.518 1.00 84.75 370 GLU A C 1
ATOM 2922 O O . GLU A 1 370 ? -10.888 20.143 25.443 1.00 84.75 370 GLU A O 1
ATOM 2927 N N . ALA A 1 371 ? -9.061 21.099 24.579 1.00 84.19 371 ALA A N 1
ATOM 2928 C CA . ALA A 1 371 ? -9.024 20.222 23.412 1.00 84.19 371 ALA A CA 1
ATOM 2929 C C . ALA A 1 371 ? -8.727 18.766 23.805 1.00 84.19 371 ALA A C 1
ATOM 2931 O O . ALA A 1 371 ? -9.361 17.851 23.286 1.00 84.19 371 ALA A O 1
ATOM 2932 N N . THR A 1 372 ? -7.818 18.539 24.757 1.00 83.88 372 THR A N 1
ATOM 2933 C CA . THR A 1 372 ? -7.496 17.187 25.233 1.00 83.88 372 THR A CA 1
ATOM 2934 C C . THR A 1 372 ? -8.582 16.605 26.139 1.00 83.88 372 THR A C 1
ATOM 2936 O O . THR A 1 372 ? -8.835 15.402 26.084 1.00 83.88 372 THR A O 1
ATOM 2939 N N . ASP A 1 373 ? -9.299 17.440 26.894 1.00 87.44 373 ASP A N 1
ATOM 2940 C CA . ASP A 1 373 ? -10.506 17.035 27.628 1.00 87.44 373 ASP A CA 1
ATOM 2941 C C . ASP A 1 373 ? -11.653 16.656 26.670 1.00 87.44 373 ASP A C 1
ATOM 2943 O O . ASP A 1 373 ? -12.341 15.656 26.888 1.00 87.44 373 ASP A O 1
ATOM 2947 N N . ASN A 1 374 ? -11.832 17.402 25.574 1.00 88.12 374 ASN A N 1
ATOM 2948 C CA . ASN A 1 374 ? -12.801 17.084 24.522 1.00 88.12 374 ASN A CA 1
ATOM 2949 C C . ASN A 1 374 ? -12.475 15.763 23.815 1.00 88.12 374 ASN A C 1
ATOM 2951 O O . ASN A 1 374 ? -13.375 14.948 23.620 1.00 88.12 374 ASN A O 1
ATOM 2955 N N . ALA A 1 375 ? -11.204 15.530 23.483 1.00 87.44 375 ALA A N 1
ATOM 2956 C CA . ALA A 1 375 ? -10.743 14.293 22.858 1.00 87.44 375 ALA A CA 1
ATOM 2957 C C . ALA A 1 375 ? -10.979 13.067 23.741 1.00 87.44 375 ALA A C 1
ATOM 2959 O O . ALA A 1 375 ? -11.667 12.132 23.329 1.00 87.44 375 ALA A O 1
ATOM 2960 N N . LEU A 1 376 ? -10.509 13.113 24.995 1.00 88.75 376 LEU A N 1
ATOM 2961 C CA . LEU A 1 376 ? -10.758 12.038 25.953 1.00 88.75 376 LEU A CA 1
ATOM 2962 C C . LEU A 1 376 ? -12.263 11.806 26.138 1.00 88.75 376 LEU A C 1
ATOM 2964 O O . LEU A 1 376 ? -12.718 10.670 26.234 1.00 88.75 376 LEU A O 1
ATOM 2968 N N . SER A 1 377 ? -13.052 12.878 26.182 1.00 91.81 377 SER A N 1
ATOM 2969 C CA . SER A 1 377 ? -14.498 12.761 26.348 1.00 91.81 377 SER A CA 1
ATOM 2970 C C . SER A 1 377 ? -15.199 12.147 25.137 1.00 91.81 377 SER A C 1
ATOM 2972 O O . SER A 1 377 ? -16.185 11.436 25.329 1.00 91.81 377 SER A O 1
ATOM 2974 N N . ALA A 1 378 ? -14.709 12.391 23.919 1.00 93.00 378 ALA A N 1
ATOM 2975 C CA . ALA A 1 378 ? -15.216 11.757 22.706 1.00 93.00 378 ALA A CA 1
ATOM 2976 C C . ALA A 1 378 ? -14.938 10.245 22.709 1.00 93.00 378 ALA A C 1
ATOM 2978 O O . ALA A 1 378 ? -15.844 9.462 22.434 1.00 93.00 378 ALA A O 1
ATOM 2979 N N . GLU A 1 379 ? -13.738 9.824 23.116 1.00 91.44 379 GLU A N 1
ATOM 2980 C CA . GLU A 1 379 ? -13.398 8.402 23.272 1.00 91.44 379 GLU A CA 1
ATOM 2981 C C . GLU A 1 379 ? -14.195 7.724 24.386 1.00 91.44 379 GLU A C 1
ATOM 2983 O O . GLU A 1 379 ? -14.739 6.638 24.196 1.00 91.44 379 GLU A O 1
ATOM 2988 N N . ILE A 1 380 ? -14.320 8.365 25.552 1.00 93.50 380 ILE A N 1
ATOM 2989 C CA . ILE A 1 380 ? -15.140 7.824 26.640 1.00 93.50 380 ILE A CA 1
ATOM 2990 C C . ILE A 1 380 ? -16.596 7.694 26.185 1.00 93.50 380 ILE A C 1
ATOM 2992 O O . ILE A 1 380 ? -17.234 6.684 26.478 1.00 93.50 380 ILE A O 1
ATOM 2996 N N . PHE A 1 381 ? -17.131 8.679 25.458 1.00 94.31 381 PHE A N 1
ATOM 2997 C CA . PHE A 1 381 ? -18.477 8.590 24.901 1.00 94.31 381 PHE A CA 1
ATOM 2998 C C . PHE A 1 381 ? -18.616 7.418 23.924 1.00 94.31 381 PHE A C 1
ATOM 3000 O O . PHE A 1 381 ? -19.573 6.657 24.039 1.00 94.31 381 PHE A O 1
ATOM 3007 N N . GLU A 1 382 ? -17.654 7.228 23.022 1.00 94.56 382 GLU A N 1
ATOM 3008 C CA . GLU A 1 382 ? -17.623 6.091 22.100 1.00 94.56 382 GLU A CA 1
ATOM 3009 C C . GLU A 1 382 ? -17.650 4.745 22.837 1.00 94.56 382 GLU A C 1
ATOM 3011 O O . GLU A 1 382 ? -18.514 3.914 22.563 1.00 94.56 382 GLU A O 1
ATOM 3016 N N . VAL A 1 383 ? -16.796 4.561 23.847 1.00 94.44 383 VAL A N 1
ATOM 3017 C CA . VAL A 1 383 ? -16.751 3.338 24.668 1.00 94.44 383 VAL A CA 1
ATOM 3018 C C . VAL A 1 383 ? -18.045 3.121 25.464 1.00 94.44 383 VAL A C 1
ATOM 3020 O O . VAL A 1 383 ? -18.540 1.994 25.577 1.00 94.44 383 VAL A O 1
ATOM 3023 N N . LEU A 1 384 ? -18.627 4.187 26.016 1.00 92.94 384 LEU A N 1
ATOM 3024 C CA . LEU A 1 384 ? -19.913 4.112 26.708 1.00 92.94 384 LEU A CA 1
ATOM 3025 C C . LEU A 1 384 ? -21.037 3.671 25.760 1.00 92.94 384 LEU A C 1
ATOM 3027 O O . LEU A 1 384 ? -21.901 2.895 26.161 1.00 92.94 384 LEU A O 1
ATOM 3031 N N . MET A 1 385 ? -21.027 4.132 24.508 1.00 91.88 385 MET A N 1
ATOM 3032 C CA . MET A 1 385 ? -22.032 3.740 23.514 1.00 91.88 385 MET A CA 1
ATOM 3033 C C . MET A 1 385 ? -21.803 2.331 22.974 1.00 91.88 385 MET A C 1
ATOM 3035 O O . MET A 1 385 ? -22.765 1.580 22.829 1.00 91.88 385 MET A O 1
ATOM 3039 N N . LEU A 1 386 ? -20.547 1.911 22.814 1.00 90.38 386 LEU A N 1
ATOM 3040 C CA . LEU A 1 386 ? -20.195 0.524 22.497 1.00 90.38 386 LEU A CA 1
ATOM 3041 C C . LEU A 1 386 ? -20.697 -0.4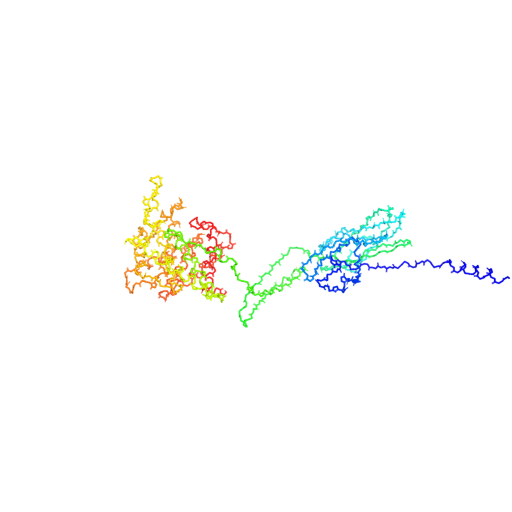64 23.572 1.00 90.38 386 LEU A C 1
ATOM 3043 O O . LEU A 1 386 ? -20.972 -1.627 23.284 1.00 90.38 386 LEU A O 1
ATOM 3047 N N . THR A 1 387 ? -20.861 0.003 24.815 1.00 90.81 387 THR A N 1
ATOM 3048 C CA . THR A 1 387 ? -21.380 -0.776 25.953 1.00 90.81 387 THR A CA 1
ATOM 3049 C C . THR A 1 387 ? -22.857 -0.520 26.268 1.00 90.81 387 THR A C 1
ATOM 3051 O O . THR A 1 387 ? -23.364 -0.992 27.288 1.00 90.81 387 THR A O 1
ATOM 3054 N N . ALA A 1 388 ? -23.595 0.169 25.391 1.00 83.06 388 ALA A N 1
ATOM 3055 C CA . ALA A 1 388 ? -24.980 0.550 25.663 1.00 83.06 388 ALA A CA 1
ATOM 3056 C C . ALA A 1 388 ? -25.926 -0.651 25.863 1.00 83.06 388 ALA A C 1
ATOM 3058 O O . ALA A 1 388 ? -26.881 -0.565 26.631 1.00 83.06 388 ALA A O 1
ATOM 3059 N N . THR A 1 389 ? -25.626 -1.802 25.253 1.00 75.38 389 THR A N 1
ATOM 3060 C CA . THR A 1 389 ? -26.403 -3.050 25.401 1.00 75.38 389 THR A CA 1
ATOM 3061 C C . THR A 1 389 ? -26.383 -3.633 26.816 1.00 75.38 389 THR A C 1
ATOM 3063 O O . THR A 1 389 ? -27.220 -4.468 27.146 1.00 75.38 389 THR A O 1
ATOM 3066 N N . VAL A 1 390 ? -25.440 -3.206 27.658 1.00 77.19 390 VAL A N 1
ATOM 3067 C CA . VAL A 1 390 ? -25.292 -3.664 29.049 1.00 77.19 390 VAL A CA 1
ATOM 3068 C C . VAL A 1 390 ? -26.134 -2.825 30.010 1.00 77.19 390 VAL A C 1
ATOM 3070 O O . VAL A 1 390 ? -26.366 -3.216 31.153 1.00 77.19 390 VAL A O 1
ATOM 3073 N N . LEU A 1 391 ? -26.581 -1.647 29.570 1.00 69.81 391 LEU A N 1
ATOM 3074 C CA . LEU A 1 391 ? -27.333 -0.731 30.410 1.00 69.81 391 LEU A CA 1
ATOM 3075 C C . LEU A 1 391 ? -28.681 -1.366 30.788 1.00 69.81 391 LEU A C 1
ATOM 3077 O O . LEU A 1 391 ? -29.395 -1.854 29.908 1.00 69.81 391 LEU A O 1
ATOM 3081 N N . PRO A 1 392 ? -29.075 -1.357 32.076 1.00 59.69 392 PRO A N 1
ATOM 3082 C CA . PRO A 1 392 ? -30.403 -1.809 32.458 1.00 59.69 392 PRO A CA 1
ATOM 3083 C C . PRO A 1 392 ? -31.474 -0.961 31.741 1.00 59.69 392 PRO A C 1
ATOM 3085 O O . PRO A 1 392 ? -31.215 0.209 31.453 1.00 59.69 392 PRO A O 1
ATOM 3088 N N . PRO A 1 393 ? -32.700 -1.478 31.521 1.00 55.22 393 PRO A N 1
ATOM 3089 C CA . PRO A 1 393 ? -33.790 -0.785 30.807 1.00 55.22 393 PRO A CA 1
ATOM 3090 C C . PRO A 1 393 ? -34.273 0.546 31.425 1.00 55.22 393 PRO A C 1
ATOM 3092 O O . PRO A 1 393 ? -35.299 1.093 31.020 1.00 55.22 393 PRO A O 1
ATOM 3095 N N . VAL A 1 394 ? -33.605 1.050 32.462 1.00 52.25 394 VAL A N 1
ATOM 3096 C CA . VAL A 1 394 ? -34.094 2.102 33.347 1.00 52.25 394 VAL A CA 1
ATOM 3097 C C . VAL A 1 394 ? -33.501 3.461 32.971 1.00 52.25 394 VAL A C 1
ATOM 3099 O O . VAL A 1 394 ? -32.305 3.605 32.739 1.00 52.25 394 VAL A O 1
ATOM 3102 N N . LYS A 1 395 ? -34.364 4.481 33.028 1.00 62.97 395 LYS A N 1
ATOM 3103 C CA . LYS A 1 395 ? -34.149 5.929 32.826 1.00 62.97 395 LYS A CA 1
ATOM 3104 C C . LYS A 1 395 ? -32.951 6.574 33.559 1.00 62.97 395 LYS A C 1
ATOM 3106 O O . LYS A 1 395 ? -32.724 7.764 33.358 1.00 62.97 395 LYS A O 1
ATOM 3111 N N . GLU A 1 396 ? -32.220 5.849 34.410 1.00 70.62 396 GLU A N 1
ATOM 3112 C CA . GLU A 1 396 ? -31.204 6.377 35.339 1.00 70.62 396 GLU A CA 1
ATOM 3113 C C . GLU A 1 396 ? -30.100 7.172 34.622 1.00 70.62 396 GLU A C 1
ATOM 3115 O O . GLU A 1 396 ? -29.749 8.264 35.063 1.00 70.62 396 GLU A O 1
ATOM 3120 N N . PHE A 1 397 ? -29.625 6.686 33.470 1.00 76.44 397 PHE A N 1
ATOM 3121 C CA . PHE A 1 397 ? -28.526 7.307 32.716 1.00 76.44 397 PHE A CA 1
ATOM 3122 C C . PHE A 1 397 ? -28.974 8.044 31.446 1.00 76.44 397 PHE A C 1
ATOM 3124 O O . PHE A 1 397 ? -28.155 8.630 30.739 1.00 76.44 397 PHE A O 1
ATOM 3131 N N . GLU A 1 398 ? -30.276 8.061 31.146 1.00 80.06 398 GLU A N 1
ATOM 3132 C CA . GLU A 1 398 ? -30.803 8.605 29.886 1.00 80.06 398 GLU A CA 1
ATOM 3133 C C . GLU A 1 398 ? -30.468 10.090 29.713 1.00 80.06 398 GLU A C 1
ATOM 3135 O O . GLU A 1 398 ? -30.053 10.545 28.643 1.00 80.06 398 GLU A O 1
ATOM 3140 N N . LYS A 1 399 ? -30.608 10.850 30.804 1.00 83.88 399 LYS A N 1
ATOM 3141 C CA . LYS A 1 399 ? -30.286 12.278 30.840 1.00 83.88 399 LYS A CA 1
ATOM 3142 C C . LYS A 1 399 ? -28.799 12.518 30.574 1.00 83.88 399 LYS A C 1
ATOM 3144 O O . LYS A 1 399 ? -28.449 13.446 29.846 1.00 83.88 399 LYS A O 1
ATOM 3149 N N . ASP A 1 400 ? -27.945 11.672 31.140 1.00 83.06 400 ASP A N 1
ATOM 3150 C CA . ASP A 1 400 ? -26.495 11.779 31.023 1.00 83.06 400 ASP A CA 1
ATOM 3151 C C . ASP A 1 400 ? -26.024 11.488 29.600 1.00 83.06 400 ASP A C 1
ATOM 3153 O O . ASP A 1 400 ? -25.288 12.290 29.021 1.00 83.06 400 ASP A O 1
ATOM 3157 N N . PHE A 1 401 ? -26.513 10.406 28.993 1.00 84.88 401 PHE A N 1
ATOM 3158 C CA . PHE A 1 401 ? -26.182 10.068 27.610 1.00 84.88 401 PHE A CA 1
ATOM 3159 C C . PHE A 1 401 ? -26.734 11.078 26.610 1.00 84.88 401 PHE A C 1
ATOM 3161 O O . PHE A 1 401 ? -26.034 11.448 25.671 1.00 84.88 401 PHE A O 1
ATOM 3168 N N . THR A 1 402 ? -27.941 11.602 26.839 1.00 87.00 402 THR A N 1
ATOM 3169 C CA . THR A 1 402 ? -28.503 12.668 25.998 1.00 87.00 402 THR A CA 1
ATOM 3170 C C . THR A 1 402 ? -27.656 13.942 26.070 1.00 87.00 402 THR A C 1
ATOM 3172 O O . THR A 1 402 ? -27.396 14.575 25.046 1.00 87.00 402 THR A O 1
ATOM 3175 N N . ALA A 1 403 ? -27.179 14.313 27.262 1.00 88.50 403 ALA A N 1
ATOM 3176 C CA . ALA A 1 403 ? -26.298 15.465 27.431 1.00 88.50 403 ALA A CA 1
ATOM 3177 C C . ALA A 1 403 ? -24.941 15.261 26.737 1.00 88.50 403 ALA A C 1
ATOM 3179 O O . ALA A 1 403 ? -24.454 16.182 26.082 1.00 88.50 403 ALA A O 1
ATOM 3180 N N . LEU A 1 404 ? -24.346 14.068 26.846 1.00 89.12 404 LEU A N 1
ATOM 3181 C CA . LEU A 1 404 ? -23.095 13.725 26.161 1.00 89.12 404 LEU A CA 1
ATOM 3182 C C . LEU A 1 404 ? -23.263 13.734 24.638 1.00 89.12 404 LEU A C 1
ATOM 3184 O O . LEU A 1 404 ? -22.477 14.386 23.952 1.00 89.12 404 LEU A O 1
ATOM 3188 N N . LYS A 1 405 ? -24.340 13.132 24.120 1.00 92.00 405 LYS A N 1
ATOM 3189 C CA . LYS A 1 405 ? -24.705 13.173 22.697 1.00 92.00 405 LYS A CA 1
ATOM 3190 C C . LYS A 1 405 ? -24.745 14.604 22.170 1.00 92.00 405 LYS A C 1
ATOM 3192 O O . LYS A 1 405 ? -24.123 14.915 21.160 1.00 92.00 405 LYS A O 1
ATOM 3197 N N . ASN A 1 406 ? -25.459 15.494 22.861 1.00 93.44 406 ASN A N 1
ATOM 3198 C CA . ASN A 1 406 ? -25.598 16.884 22.427 1.00 93.44 406 ASN A CA 1
ATOM 3199 C C . ASN A 1 406 ? -24.249 17.618 22.401 1.00 93.44 406 ASN A C 1
ATOM 3201 O O . ASN A 1 406 ? -24.022 18.444 21.518 1.00 93.44 406 ASN A O 1
ATOM 3205 N N . LYS A 1 407 ? -23.327 17.292 23.316 1.00 92.56 407 LYS A N 1
ATOM 3206 C CA . LYS A 1 407 ? -21.960 17.826 23.269 1.00 92.56 407 LYS A CA 1
ATOM 3207 C C . LYS A 1 407 ? -21.170 17.293 22.086 1.00 92.56 407 LYS A C 1
ATOM 3209 O O . LYS A 1 407 ? -20.519 18.095 21.434 1.00 92.56 407 LYS A O 1
ATOM 3214 N N . MET A 1 408 ? -21.267 16.001 21.770 1.00 94.94 408 MET A N 1
ATOM 3215 C CA . MET A 1 408 ? -20.608 15.438 20.585 1.00 94.94 408 MET A CA 1
ATOM 3216 C C . MET A 1 408 ? -21.147 16.056 19.294 1.00 94.94 408 MET A C 1
ATOM 3218 O O . MET A 1 408 ? -20.373 16.411 18.415 1.00 94.94 408 MET A O 1
ATOM 3222 N N . ILE A 1 409 ? -22.460 16.292 19.207 1.00 95.69 409 ILE A N 1
ATOM 3223 C CA . ILE A 1 409 ? -23.067 17.018 18.082 1.00 95.69 409 ILE A CA 1
ATOM 3224 C C . ILE A 1 409 ? -22.489 18.434 17.966 1.00 95.69 409 ILE A C 1
ATOM 3226 O O . ILE A 1 409 ? -22.132 18.866 16.871 1.00 95.69 409 ILE A O 1
ATOM 3230 N N . ASN A 1 410 ? -22.396 19.169 19.077 1.00 94.25 410 ASN A N 1
ATOM 3231 C CA . ASN A 1 410 ? -21.835 20.523 19.077 1.00 94.25 410 ASN A CA 1
ATOM 3232 C C . ASN A 1 410 ? -20.346 20.527 18.716 1.00 94.25 410 ASN A C 1
ATOM 3234 O O . ASN A 1 410 ? -19.904 21.408 17.982 1.00 94.25 410 ASN A O 1
ATOM 3238 N N . LEU A 1 411 ? -19.604 19.525 19.188 1.00 91.88 411 LEU A N 1
ATOM 3239 C CA . LEU A 1 411 ? -18.206 19.318 18.850 1.00 91.88 411 LEU A CA 1
ATOM 3240 C C . LEU A 1 411 ? -18.038 19.040 17.350 1.00 91.88 411 LEU A C 1
ATOM 3242 O O . LEU A 1 411 ? -17.232 19.691 16.710 1.00 91.88 411 LEU A O 1
ATOM 3246 N N . LEU A 1 412 ? -18.833 18.162 16.737 1.00 94.62 412 LEU A N 1
ATOM 3247 C CA . LEU A 1 412 ? -18.742 17.932 15.289 1.00 94.62 412 LEU A CA 1
ATOM 3248 C C . LEU A 1 412 ? -19.111 19.180 14.474 1.00 94.62 412 LEU A C 1
ATOM 3250 O O . LEU A 1 412 ? -18.447 19.495 13.489 1.00 94.62 412 LEU A O 1
ATOM 3254 N N . LYS A 1 413 ? -20.115 19.948 14.916 1.00 94.44 413 LYS A N 1
ATOM 3255 C CA . LYS A 1 413 ? -20.515 21.205 14.260 1.00 94.44 413 LYS A CA 1
ATOM 3256 C C . LYS A 1 413 ? -19.436 22.288 14.304 1.00 94.44 413 LYS A C 1
ATOM 3258 O O . LYS A 1 413 ? -19.389 23.113 13.391 1.00 94.44 413 LYS A O 1
ATOM 3263 N N . SER A 1 414 ? -18.573 22.301 15.321 1.00 89.81 414 SER A N 1
ATOM 3264 C CA . SER A 1 414 ? -17.461 23.257 15.392 1.00 89.81 414 SER A CA 1
ATOM 3265 C C . SER A 1 414 ? -16.291 22.899 14.470 1.00 89.81 414 SER A C 1
ATOM 3267 O O . SER A 1 414 ? -15.378 23.710 14.338 1.00 89.81 414 SER A O 1
ATOM 3269 N N . HIS A 1 415 ? -16.341 21.741 13.795 1.00 84.81 415 HIS A N 1
ATOM 3270 C CA . HIS A 1 415 ? -15.307 21.242 12.883 1.00 84.81 415 HIS A CA 1
ATOM 3271 C C . HIS A 1 415 ? -13.898 21.325 13.494 1.00 84.81 415 HIS A C 1
ATOM 3273 O O . HIS A 1 415 ? -13.020 21.992 12.936 1.00 84.81 415 HIS A O 1
ATOM 3279 N N . PRO A 1 416 ? -13.653 20.680 14.651 1.00 83.44 416 PRO A N 1
ATOM 3280 C CA . PRO A 1 416 ? -12.361 20.757 15.306 1.00 83.44 416 PRO A CA 1
ATOM 3281 C C . PRO A 1 416 ? -11.273 20.241 14.355 1.00 83.44 416 PRO A C 1
ATOM 3283 O O . PRO A 1 416 ? -11.514 19.330 13.555 1.00 83.44 416 PRO A O 1
ATOM 3286 N N . PRO A 1 417 ? -10.068 20.826 14.400 1.00 77.31 417 PRO A N 1
ATOM 3287 C CA . PRO A 1 417 ? -8.982 20.420 13.515 1.00 77.31 417 PRO A CA 1
ATOM 3288 C C . PRO A 1 417 ? -8.402 19.048 13.886 1.00 77.31 417 PRO A C 1
ATOM 3290 O O . PRO A 1 417 ? -7.663 18.480 13.089 1.00 77.31 417 PRO A O 1
ATOM 3293 N N . GLU A 1 418 ? -8.705 18.533 15.082 1.00 85.25 418 GLU A N 1
ATOM 3294 C CA . GLU A 1 418 ? -8.146 17.290 15.609 1.00 85.25 418 GLU A CA 1
ATOM 3295 C C . GLU A 1 418 ? -8.963 16.078 15.117 1.00 85.25 418 GLU A C 1
ATOM 3297 O O . GLU A 1 418 ? -10.124 15.914 15.507 1.00 85.25 418 GLU A O 1
ATOM 3302 N N . PRO A 1 419 ? -8.399 15.240 14.231 1.00 88.31 419 PRO A N 1
ATOM 3303 C CA . PRO A 1 419 ? -9.165 14.215 13.536 1.00 88.31 419 PRO A CA 1
ATOM 3304 C C . PRO A 1 419 ? -9.567 13.021 14.414 1.00 88.31 419 PRO A C 1
ATOM 3306 O O . PRO A 1 419 ? -10.586 12.399 14.120 1.00 88.31 419 PRO A O 1
ATOM 3309 N N . MET A 1 420 ? -8.830 12.682 15.479 1.00 87.62 420 MET A N 1
ATOM 3310 C CA . MET A 1 420 ? -9.196 11.539 16.328 1.00 87.62 420 MET A CA 1
ATOM 3311 C C . MET A 1 420 ? -10.456 11.817 17.153 1.00 87.62 420 MET A C 1
ATOM 3313 O O . MET A 1 420 ? -11.347 10.978 17.232 1.00 87.62 420 MET A O 1
ATOM 3317 N N . THR A 1 421 ? -10.578 13.026 17.690 1.00 90.31 421 THR A N 1
ATOM 3318 C CA . THR A 1 421 ? -11.745 13.529 18.418 1.00 90.31 421 THR A CA 1
ATOM 3319 C C . THR A 1 421 ? -12.974 13.472 17.518 1.00 90.31 421 THR A C 1
ATOM 3321 O O . THR A 1 421 ? -14.033 13.012 17.943 1.00 90.31 421 THR A O 1
ATOM 3324 N N . VAL A 1 422 ? -12.832 13.898 16.256 1.00 92.56 422 VAL A N 1
ATOM 3325 C CA . VAL A 1 422 ? -13.904 13.796 15.256 1.00 92.56 422 VAL A CA 1
ATOM 3326 C C . VAL A 1 422 ? -14.269 12.332 15.021 1.00 92.56 422 VAL A C 1
ATOM 3328 O O . VAL A 1 422 ? -15.447 11.998 15.089 1.00 92.56 422 VAL A O 1
ATOM 3331 N N . ALA A 1 423 ? -13.291 11.452 14.790 1.00 92.75 423 ALA A N 1
ATOM 3332 C CA . ALA A 1 423 ? -13.541 10.031 14.547 1.00 92.75 423 ALA A CA 1
ATOM 3333 C C . ALA A 1 423 ? -14.259 9.352 15.727 1.00 92.75 423 ALA A C 1
ATOM 3335 O O . ALA A 1 423 ? -15.298 8.729 15.520 1.00 92.75 423 ALA A O 1
ATOM 3336 N N . ALA A 1 424 ? -13.777 9.547 16.958 1.00 93.06 424 ALA A N 1
ATOM 3337 C CA . ALA A 1 424 ? -14.390 8.997 18.164 1.00 93.06 424 ALA A CA 1
ATOM 3338 C C . ALA A 1 424 ? -15.813 9.539 18.392 1.00 93.06 424 ALA A C 1
ATOM 3340 O O . ALA A 1 424 ? -16.731 8.778 18.696 1.00 93.06 424 ALA A O 1
ATOM 3341 N N . ALA A 1 425 ? -16.038 10.843 18.187 1.00 95.38 425 ALA A N 1
ATOM 3342 C CA . ALA A 1 425 ? -17.371 11.432 18.304 1.00 95.38 425 ALA A CA 1
ATOM 3343 C C . ALA A 1 425 ? -18.344 10.889 17.240 1.00 95.38 425 ALA A C 1
ATOM 3345 O O . ALA A 1 425 ? -19.509 10.642 17.557 1.00 95.38 425 ALA A O 1
ATOM 3346 N N . VAL A 1 426 ? -17.881 10.684 16.000 1.00 95.81 426 VAL A N 1
ATOM 3347 C CA . VAL A 1 426 ? -18.682 10.088 14.917 1.00 95.81 426 VAL A CA 1
ATOM 3348 C C . VAL A 1 426 ? -19.036 8.635 15.237 1.00 95.81 426 VAL A C 1
ATOM 3350 O O . VAL A 1 426 ? -20.210 8.284 15.168 1.00 95.81 426 VAL A O 1
ATOM 3353 N N . GLU A 1 427 ? -18.069 7.809 15.644 1.00 94.88 427 GLU A N 1
ATOM 3354 C CA . GLU A 1 427 ? -18.310 6.405 16.018 1.00 94.88 427 GLU A CA 1
ATOM 3355 C C . GLU A 1 427 ? -19.271 6.292 17.206 1.00 94.88 427 GLU A C 1
ATOM 3357 O O . GLU A 1 427 ? -20.263 5.566 17.138 1.00 94.88 427 GLU A O 1
ATOM 3362 N N . GLY A 1 428 ? -19.053 7.076 18.267 1.00 94.44 428 GLY A N 1
ATOM 3363 C CA . GLY A 1 428 ? -19.948 7.088 19.422 1.00 94.44 428 GLY A CA 1
ATOM 3364 C C . GLY A 1 428 ? -21.376 7.511 19.069 1.00 94.44 428 GLY A C 1
ATOM 3365 O O . GLY A 1 428 ? -22.337 6.931 19.572 1.00 94.44 428 GLY A O 1
ATOM 3366 N N . LEU A 1 429 ? -21.544 8.499 18.183 1.00 95.06 429 LEU A N 1
ATOM 3367 C CA . LEU A 1 429 ? -22.867 8.901 17.700 1.00 95.06 429 LEU A CA 1
ATOM 3368 C C . LEU A 1 429 ? -23.495 7.850 16.776 1.00 95.06 429 LEU A C 1
ATOM 3370 O O . LEU A 1 429 ? -24.721 7.728 16.792 1.00 95.06 429 LEU A O 1
ATOM 3374 N N . SER A 1 430 ? -22.694 7.086 16.024 1.00 93.25 430 SER A N 1
ATOM 3375 C CA . SER A 1 430 ? -23.189 5.944 15.244 1.00 93.25 430 SER A CA 1
ATOM 3376 C C . SER A 1 430 ? -23.768 4.870 16.163 1.00 93.25 430 SER A C 1
ATOM 3378 O O . SER A 1 430 ? -24.949 4.535 16.054 1.00 93.25 430 SER A O 1
ATOM 3380 N N . TYR A 1 431 ? -22.992 4.438 17.165 1.00 91.44 431 TYR A N 1
ATOM 3381 C CA . TYR A 1 431 ? -23.441 3.472 18.171 1.00 91.44 431 TYR A CA 1
ATOM 3382 C C . TYR A 1 431 ? -24.680 3.960 18.929 1.00 91.44 431 TYR A C 1
ATOM 3384 O O . TYR A 1 431 ? -25.605 3.188 19.176 1.00 91.44 431 TYR A O 1
ATOM 3392 N N . TRP A 1 432 ? -24.744 5.252 19.272 1.00 90.69 432 TRP A N 1
ATOM 3393 C CA . TRP A 1 432 ? -25.934 5.836 19.896 1.00 90.69 432 TRP A CA 1
ATOM 3394 C C . TRP A 1 432 ? -27.157 5.786 18.967 1.00 90.69 432 TRP A C 1
ATOM 3396 O O . TRP A 1 432 ? -28.243 5.418 19.415 1.00 90.69 432 TRP A O 1
ATOM 3406 N N . SER A 1 433 ? -26.984 6.146 17.689 1.00 90.44 433 SER A N 1
ATOM 3407 C CA . SER A 1 433 ? -28.040 6.113 16.666 1.00 90.44 433 SER A CA 1
ATOM 3408 C C . SER A 1 433 ? -28.595 4.700 16.497 1.00 90.44 433 SER A C 1
ATOM 3410 O O . SER A 1 433 ? -29.812 4.525 16.475 1.00 90.44 433 SER A O 1
ATOM 3412 N N . GLU A 1 434 ? -27.724 3.691 16.432 1.00 88.81 434 GLU A N 1
ATOM 3413 C CA . GLU A 1 434 ? -28.120 2.282 16.360 1.00 88.81 434 GLU A CA 1
ATOM 3414 C C . GLU A 1 434 ? -28.851 1.839 17.636 1.00 88.81 434 GLU A C 1
ATOM 3416 O O . GLU A 1 434 ? -29.968 1.329 17.568 1.00 88.81 434 GLU A O 1
ATOM 3421 N N . PHE A 1 435 ? -28.278 2.115 18.813 1.00 87.50 435 PHE A N 1
ATOM 3422 C CA . PHE A 1 435 ? -28.861 1.733 20.101 1.00 87.50 435 PHE A CA 1
ATOM 3423 C C . PHE A 1 435 ? -30.248 2.348 20.343 1.00 87.50 435 PHE A C 1
ATOM 3425 O O . PHE A 1 435 ? -31.133 1.697 20.902 1.00 87.50 435 PHE A O 1
ATOM 3432 N N . LYS A 1 436 ? -30.452 3.609 19.945 1.00 87.56 436 LYS A N 1
ATOM 3433 C CA . LYS A 1 436 ? -31.730 4.320 20.104 1.00 87.56 436 LYS A CA 1
ATOM 3434 C C . LYS A 1 436 ? -32.677 4.168 18.925 1.00 87.56 436 LYS A C 1
ATOM 3436 O O . LYS A 1 436 ? -33.822 4.603 19.045 1.00 87.56 436 LYS A O 1
ATOM 3441 N N . ASN A 1 437 ? -32.223 3.565 17.827 1.00 88.94 437 ASN A N 1
ATOM 3442 C CA . ASN A 1 437 ? -32.933 3.568 16.554 1.00 88.94 437 ASN A CA 1
ATOM 3443 C C . ASN A 1 437 ? -33.333 5.004 16.128 1.00 88.94 437 ASN A C 1
ATOM 3445 O O . ASN A 1 437 ? -34.462 5.253 15.703 1.00 88.94 437 ASN A O 1
ATOM 3449 N N . ASP A 1 438 ? -32.417 5.967 16.309 1.00 87.75 438 ASP A N 1
ATOM 3450 C CA . ASP A 1 438 ? -32.597 7.392 15.989 1.00 87.75 438 ASP A CA 1
ATOM 3451 C C . ASP A 1 438 ? -31.544 7.851 14.973 1.00 87.75 438 ASP A C 1
ATOM 3453 O O . ASP A 1 438 ? -30.383 8.091 15.302 1.00 87.75 438 ASP A O 1
ATOM 3457 N N . HIS A 1 439 ? -31.988 8.048 13.732 1.00 89.12 439 HIS A N 1
ATOM 3458 C CA . HIS A 1 439 ? -31.137 8.438 12.609 1.00 89.12 439 HIS A CA 1
ATOM 3459 C C . HIS A 1 439 ? -31.065 9.954 12.362 1.00 89.12 439 HIS A C 1
ATOM 3461 O O . HIS A 1 439 ? -30.570 10.381 11.317 1.00 89.12 439 HIS A O 1
ATOM 3467 N N . SER A 1 440 ? -31.524 10.790 13.299 1.00 91.56 440 SER A N 1
ATOM 3468 C CA . SER A 1 440 ? -31.519 12.259 13.163 1.00 91.56 440 SER A CA 1
ATOM 3469 C C . SER A 1 440 ? -30.126 12.863 12.951 1.00 91.56 440 SER A C 1
ATOM 3471 O O . SER A 1 440 ? -30.000 13.946 12.380 1.00 91.56 440 SER A O 1
ATOM 3473 N N . VAL A 1 441 ? -29.069 12.163 13.372 1.00 92.31 441 VAL A N 1
ATOM 3474 C CA . VAL A 1 441 ? -27.674 12.601 13.217 1.00 92.31 441 VAL A CA 1
ATOM 3475 C C . VAL A 1 441 ? -27.016 12.132 11.915 1.00 92.31 441 VAL A C 1
ATOM 3477 O O . VAL A 1 441 ? -25.897 12.550 11.641 1.00 92.31 441 VAL A O 1
ATOM 3480 N N . ARG A 1 442 ? -27.679 11.315 11.082 1.00 91.06 442 ARG A N 1
ATOM 3481 C CA . ARG A 1 442 ? -27.062 10.666 9.905 1.00 91.06 442 ARG A CA 1
ATOM 3482 C C . ARG A 1 442 ? -26.416 11.649 8.924 1.00 91.06 442 ARG A C 1
ATOM 3484 O O . ARG A 1 442 ? -25.304 11.413 8.464 1.00 91.06 442 ARG A O 1
ATOM 3491 N N . GLU A 1 443 ? -27.084 12.767 8.653 1.00 92.50 443 GLU A N 1
ATOM 3492 C CA . GLU A 1 443 ? -26.562 13.844 7.800 1.00 92.50 443 GLU A CA 1
ATOM 3493 C C . GLU A 1 443 ? -25.254 14.424 8.367 1.00 92.50 443 GLU A C 1
ATOM 3495 O O . GLU A 1 443 ? -24.264 14.570 7.652 1.00 92.50 443 GLU A O 1
ATOM 3500 N N . LEU A 1 444 ? -25.220 14.685 9.680 1.00 94.50 444 LEU A N 1
ATOM 3501 C CA . LEU A 1 444 ? -24.029 15.181 10.370 1.00 94.50 444 LEU A CA 1
ATOM 3502 C C . LEU A 1 444 ? -22.897 14.146 10.343 1.00 94.50 444 LEU A C 1
ATOM 3504 O O . LEU A 1 444 ? -21.746 14.530 10.146 1.00 94.50 444 LEU A O 1
ATOM 3508 N N . LEU A 1 445 ? -23.200 12.852 10.504 1.00 93.94 445 LEU A N 1
ATOM 3509 C CA . LEU A 1 445 ? -22.194 11.787 10.423 1.00 93.94 445 LEU A CA 1
ATOM 3510 C C . LEU A 1 445 ? -21.566 11.738 9.026 1.00 93.94 445 LEU A C 1
ATOM 3512 O O . LEU A 1 445 ? -20.345 11.806 8.916 1.00 93.94 445 LEU A O 1
ATOM 3516 N N . ASN A 1 446 ? -22.374 11.759 7.961 1.00 92.44 446 ASN A N 1
ATOM 3517 C CA . ASN A 1 446 ? -21.881 11.791 6.579 1.00 92.44 446 ASN A CA 1
ATOM 3518 C C . ASN A 1 446 ? -20.993 13.017 6.299 1.00 92.44 446 ASN A C 1
ATOM 3520 O O . ASN A 1 446 ? -19.916 12.896 5.710 1.00 92.44 446 ASN A O 1
ATOM 3524 N N . GLN A 1 447 ? -21.412 14.204 6.749 1.00 93.56 447 GLN A N 1
ATOM 3525 C CA . GLN A 1 447 ? -20.612 15.428 6.636 1.00 93.56 447 GLN A CA 1
ATOM 3526 C C . GLN A 1 447 ? -19.288 15.318 7.411 1.00 93.56 447 GLN A C 1
ATOM 3528 O O . GLN A 1 447 ? -18.232 15.678 6.886 1.00 93.56 447 GLN A O 1
ATOM 3533 N N . SER A 1 448 ? -19.320 14.754 8.619 1.00 94.75 448 SER A N 1
ATOM 3534 C CA . SER A 1 448 ? -18.131 14.576 9.462 1.00 94.75 448 SER A CA 1
ATOM 3535 C C . SER A 1 448 ? -17.153 13.549 8.883 1.00 94.75 448 SER A C 1
ATOM 3537 O O . SER A 1 448 ? -15.944 13.771 8.914 1.00 94.75 448 SER A O 1
ATOM 3539 N N . ILE A 1 449 ? -17.645 12.460 8.280 1.00 93.31 449 ILE A N 1
ATOM 3540 C CA . ILE A 1 449 ? -16.805 11.471 7.585 1.00 93.31 449 ILE A CA 1
ATOM 3541 C C . ILE A 1 449 ? -16.122 12.123 6.371 1.00 93.31 449 ILE A C 1
ATOM 3543 O O . ILE A 1 449 ? -14.911 11.983 6.189 1.00 93.31 449 ILE A O 1
ATOM 3547 N N . ASN A 1 450 ? -16.848 12.917 5.578 1.00 91.56 450 ASN A N 1
ATOM 3548 C CA . ASN A 1 450 ? -16.258 13.683 4.471 1.00 91.56 450 ASN A CA 1
ATOM 3549 C C . ASN A 1 450 ? -15.201 14.694 4.946 1.00 91.56 450 ASN A C 1
ATOM 3551 O O . ASN A 1 450 ? -14.166 14.889 4.294 1.00 91.56 450 ASN A O 1
ATOM 3555 N N . TYR A 1 451 ? -15.428 15.315 6.103 1.00 92.06 451 TYR A N 1
ATOM 3556 C CA . TYR A 1 451 ? -14.452 16.189 6.740 1.00 92.06 451 TYR A CA 1
ATOM 3557 C C . TYR A 1 451 ? -13.185 15.423 7.163 1.00 92.06 451 TYR A C 1
ATOM 3559 O O . TYR A 1 451 ? -12.084 15.853 6.814 1.00 92.06 451 TYR A O 1
ATOM 3567 N N . LEU A 1 452 ? -13.310 14.239 7.778 1.00 90.31 452 LEU A N 1
ATOM 3568 C CA . LEU A 1 452 ? -12.177 13.354 8.099 1.00 90.31 452 LEU A CA 1
ATOM 3569 C C . LEU A 1 452 ? -11.356 12.976 6.855 1.00 90.31 452 LEU A C 1
ATOM 3571 O O . LEU A 1 452 ? -10.126 13.041 6.876 1.00 90.31 452 LEU A O 1
ATOM 3575 N N . ILE A 1 453 ? -12.015 12.643 5.739 1.00 89.06 453 ILE A N 1
ATOM 3576 C CA . ILE A 1 453 ? -11.340 12.359 4.458 1.00 89.06 453 ILE A CA 1
ATOM 3577 C C . ILE A 1 453 ? -10.585 13.596 3.953 1.00 89.06 453 ILE A C 1
ATOM 3579 O O . ILE A 1 453 ? -9.488 13.483 3.399 1.00 89.06 453 ILE A O 1
ATOM 3583 N N . THR A 1 454 ? -11.152 14.786 4.145 1.00 88.38 454 THR A N 1
ATOM 3584 C CA . THR A 1 454 ? -10.516 16.048 3.756 1.00 88.38 454 THR A CA 1
ATOM 3585 C C . THR A 1 454 ? -9.278 16.335 4.607 1.00 88.38 454 THR A C 1
ATOM 3587 O O . THR A 1 454 ? -8.233 16.670 4.047 1.00 88.38 454 THR A O 1
ATOM 3590 N N . LEU A 1 455 ? -9.353 16.149 5.930 1.00 84.69 455 LEU A N 1
ATOM 3591 C CA . LEU A 1 455 ? -8.203 16.274 6.835 1.00 84.69 455 LEU A CA 1
ATOM 3592 C C . LEU A 1 455 ? -7.090 15.286 6.463 1.00 84.69 455 LEU A C 1
ATOM 3594 O O . LEU A 1 455 ? -5.937 15.690 6.287 1.00 84.69 455 LEU A O 1
ATOM 3598 N N . LYS A 1 456 ? -7.462 14.026 6.204 1.00 82.81 456 LYS A N 1
ATOM 3599 C CA . LYS A 1 456 ? -6.570 12.969 5.711 1.00 82.81 456 LYS A CA 1
ATOM 3600 C C . LYS A 1 456 ? -5.825 13.378 4.435 1.00 82.81 456 LYS A C 1
ATOM 3602 O O . LYS A 1 456 ? -4.610 13.213 4.338 1.00 82.81 456 LYS A O 1
ATOM 3607 N N . ARG A 1 457 ? -6.532 13.939 3.446 1.00 82.00 457 ARG A N 1
ATOM 3608 C CA . ARG A 1 457 ? -5.936 14.396 2.173 1.00 82.00 457 ARG A CA 1
ATOM 3609 C C . ARG A 1 457 ? -4.986 15.584 2.341 1.00 82.00 457 ARG A C 1
ATOM 3611 O O . ARG A 1 457 ? -4.091 15.748 1.520 1.00 82.00 457 ARG A O 1
ATOM 3618 N N . ARG A 1 458 ? -5.178 16.407 3.375 1.00 79.31 458 ARG A N 1
ATOM 3619 C CA . ARG A 1 458 ? -4.366 17.605 3.644 1.00 79.31 458 ARG A CA 1
ATOM 3620 C C . ARG A 1 458 ? -3.067 17.329 4.399 1.00 79.31 458 ARG A C 1
ATOM 3622 O O . ARG A 1 458 ? -2.260 18.241 4.517 1.00 79.31 458 ARG A O 1
ATOM 3629 N N . GLY A 1 459 ? -2.848 16.114 4.897 1.00 68.44 459 GLY A N 1
ATOM 3630 C CA . GLY A 1 459 ? -1.625 15.808 5.636 1.00 68.44 459 GLY A CA 1
ATOM 3631 C C . GLY A 1 459 ? -1.700 16.066 7.149 1.00 68.44 459 GLY A C 1
ATOM 3632 O O . GLY A 1 459 ? -0.671 15.984 7.814 1.00 68.44 459 GLY A O 1
ATOM 3633 N N . TYR A 1 460 ? -2.876 16.372 7.709 1.00 63.44 460 TYR A N 1
ATOM 3634 C CA . TYR A 1 460 ? -3.044 16.547 9.158 1.00 63.44 460 TYR A CA 1
ATOM 3635 C C . TYR A 1 460 ? -3.160 15.177 9.826 1.00 63.44 460 TYR A C 1
ATOM 3637 O O . TYR A 1 460 ? -4.241 14.592 9.853 1.00 63.44 460 TYR A O 1
ATOM 3645 N N . TRP A 1 461 ? -2.030 14.637 10.289 1.00 61.47 461 TRP A N 1
ATOM 3646 C CA . TRP A 1 461 ? -1.933 13.212 10.612 1.00 61.47 461 TRP A CA 1
ATOM 3647 C C . TRP A 1 461 ? -1.527 12.864 12.032 1.00 61.47 461 TRP A C 1
ATOM 3649 O O . TRP A 1 461 ? -1.768 11.731 12.424 1.00 61.47 461 TRP A O 1
ATOM 3659 N N . GLU A 1 462 ? -0.933 13.764 12.809 1.00 62.44 462 GLU A N 1
ATOM 3660 C CA . GLU A 1 462 ? -0.629 13.436 14.202 1.00 62.44 462 GLU A CA 1
ATOM 3661 C C . GLU A 1 462 ? -1.782 13.897 15.096 1.00 62.44 462 GLU A C 1
ATOM 3663 O O . GLU A 1 462 ? -1.847 15.086 15.424 1.00 62.44 462 GLU A O 1
ATOM 3668 N N . PRO A 1 463 ? -2.714 12.997 15.483 1.00 63.50 463 PRO A N 1
ATOM 3669 C CA . PRO A 1 463 ? -3.546 13.269 16.642 1.00 63.50 463 PRO A CA 1
ATOM 3670 C C . PRO A 1 463 ? -2.633 13.491 17.853 1.00 63.50 463 PRO A C 1
ATOM 3672 O O . PRO A 1 463 ? -1.481 13.047 17.869 1.00 63.50 463 PRO A O 1
ATOM 3675 N N . HIS A 1 464 ? -3.121 14.195 18.872 1.00 59.97 464 HIS A N 1
ATOM 3676 C CA . HIS A 1 464 ? -2.327 14.436 20.079 1.00 59.97 464 HIS A CA 1
ATOM 3677 C C . HIS A 1 464 ? -1.762 13.124 20.675 1.00 59.97 464 HIS A C 1
ATOM 3679 O O . HIS A 1 464 ? -2.290 12.026 20.492 1.00 59.97 464 HIS A O 1
ATOM 3685 N N . TRP A 1 465 ? -0.673 13.257 21.433 1.00 52.72 465 TRP A N 1
ATOM 3686 C CA . TRP A 1 465 ? 0.223 12.170 21.853 1.00 52.72 465 TRP A CA 1
ATOM 3687 C C . TRP A 1 465 ? -0.399 11.093 22.760 1.00 52.72 465 TRP A C 1
ATOM 3689 O O . TRP A 1 465 ? 0.267 10.099 23.035 1.00 52.72 465 TRP A O 1
ATOM 3699 N N . TYR A 1 466 ? -1.658 11.213 23.205 1.00 59.88 466 TYR A N 1
ATOM 3700 C CA . TYR A 1 466 ? -2.331 10.073 23.848 1.00 59.88 466 TYR A CA 1
ATOM 3701 C C . TYR A 1 466 ? -2.458 8.858 22.908 1.00 59.88 466 TYR A C 1
ATOM 3703 O O . TYR A 1 466 ? -2.541 7.732 23.389 1.00 59.88 466 TYR A O 1
ATOM 3711 N N . HIS A 1 467 ? -2.321 9.078 21.592 1.00 60.47 467 HIS A N 1
ATOM 3712 C CA . HIS A 1 467 ? -2.171 8.048 20.557 1.00 60.47 467 HIS A CA 1
ATOM 3713 C C . HIS A 1 467 ? -0.772 8.014 19.913 1.00 60.47 467 HIS A C 1
ATOM 3715 O O . HIS A 1 467 ? -0.627 7.638 18.748 1.00 60.47 467 HIS A O 1
ATOM 3721 N N . ALA A 1 468 ? 0.282 8.452 20.606 1.00 52.12 468 ALA A N 1
ATOM 3722 C CA . ALA A 1 468 ? 1.633 8.515 20.039 1.00 52.12 468 ALA A CA 1
ATOM 3723 C C . ALA A 1 468 ? 2.093 7.178 19.428 1.00 52.12 468 ALA A C 1
ATOM 3725 O O . ALA A 1 468 ? 1.752 6.102 19.915 1.00 52.12 468 ALA A O 1
ATOM 3726 N N . TYR A 1 469 ? 2.896 7.248 18.362 1.00 61.03 469 TYR A N 1
ATOM 3727 C CA . TYR A 1 469 ? 3.478 6.112 17.625 1.00 61.03 469 TYR A CA 1
ATOM 3728 C C . TYR A 1 469 ? 2.490 5.207 16.855 1.00 61.03 469 TYR A C 1
ATOM 3730 O O . TYR A 1 469 ? 2.931 4.491 15.956 1.00 61.03 469 TYR A O 1
ATOM 3738 N N . GLY A 1 470 ? 1.176 5.268 17.127 1.00 70.25 470 GLY A N 1
ATOM 3739 C CA . GLY A 1 470 ? 0.149 4.440 16.465 1.00 70.25 470 GLY A CA 1
ATOM 3740 C C . GLY A 1 470 ? -1.123 5.169 16.001 1.00 70.25 470 GLY A C 1
ATOM 3741 O O . GLY A 1 470 ? -1.891 4.609 15.220 1.00 70.25 470 GLY A O 1
ATOM 3742 N N . GLY A 1 471 ? -1.339 6.422 16.403 1.00 77.50 471 GLY A N 1
ATOM 3743 C CA . GLY A 1 471 ? -2.594 7.154 16.198 1.00 77.50 471 GLY A CA 1
ATOM 3744 C C . GLY A 1 471 ? -2.970 7.395 14.743 1.00 77.50 471 GLY A C 1
ATOM 3745 O O . GLY A 1 471 ? -4.149 7.389 14.408 1.00 77.50 471 GLY A O 1
ATOM 3746 N N . MET A 1 472 ? -1.986 7.511 13.846 1.00 79.44 472 MET A N 1
ATOM 3747 C CA . MET A 1 472 ? -2.242 7.534 12.401 1.00 79.44 472 MET A CA 1
ATOM 3748 C C . MET A 1 472 ? -2.885 6.235 11.910 1.00 79.44 472 MET A C 1
ATOM 3750 O O . MET A 1 472 ? -3.765 6.258 11.049 1.00 79.44 472 MET A O 1
ATOM 3754 N N . VAL A 1 473 ? -2.417 5.094 12.418 1.00 83.38 473 VAL A N 1
ATOM 3755 C CA . VAL A 1 473 ? -2.927 3.775 12.032 1.00 83.38 473 VAL A CA 1
ATOM 3756 C C . VAL A 1 473 ? -4.326 3.590 12.601 1.00 83.38 473 VAL A C 1
ATOM 3758 O O . VAL A 1 473 ? -5.226 3.201 11.861 1.00 83.38 473 VAL A O 1
ATOM 3761 N N . GLU A 1 474 ? -4.529 3.946 13.870 1.00 84.81 474 GLU A N 1
ATOM 3762 C CA . GLU A 1 474 ? -5.842 3.891 14.511 1.00 84.81 474 GLU A CA 1
ATOM 3763 C C . GLU A 1 474 ? -6.859 4.798 13.811 1.00 84.81 474 GLU A C 1
ATOM 3765 O O . GLU A 1 474 ? -7.921 4.328 13.414 1.00 84.81 474 GLU A O 1
ATOM 3770 N N . LEU A 1 475 ? -6.518 6.065 13.564 1.00 86.56 475 LEU A N 1
ATOM 3771 C CA . LEU A 1 475 ? -7.396 7.004 12.867 1.00 86.56 475 LEU A CA 1
ATOM 3772 C C . LEU A 1 475 ? -7.765 6.489 11.472 1.00 86.56 475 LEU A C 1
ATOM 3774 O O . LEU A 1 475 ? -8.919 6.567 11.058 1.00 86.56 475 LEU A O 1
ATOM 3778 N N . ASN A 1 476 ? -6.796 5.935 10.739 1.00 86.69 476 ASN A N 1
ATOM 3779 C CA . ASN A 1 476 ? -7.064 5.319 9.444 1.00 86.69 476 ASN A CA 1
ATOM 3780 C C . ASN A 1 476 ? -8.015 4.128 9.558 1.00 86.69 476 ASN A C 1
ATOM 3782 O O . ASN A 1 476 ? -8.902 3.999 8.716 1.00 86.69 476 ASN A O 1
ATOM 3786 N N . ALA A 1 477 ? -7.833 3.273 10.565 1.00 87.12 477 ALA A N 1
ATOM 3787 C CA . ALA A 1 477 ? -8.711 2.138 10.808 1.00 87.12 477 ALA A CA 1
ATOM 3788 C C . ALA A 1 477 ? -10.140 2.597 11.136 1.00 87.12 477 ALA A C 1
ATOM 3790 O O . ALA A 1 477 ? -11.075 2.088 10.522 1.00 87.12 477 ALA A O 1
ATOM 3791 N N . ARG A 1 478 ? -10.306 3.612 11.997 1.00 89.19 478 ARG A N 1
ATOM 3792 C CA . ARG A 1 478 ? -11.608 4.225 12.316 1.00 89.19 478 ARG A CA 1
ATOM 3793 C C . ARG A 1 478 ? -12.277 4.821 11.075 1.00 89.19 478 ARG A C 1
ATOM 3795 O O . ARG A 1 478 ? -13.417 4.493 10.767 1.00 89.19 478 ARG A O 1
ATOM 3802 N N . ILE A 1 479 ? -11.550 5.614 10.277 1.00 89.31 479 ILE A N 1
ATOM 3803 C CA . ILE A 1 479 ? -12.073 6.175 9.015 1.00 89.31 479 ILE A CA 1
ATOM 3804 C C . ILE A 1 479 ? -12.514 5.061 8.054 1.00 89.31 479 ILE A C 1
ATOM 3806 O O . ILE A 1 479 ? -13.565 5.178 7.431 1.00 89.31 479 ILE A O 1
ATOM 3810 N N . LEU A 1 480 ? -11.731 3.987 7.913 1.00 88.19 480 LEU A N 1
ATOM 3811 C CA . LEU A 1 480 ? -12.096 2.853 7.058 1.00 88.19 480 LEU A CA 1
ATOM 3812 C C . LEU A 1 480 ? -13.323 2.098 7.586 1.00 88.19 480 LEU A C 1
ATOM 3814 O O . LEU A 1 480 ? -14.161 1.698 6.782 1.00 88.19 480 LEU A O 1
ATOM 3818 N N . GLY A 1 481 ? -13.441 1.930 8.906 1.00 87.56 481 GLY A N 1
ATOM 3819 C CA . GLY A 1 481 ? -14.619 1.351 9.552 1.00 87.56 481 GLY A CA 1
ATOM 3820 C C . GLY A 1 481 ? -15.877 2.172 9.276 1.00 87.56 481 GLY A C 1
ATOM 3821 O O . GLY A 1 481 ? -16.852 1.639 8.753 1.00 87.56 481 GLY A O 1
ATOM 3822 N N . LEU A 1 482 ? -15.807 3.486 9.504 1.00 89.50 482 LEU A N 1
ATOM 3823 C CA . LEU A 1 482 ? -16.894 4.423 9.213 1.00 89.50 482 LEU A CA 1
ATOM 3824 C C . LEU A 1 482 ? -17.278 4.427 7.727 1.00 89.50 482 LEU A C 1
ATOM 3826 O O . LEU A 1 482 ? -18.456 4.446 7.388 1.00 89.50 482 LEU A O 1
ATOM 3830 N N . LEU A 1 483 ? -16.304 4.364 6.816 1.00 86.88 483 LEU A N 1
ATOM 3831 C CA . LEU A 1 483 ? -16.581 4.257 5.380 1.00 86.88 483 LEU A CA 1
ATOM 3832 C C . LEU A 1 483 ? -17.299 2.954 5.011 1.00 86.88 483 LEU A C 1
ATOM 3834 O O . LEU A 1 483 ? -18.165 2.969 4.140 1.00 86.88 483 LEU A O 1
ATOM 3838 N N . ALA A 1 484 ? -16.943 1.843 5.659 1.00 83.06 484 ALA A N 1
ATOM 3839 C CA . ALA A 1 484 ? -17.588 0.555 5.432 1.00 83.06 484 ALA A CA 1
ATOM 3840 C C . ALA A 1 484 ? -19.027 0.515 5.975 1.00 83.06 484 ALA A C 1
ATOM 3842 O O . ALA A 1 484 ? -19.868 -0.174 5.405 1.00 83.06 484 ALA A O 1
ATOM 3843 N N . GLU A 1 485 ? -19.304 1.239 7.059 1.00 81.69 485 GLU A N 1
ATOM 3844 C CA . GLU A 1 485 ? -20.625 1.306 7.691 1.00 81.69 485 GLU A CA 1
ATOM 3845 C C . GLU A 1 485 ? -21.581 2.265 6.965 1.00 81.69 485 GLU A C 1
ATOM 3847 O O . GLU A 1 485 ? -22.754 1.947 6.776 1.00 81.69 485 GLU A O 1
ATOM 3852 N N . PHE A 1 486 ? -21.086 3.426 6.525 1.00 78.12 486 PHE A N 1
ATOM 3853 C CA . PHE A 1 486 ? -21.925 4.496 5.977 1.00 78.12 486 PHE A CA 1
ATOM 3854 C C . PHE A 1 486 ? -22.065 4.492 4.447 1.00 78.12 486 PHE A C 1
ATOM 3856 O O . PHE A 1 486 ? -22.808 5.333 3.943 1.00 78.12 486 PHE A O 1
ATOM 3863 N N . ASP A 1 487 ? -21.396 3.565 3.742 1.00 62.69 487 ASP A N 1
ATOM 3864 C CA . ASP A 1 487 ? -21.378 3.399 2.273 1.00 62.69 487 ASP A CA 1
ATOM 3865 C C . ASP A 1 487 ? -21.546 4.735 1.532 1.00 62.69 487 ASP A C 1
ATOM 3867 O O . ASP A 1 487 ? -22.604 5.058 0.981 1.00 62.69 487 ASP A O 1
ATOM 3871 N N . LEU A 1 488 ? -20.506 5.572 1.603 1.00 52.69 488 LEU A N 1
ATOM 3872 C CA . LEU A 1 488 ? -20.460 6.817 0.843 1.00 52.69 488 LEU A CA 1
ATOM 3873 C C . LEU A 1 488 ? -20.300 6.457 -0.641 1.00 52.69 488 LEU A C 1
ATOM 3875 O O . LEU A 1 488 ? -19.173 6.259 -1.098 1.00 52.69 488 LEU A O 1
ATOM 3879 N N . GLN A 1 489 ? -21.425 6.325 -1.349 1.00 41.84 489 GLN A N 1
ATOM 3880 C CA . GLN A 1 489 ? -21.470 6.138 -2.805 1.00 41.84 489 GLN A CA 1
ATOM 3881 C C . GLN A 1 489 ? -20.615 7.160 -3.559 1.00 41.84 489 GLN A C 1
ATOM 3883 O O . GLN A 1 489 ? -20.683 8.368 -3.219 1.00 41.84 489 GLN A O 1
#

Radius of gyration: 39.33 Å; chains: 1; bounding box: 87×63×122 Å

Sequence (489 aa):
ESKTGELEKAREEKESKKPEAKIVIRTSFPETTLWEPLLITKNGKVKLSVQMPDAITTQKLSILATDKEGFIGLLRKDIKVVQPLFIRAAFPATMILGDNIKVAALVRNLTSNEITGTANLFSDDLKILSNKEITVRIPKNEGAVVEWEISGKECGPNEFTVSVKTANFSDSEQKNIFVLPAGEPKVHLVRGSIKGEGVFNTRFILDRKATYRVVNINVSLPSVFPAIQAWWAFDTRPWYSPWAVAATAIMNASMLEYTRKTDGDTQRIEFLRQKLTKASTQLAAQQFPSGAWGWYFLADATAPHTLPIVGGENLYYTAYVLRALAEIRKANLLVEDKVMLNAIKYILKGRNSQGLWSSKGAYFWEVFNEATDNALSAEIFEVLMLTATVLPPVKEFEKDFTALKNKMINLLKSHPPEPMTVAAAVEGLSYWSEFKNDHSVRELLNQSINYLITLKRRGYWEPHWYHAYGGMVELNARILGLLAEFDLQ

pLDDT: mean 84.11, std 15.02, range [35.09, 98.38]

Secondary structure (DSSP, 8-state):
--SHHHHHHHHHTTS--PPP----EE----S-S---S----BTTB-----PPPS--SEEEEEEEEE-TT--EEEEEEEEE---SEEEEE---SEEETT-EEEEEEEEEE-SSS-EEEEEEEE-SSEEE-S-SEEEEEE-TT-EEEEEEEEEESSSEEEEEEEEEEESS-EEEEEEEEEEEPSS------------TT----------TT-S--------PPP--S-S-S-GGGG-PPPPSSHHHHHHHHHHHHHHHHHHHHTT--HHHHHHHHHHHHHHHHHHHHT--TTS-B-SSSS--TTS-TTS----S-BHHHHHHHHHHHHHHHHTT----HHHHHHHHHHHHHT--TTSS--GGG-TT----SHHHHHHHHHHHHHHHHHTGGGS-SSGGGHHHHHHHHHHHHHHHHT--S-HHHHHHHHHHHHHHHHHHT--TTHHHHHHHHHHHHHHHHHT-----GGGTTTHHHHHHHHHHHHHHHHT--

Foldseek 3Di:
DPPVVVVVVVVVVPPDDDPDAPEDEAEFDDPDQDDDPDDDADVPDDDDDGDGHSDQAWDKDWDWDADPVGDIDIDIDIDGRDDQKEKAWPADQEDEAPDKDKTKIKIFGAAQAKFWWKKAKDFPFKDWPDDRIDIDIAGHRGIDMDMTIIHGPDAAWTKMKIWIDTPRHIYIYIDTHGYHYDDDDDDDDDDDDDDDPDDDDDDDDDDPPDPDDDDDDDDDDPDLDDPDDPLVVLPDDQDQFLLSLLVSLLSLLVVLVSCVVSVHDPVSNVVSLVSNQVSLVSNLVLADPQLFGFRHSDQPPPPPPPDDRSHDGFLLSLLSSLLSLLSSVVSVHDHDLVSNVSSLNSNQVQADPLSFHWPVRLVVDDDTDPVSRLLSRLQSLLSCLSCVVSDDPDPPCVVSNVSSLVVLLVVLVVLDLALNSLLSSLNSNVSVCVSVVNCPCVVSSVVSLVSSVVSVVVPVADHPCVCPPCRSVVSVVSSVVSCVVSVPD

InterPro domains:
  IPR001599 Alpha-2-macroglobulin [PF00207] (32-117)
  IPR001599 Alpha-2-macroglobulin [SM01360] (32-121)
  IPR008930 Terpenoid cyclases/protein prenyltransferase alpha-alpha toroid [SSF48239] (265-461)
  IPR013783 Immunoglobulin-like fold [G3DSA:2.60.40.10] (85-186)
  IPR050473 Alpha-2-macroglobulin/Complement system [PTHR11412] (9-186)